Protein 5H2G (pdb70)

Nearest PDB structures (foldseek):
  5h2g-assembly1_B  TM=9.898E-01  e=1.692E-56  Corynebacterium glutamicum ATCC 13032
  3fve-assembly1_A  TM=9.184E-01  e=7.480E-35  Mycobacterium tuberculosis
  8qzy-assembly1_A  TM=8.013E-01  e=1.156E-25  Pseudomonas aeruginosa PA14
  2otn-assembly1_A  TM=8.275E-01  e=4.391E-23  Bacillus anthracis str. Ames
  6d13-assembly1_A  TM=7.868E-01  e=1.216E-22  Escherichia coli S88

B-factor: mean 37.07, std 13.82, range [15.63, 114.62]

InterPro domains:
  IPR001653 Diaminopimelate epimerase, DapF [MF_00197] (5-277)
  IPR001653 Diaminopimelate epimerase, DapF [PF01678] (7-135)
  IPR001653 Diaminopimelate epimerase, DapF [PF01678] (155-266)
  IPR001653 Diaminopimelate epimerase, DapF [PTHR31689] (4-276)
  IPR001653 Diaminopimelate epimerase, DapF [TIGR00652] (6-275)
  IPR018510 Diaminopimelate epimerase, active site [PS01326] (74-88)

GO terms:
  GO:0008837 diaminopimelate epimerase activity (F, EXP)

Sequence (558 aa):
MNLTIPFAKGHATENDFIIIPDEDARLDLTPEMVVTLCDRRAGIGADGILRVVKAADVEGSTVDPSLWFMDYRNADGSLAEMCGNGVRLFAHWLYSRGLVDNTSFDIGTRAGVRHVDILQADQHSAQVRVDMGIPDVTGLSTCDINGQVFAGLGVDMGNPHLACVVPGLSASALADMELRAPTFDQEFFPHGVNVEIVTELEDDAVSMRVWERGVGETRSCGTGTVAAACAALADAGLGEGTVKVCVPGGEVEVQIFDDGSTLTGPSAIIALGEVQIHMNLTIPFAKGHATENDFIIIPDEDARLDLTPEMVVTLCDRRAGIGADGILRVVKAADVEGSTVDPSLWFMDYRNADGSLAEMCGNGVRLFAHWLYSRGLVDNTSFDIGTRAGVRHVDILQADQHSAQVRVDMGIPDVTGLSTCDINGQVFAGLGVDMGNPHLACVVPGLSASALADMELRAPTFDQEFFPHGVNVEIVTELEDDAVSMRVWERGVGETRSCGTGTVAAACAALADAGLGEGTVKVCVPGGEVEVQIFDDGSTLTGPSAIIALGEVQIHHH

Structure (mmCIF, N/CA/C/O backbone):
data_5H2G
#
_entry.id   5H2G
#
_cell.length_a   101.738
_cell.length_b   119.079
_cell.length_c   155.585
_cell.angle_alpha   90.000
_cell.angle_beta   90.000
_cell.angle_gamma   90.000
#
_symmetry.space_group_name_H-M   'I 2 2 2'
#
loop_
_entity.id
_entity.type
_entity.pdbx_description
1 polymer 'Diaminopimelate epimerase'
2 non-polymer GLYCEROL
3 non-polymer 'SULFATE ION'
4 water water
#
loop_
_atom_site.group_PDB
_atom_site.id
_atom_site.type_symbol
_atom_site.label_atom_id
_atom_site.label_alt_id
_atom_site.label_comp_id
_atom_site.label_asym_id
_atom_site.label_entity_id
_atom_site.label_seq_id
_atom_site.pdbx_PDB_ins_code
_atom_site.Cartn_x
_atom_site.Cartn_y
_atom_site.Cartn_z
_atom_site.occupancy
_atom_site.B_iso_or_equiv
_atom_site.auth_seq_id
_atom_site.auth_comp_id
_atom_site.auth_asym_id
_atom_site.auth_atom_id
_atom_site.pdbx_PDB_model_num
ATOM 1 N N . MET A 1 1 ? 19.359 33.205 47.853 1.00 75.96 1 MET A N 1
ATOM 2 C CA . MET A 1 1 ? 19.445 32.810 46.407 1.00 67.43 1 MET A CA 1
ATOM 3 C C . MET A 1 1 ? 20.393 31.654 46.183 1.00 73.43 1 MET A C 1
ATOM 4 O O . MET A 1 1 ? 21.626 31.771 46.197 1.00 62.77 1 MET A O 1
ATOM 9 N N . ASN A 1 2 ? 19.750 30.509 46.021 1.00 65.37 2 ASN A N 1
ATOM 10 C CA . ASN A 1 2 ? 20.353 29.362 45.367 1.00 67.98 2 ASN A CA 1
ATOM 11 C C . ASN A 1 2 ? 20.368 29.671 43.852 1.00 58.18 2 ASN A C 1
ATOM 12 O O . ASN A 1 2 ? 19.318 30.056 43.330 1.00 64.76 2 ASN A O 1
ATOM 17 N N . LEU A 1 3 ? 21.492 29.457 43.162 1.00 37.44 3 LEU A N 1
ATOM 18 C CA . LEU A 1 3 ? 21.581 29.669 41.710 1.00 32.13 3 LEU A CA 1
ATOM 19 C C . LEU A 1 3 ? 21.997 28.436 40.896 1.00 34.59 3 LEU A C 1
ATOM 20 O O . LEU A 1 3 ? 22.957 27.765 41.276 1.00 33.70 3 LEU A O 1
ATOM 25 N N . THR A 1 4 ? 21.366 28.188 39.760 1.00 24.35 4 THR A N 1
ATOM 26 C CA . THR A 1 4 ? 21.751 27.139 38.876 1.00 25.84 4 THR A CA 1
ATOM 27 C C . THR A 1 4 ? 22.752 27.695 37.862 1.00 27.06 4 THR A C 1
ATOM 28 O O . THR A 1 4 ? 22.527 28.797 37.302 1.00 24.13 4 THR A O 1
ATOM 32 N N . ILE A 1 5 ? 23.850 26.984 37.653 1.00 23.13 5 ILE A N 1
ATOM 33 C CA . ILE A 1 5 ? 24.959 27.466 36.775 1.00 25.43 5 ILE A CA 1
ATOM 34 C C . ILE A 1 5 ? 25.287 26.338 35.755 1.00 24.61 5 ILE A C 1
ATOM 35 O O . ILE A 1 5 ? 25.742 25.218 36.180 1.00 22.96 5 ILE A O 1
ATOM 40 N N . PRO A 1 6 ? 25.162 26.603 34.455 1.00 26.15 6 PRO A N 1
ATOM 41 C CA . PRO A 1 6 ? 25.780 25.670 33.508 1.00 23.80 6 PRO A CA 1
ATOM 42 C C . PRO A 1 6 ? 27.327 25.577 33.666 1.00 23.90 6 PRO A C 1
ATOM 43 O O . PRO A 1 6 ? 28.059 26.597 33.744 1.00 23.61 6 PRO A O 1
ATOM 47 N N . PHE A 1 7 ? 27.834 24.342 33.597 1.00 21.95 7 PHE A N 1
ATOM 48 C CA . PHE A 1 7 ? 29.245 24.101 33.743 1.00 21.70 7 PHE A CA 1
ATOM 49 C C . PHE A 1 7 ? 29.718 22.911 32.895 1.00 21.65 7 PHE A C 1
ATOM 50 O O . PHE A 1 7 ? 28.953 22.129 32.412 1.00 21.28 7 PHE A O 1
ATOM 58 N N . ALA A 1 8 ? 31.022 22.798 32.792 1.00 21.76 8 ALA A N 1
ATOM 59 C CA . ALA A 1 8 ? 31.671 21.599 32.332 1.00 20.66 8 ALA A CA 1
ATOM 60 C C . ALA A 1 8 ? 32.720 21.174 33.337 1.00 20.76 8 ALA A C 1
ATOM 61 O O . ALA A 1 8 ? 33.262 22.029 34.090 1.00 22.88 8 ALA A O 1
ATOM 63 N N . LYS A 1 9 ? 32.966 19.845 33.414 1.00 19.81 9 LYS A N 1
ATOM 64 C CA . LYS A 1 9 ? 34.080 19.323 34.232 1.00 20.30 9 LYS A CA 1
ATOM 65 C C . LYS A 1 9 ? 35.137 18.783 33.317 1.00 21.77 9 LYS A C 1
ATOM 66 O O . LYS A 1 9 ? 34.808 18.065 32.366 1.00 21.51 9 LYS A O 1
ATOM 72 N N . GLY A 1 10 ? 36.409 19.160 33.565 1.00 20.73 10 GLY A N 1
ATOM 73 C CA . GLY A 1 10 ? 37.515 18.589 32.851 1.00 20.00 10 GLY A CA 1
ATOM 74 C C . GLY A 1 10 ? 38.766 18.508 33.648 1.00 21.35 10 GLY A C 1
ATOM 75 O O . GLY A 1 10 ? 38.796 18.914 34.827 1.00 20.81 10 GLY A O 1
ATOM 76 N N . HIS A 1 11 ? 39.802 18.001 33.038 1.00 21.09 11 HIS A N 1
ATOM 77 C CA . HIS A 1 11 ? 41.106 17.986 33.679 1.00 20.74 11 HIS A CA 1
ATOM 78 C C . HIS A 1 11 ? 42.232 17.929 32.645 1.00 22.27 11 HIS A C 1
ATOM 79 O O . HIS A 1 11 ? 42.009 17.551 31.498 1.00 21.63 11 HIS A O 1
ATOM 86 N N . ALA A 1 12 ? 43.428 18.322 33.091 1.00 20.04 12 ALA A N 1
ATOM 87 C CA . ALA A 1 12 ? 44.619 18.335 32.310 1.00 24.01 12 ALA A CA 1
ATOM 88 C C . ALA A 1 12 ? 45.698 17.627 33.121 1.00 20.49 12 ALA A C 1
ATOM 89 O O . ALA A 1 12 ? 46.148 18.112 34.155 1.00 23.22 12 ALA A O 1
ATOM 91 N N . THR A 1 13 ? 45.992 16.406 32.730 1.00 23.48 13 THR A N 1
ATOM 92 C CA . THR A 1 13 ? 46.767 15.448 33.531 1.00 21.61 13 THR A CA 1
ATOM 93 C C . THR A 1 13 ? 46.265 15.322 35.003 1.00 23.08 13 THR A C 1
ATOM 94 O O . THR A 1 13 ? 47.038 15.361 35.917 1.00 19.15 13 THR A O 1
ATOM 98 N N . GLU A 1 14 ? 44.941 15.255 35.158 1.00 22.53 14 GLU A N 1
ATOM 99 C CA . GLU A 1 14 ? 44.250 15.045 36.396 1.00 20.98 14 GLU A CA 1
ATOM 100 C C . GLU A 1 14 ? 44.400 16.178 37.419 1.00 21.51 14 GLU A C 1
ATOM 101 O O . GLU A 1 14 ? 44.129 16.004 38.593 1.00 23.04 14 GLU A O 1
ATOM 107 N N . ASN A 1 15 ? 44.766 17.353 36.931 1.00 22.31 15 ASN A N 1
ATOM 108 C CA . ASN A 1 15 ? 44.640 18.559 37.650 1.00 22.96 15 ASN A CA 1
ATOM 109 C C . ASN A 1 15 ? 43.320 19.094 37.086 1.00 23.29 15 ASN A C 1
ATOM 110 O O . ASN A 1 15 ? 43.205 19.372 35.873 1.00 22.11 15 ASN A O 1
ATOM 115 N N . ASP A 1 16 ? 42.305 19.138 37.962 1.00 21.01 16 ASP A N 1
ATOM 116 C CA . ASP A 1 16 ? 40.914 19.177 37.496 1.00 22.66 16 ASP A CA 1
ATOM 117 C C . ASP A 1 16 ? 40.266 20.508 37.748 1.00 22.27 16 ASP A C 1
ATOM 118 O O . ASP A 1 16 ? 40.564 21.175 38.747 1.00 23.97 16 ASP A O 1
ATOM 123 N N . PHE A 1 17 ? 39.332 20.852 36.872 1.00 21.32 17 PHE A N 1
ATOM 124 C CA . PHE A 1 17 ? 38.662 22.171 36.879 1.00 20.78 17 PHE A CA 1
ATOM 125 C C . PHE A 1 17 ? 37.217 22.100 36.508 1.00 23.56 17 PHE A C 1
ATOM 126 O O . PHE A 1 17 ? 36.829 21.299 35.661 1.00 22.75 17 PHE A O 1
ATOM 134 N N . ILE A 1 18 ? 36.431 23.032 37.113 1.00 21.18 18 ILE A N 1
ATOM 135 C CA . ILE A 1 18 ? 35.098 23.277 36.716 1.00 21.90 18 ILE A CA 1
ATOM 136 C C . ILE A 1 18 ? 35.183 24.513 35.767 1.00 23.09 18 ILE A C 1
ATOM 137 O O . ILE A 1 18 ? 35.774 25.583 36.101 1.00 21.93 18 ILE A O 1
ATOM 142 N N . ILE A 1 19 ? 34.656 24.322 34.572 1.00 22.77 19 ILE A N 1
ATOM 143 C CA . ILE A 1 19 ? 34.584 25.361 33.536 1.00 21.15 19 ILE A CA 1
ATOM 144 C C . ILE A 1 19 ? 33.192 25.983 33.638 1.00 22.09 19 ILE A C 1
ATOM 145 O O . ILE A 1 19 ? 32.211 25.255 33.571 1.00 21.42 19 ILE A O 1
ATOM 150 N N . ILE A 1 20 ? 33.149 27.321 33.795 1.00 22.33 20 ILE A N 1
ATOM 151 C CA . ILE A 1 20 ? 31.864 28.093 33.896 1.00 24.74 20 ILE A CA 1
ATOM 152 C C . ILE A 1 20 ? 31.847 29.071 32.774 1.00 22.85 20 ILE A C 1
ATOM 153 O O . ILE A 1 20 ? 32.507 30.096 32.877 1.00 24.12 20 ILE A O 1
ATOM 158 N N . PRO A 1 21 ? 31.124 28.769 31.713 1.00 24.00 21 PRO A N 1
ATOM 159 C CA . PRO A 1 21 ? 30.860 29.754 30.616 1.00 26.33 21 PRO A CA 1
ATOM 160 C C . PRO A 1 21 ? 30.180 31.018 31.102 1.00 28.37 21 PRO A C 1
ATOM 161 O O . PRO A 1 21 ? 29.224 30.936 31.898 1.00 26.65 21 PRO A O 1
ATOM 165 N N . ASP A 1 22 ? 30.746 32.173 30.741 1.00 26.80 22 ASP A N 1
ATOM 166 C CA . ASP A 1 22 ? 30.114 33.466 31.134 1.00 25.89 22 ASP A CA 1
ATOM 167 C C . ASP A 1 22 ? 30.536 34.512 30.133 1.00 26.17 22 ASP A C 1
ATOM 168 O O . ASP A 1 22 ? 31.076 35.524 30.484 1.00 31.18 22 ASP A O 1
ATOM 173 N N . GLU A 1 23 ? 30.259 34.211 28.861 1.00 26.12 23 GLU A N 1
ATOM 174 C CA . GLU A 1 23 ? 30.673 34.994 27.752 1.00 34.30 23 GLU A CA 1
ATOM 175 C C . GLU A 1 23 ? 30.113 36.475 27.816 1.00 35.91 23 GLU A C 1
ATOM 176 O O . GLU A 1 23 ? 30.775 37.380 27.315 1.00 33.70 23 GLU A O 1
ATOM 182 N N . ASP A 1 24 ? 28.987 36.708 28.496 1.00 34.06 24 ASP A N 1
ATOM 183 C CA . ASP A 1 24 ? 28.383 38.045 28.657 1.00 37.42 24 ASP A CA 1
ATOM 184 C C . ASP A 1 24 ? 28.701 38.617 29.994 1.00 35.93 24 ASP A C 1
ATOM 185 O O . ASP A 1 24 ? 28.194 39.639 30.347 1.00 39.20 24 ASP A O 1
ATOM 190 N N . ALA A 1 25 ? 29.570 37.978 30.757 1.00 29.04 25 ALA A N 1
ATOM 191 C CA . ALA A 1 25 ? 30.077 38.534 31.980 1.00 32.64 25 ALA A CA 1
ATOM 192 C C . ALA A 1 25 ? 28.952 38.882 32.962 1.00 38.80 25 ALA A C 1
ATOM 193 O O . ALA A 1 25 ? 28.951 39.959 33.570 1.00 34.98 25 ALA A O 1
ATOM 195 N N . ARG A 1 26 ? 28.044 37.945 33.147 1.00 32.78 26 ARG A N 1
ATOM 196 C CA . ARG A 1 26 ? 26.832 38.156 33.945 1.00 34.63 26 ARG A CA 1
ATOM 197 C C . ARG A 1 26 ? 27.031 37.617 35.306 1.00 35.76 26 ARG A C 1
ATOM 198 O O . ARG A 1 26 ? 26.346 38.030 36.199 1.00 33.16 26 ARG A O 1
ATOM 206 N N . LEU A 1 27 ? 27.940 36.658 35.536 1.00 30.61 27 LEU A N 1
ATOM 207 C CA . LEU A 1 27 ? 27.985 35.994 36.859 1.00 28.91 27 LEU A CA 1
ATOM 208 C C . LEU A 1 27 ? 28.990 36.671 37.821 1.00 32.44 27 LEU A C 1
ATOM 209 O O . LEU A 1 27 ? 30.197 36.822 37.535 1.00 32.27 27 LEU A O 1
ATOM 214 N N . ASP A 1 28 ? 28.536 36.952 39.006 1.00 29.79 28 ASP A N 1
ATOM 215 C CA . ASP A 1 28 ? 29.399 37.403 40.057 1.00 32.95 28 ASP A CA 1
ATOM 216 C C . ASP A 1 28 ? 29.704 36.161 40.890 1.00 31.87 28 ASP A C 1
ATOM 217 O O . ASP A 1 28 ? 28.943 35.756 41.750 1.00 30.58 28 ASP A O 1
ATOM 222 N N . LEU A 1 29 ? 30.855 35.562 40.589 1.00 30.28 29 LEU A N 1
ATOM 223 C CA . LEU A 1 29 ? 31.302 34.372 41.238 1.00 27.97 29 LEU A CA 1
ATOM 224 C C . LEU A 1 29 ? 32.135 34.815 42.404 1.00 27.02 29 LEU A C 1
ATOM 225 O O . LEU A 1 29 ? 33.256 35.247 42.227 1.00 27.55 29 LEU A O 1
ATOM 230 N N . THR A 1 30 ? 31.658 34.578 43.581 1.00 27.83 30 THR A N 1
ATOM 231 C CA . THR A 1 30 ? 32.343 34.974 44.795 1.00 32.96 30 THR A CA 1
ATOM 232 C C . THR A 1 30 ? 33.268 33.880 45.338 1.00 32.91 30 THR A C 1
ATOM 233 O O . THR A 1 30 ? 33.089 32.723 44.988 1.00 29.79 30 THR A O 1
ATOM 237 N N . PRO A 1 31 ? 34.211 34.225 46.226 1.00 31.28 31 PRO A N 1
ATOM 238 C CA . PRO A 1 31 ? 35.042 33.197 46.863 1.00 29.71 31 PRO A CA 1
ATOM 239 C C . PRO A 1 31 ? 34.249 32.128 47.526 1.00 30.98 31 PRO A C 1
ATOM 240 O O . PRO A 1 31 ? 34.590 30.941 47.359 1.00 28.22 31 PRO A O 1
ATOM 244 N N . GLU A 1 32 ? 33.148 32.498 48.188 1.00 27.84 32 GLU A N 1
ATOM 245 C CA . GLU A 1 32 ? 32.374 31.511 48.914 1.00 31.78 32 GLU A CA 1
ATOM 246 C C . GLU A 1 32 ? 31.709 30.466 47.904 1.00 27.28 32 GLU A C 1
ATOM 247 O O . GLU A 1 32 ? 31.692 29.225 48.167 1.00 27.56 32 GLU A O 1
ATOM 253 N N . MET A 1 33 ? 31.217 30.977 46.778 1.00 26.23 33 MET A N 1
ATOM 254 C CA . MET A 1 33 ? 30.645 30.137 45.731 1.00 25.39 33 MET A CA 1
ATOM 255 C C . MET A 1 33 ? 31.748 29.200 45.130 1.00 24.14 33 MET A C 1
ATOM 256 O O . MET A 1 33 ? 31.483 28.035 44.871 1.00 27.02 33 MET A O 1
ATOM 261 N N . VAL A 1 34 ? 32.972 29.713 44.915 1.00 24.32 34 VAL A N 1
ATOM 262 C CA . VAL A 1 34 ? 34.084 28.894 44.532 1.00 21.29 34 VAL A CA 1
ATOM 263 C C . VAL A 1 34 ? 34.314 27.699 45.450 1.00 24.95 34 VAL A C 1
ATOM 264 O O . VAL A 1 34 ? 34.360 26.501 45.029 1.00 26.69 34 VAL A O 1
ATOM 268 N N . VAL A 1 35 ? 34.458 27.971 46.740 1.00 24.63 35 VAL A N 1
ATOM 269 C CA . VAL A 1 35 ? 34.693 26.932 47.669 1.00 23.92 35 VAL A CA 1
ATOM 270 C C . VAL A 1 35 ? 33.600 25.896 47.619 1.00 26.00 35 VAL A C 1
ATOM 271 O O . VAL A 1 35 ? 33.870 24.710 47.735 1.00 25.80 35 VAL A O 1
ATOM 275 N N . THR A 1 36 ? 32.338 26.360 47.561 1.00 29.04 36 THR A N 1
ATOM 276 C CA . THR A 1 36 ? 31.173 25.506 47.575 1.00 27.49 36 THR A CA 1
ATOM 277 C C . THR A 1 36 ? 31.182 24.591 46.357 1.00 28.09 36 THR A C 1
ATOM 278 O O . THR A 1 36 ? 30.961 23.414 46.469 1.00 22.61 36 THR A O 1
ATOM 282 N N . LEU A 1 37 ? 31.476 25.174 45.216 1.00 24.11 37 LEU A N 1
ATOM 283 C CA . LEU A 1 37 ? 31.487 24.370 43.985 1.00 27.73 37 LEU A CA 1
ATOM 284 C C . LEU A 1 37 ? 32.623 23.344 43.967 1.00 25.27 37 LEU A C 1
ATOM 285 O O . LEU A 1 37 ? 32.440 22.248 43.483 1.00 22.80 37 LEU A O 1
ATOM 290 N N . CYS A 1 38 ? 33.807 23.734 44.468 1.00 22.97 38 CYS A N 1
ATOM 291 C CA . CYS A 1 38 ? 34.966 22.871 44.443 1.00 22.36 38 CYS A CA 1
ATOM 292 C C . CYS A 1 38 ? 35.032 21.832 45.508 1.00 23.51 38 CYS A C 1
ATOM 293 O O . CYS A 1 38 ? 35.931 20.952 45.479 1.00 23.27 38 CYS A O 1
ATOM 296 N N . ASP A 1 39 ? 34.094 21.881 46.446 1.00 24.32 39 ASP A N 1
ATOM 297 C CA . ASP A 1 39 ? 34.011 20.835 47.531 1.00 28.86 39 ASP A CA 1
ATOM 298 C C . ASP A 1 39 ? 33.638 19.511 46.833 1.00 27.79 39 ASP A C 1
ATOM 299 O O . ASP A 1 39 ? 32.625 19.440 46.165 1.00 24.47 39 ASP A O 1
ATOM 304 N N . ARG A 1 40 ? 34.462 18.493 46.975 1.00 27.62 40 ARG A N 1
ATOM 305 C CA . ARG A 1 40 ? 34.305 17.271 46.185 1.00 28.28 40 ARG A CA 1
ATOM 306 C C . ARG A 1 40 ? 33.022 16.432 46.558 1.00 33.34 40 ARG A C 1
ATOM 307 O O . ARG A 1 40 ? 32.406 15.803 45.698 1.00 33.74 40 ARG A O 1
ATOM 315 N N . ARG A 1 41 ? 32.602 16.498 47.817 1.00 29.58 41 ARG A N 1
ATOM 316 C CA . ARG A 1 41 ? 31.501 15.699 48.305 1.00 24.17 41 ARG A CA 1
ATOM 317 C C . ARG A 1 41 ? 30.175 16.454 48.403 1.00 23.95 41 ARG A C 1
ATOM 318 O O . ARG A 1 41 ? 29.128 15.858 48.124 1.00 25.13 41 ARG A O 1
ATOM 326 N N . ALA A 1 42 ? 30.207 17.739 48.780 1.00 24.09 42 ALA A N 1
ATOM 327 C CA . ALA A 1 42 ? 29.033 18.570 48.782 1.00 25.51 42 ALA A CA 1
ATOM 328 C C . ALA A 1 42 ? 28.759 19.309 47.497 1.00 25.28 42 ALA A C 1
ATOM 329 O O . ALA A 1 42 ? 27.688 19.814 47.315 1.00 28.40 42 ALA A O 1
ATOM 331 N N . GLY A 1 43 ? 29.753 19.428 46.639 1.00 25.80 43 GLY A N 1
ATOM 332 C CA . GLY A 1 43 ? 29.625 20.223 45.413 1.00 21.18 43 GLY A CA 1
ATOM 333 C C . GLY A 1 43 ? 30.079 19.360 44.250 1.00 21.13 43 GLY A C 1
ATOM 334 O O . GLY A 1 43 ? 29.923 18.154 44.261 1.00 24.88 43 GLY A O 1
ATOM 335 N N . ILE A 1 44 ? 30.647 19.964 43.230 1.00 21.14 44 ILE A N 1
ATOM 336 C CA . ILE A 1 44 ? 31.084 19.211 42.087 1.00 20.10 44 ILE A CA 1
ATOM 337 C C . ILE A 1 44 ? 32.501 18.670 42.300 1.00 21.33 44 ILE A C 1
ATOM 338 O O . ILE A 1 44 ? 32.795 17.488 41.970 1.00 20.53 44 ILE A O 1
ATOM 343 N N . GLY A 1 45 ? 33.392 19.491 42.889 1.00 21.44 45 GLY A N 1
ATOM 344 C CA . GLY A 1 45 ? 34.761 19.009 43.157 1.00 24.42 45 GLY A CA 1
ATOM 345 C C . GLY A 1 45 ? 35.755 19.317 42.064 1.00 23.74 45 GLY A C 1
ATOM 346 O O . GLY A 1 45 ? 35.525 18.956 40.899 1.00 26.02 45 GLY A O 1
ATOM 347 N N . ALA A 1 46 ? 36.779 20.084 42.424 1.00 23.98 46 ALA A N 1
ATOM 348 C CA . ALA A 1 46 ? 37.857 20.434 41.554 1.00 22.24 46 ALA A CA 1
ATOM 349 C C . ALA A 1 46 ? 38.997 21.099 42.279 1.00 26.07 46 ALA A C 1
ATOM 350 O O . ALA A 1 46 ? 38.787 21.642 43.365 1.00 23.18 46 ALA A O 1
ATOM 352 N N . ASP A 1 47 ? 40.106 21.270 41.562 1.00 22.25 47 ASP A N 1
ATOM 353 C CA . ASP A 1 47 ? 41.270 22.013 42.029 1.00 24.73 47 ASP A CA 1
ATOM 354 C C . ASP A 1 47 ? 40.996 23.515 41.817 1.00 26.78 47 ASP A C 1
ATOM 355 O O . ASP A 1 47 ? 41.651 24.392 42.384 1.00 24.95 47 ASP A O 1
ATOM 360 N N . GLY A 1 48 ? 40.027 23.838 40.989 1.00 21.41 48 GLY A N 1
ATOM 361 C CA . GLY A 1 48 ? 39.767 25.199 40.670 1.00 22.82 48 GLY A CA 1
ATOM 362 C C . GLY A 1 48 ? 38.690 25.410 39.661 1.00 19.81 48 GLY A C 1
ATOM 363 O O . GLY A 1 48 ? 38.113 24.436 39.156 1.00 20.43 48 GLY A O 1
ATOM 364 N N . ILE A 1 49 ? 38.411 26.699 39.382 1.00 22.52 49 ILE A N 1
ATOM 365 C CA . ILE A 1 49 ? 37.374 27.092 38.507 1.00 22.01 49 ILE A CA 1
ATOM 366 C C . ILE A 1 49 ? 37.981 27.938 37.428 1.00 22.56 49 ILE A C 1
ATOM 367 O O . ILE A 1 49 ? 38.760 28.853 37.659 1.00 26.20 49 ILE A O 1
ATOM 372 N N . LEU A 1 50 ? 37.589 27.626 36.220 1.00 24.51 50 LEU A N 1
ATOM 373 C CA . LEU A 1 50 ? 37.946 28.438 35.000 1.00 23.05 50 LEU A CA 1
ATOM 374 C C . LEU A 1 50 ? 36.675 29.096 34.460 1.00 23.32 50 LEU A C 1
ATOM 375 O O . LEU A 1 50 ? 35.799 28.474 33.838 1.00 23.10 50 LEU A O 1
ATOM 380 N N . ARG A 1 51 ? 36.532 30.392 34.791 1.00 23.97 51 ARG A N 1
ATOM 381 C CA . ARG A 1 51 ? 35.409 31.174 34.241 1.00 24.47 51 ARG A CA 1
ATOM 382 C C . ARG A 1 51 ? 35.796 31.752 32.894 1.00 21.83 51 ARG A C 1
ATOM 383 O O . ARG A 1 51 ? 36.860 32.321 32.750 1.00 24.66 51 ARG A O 1
ATOM 391 N N . VAL A 1 52 ? 34.931 31.572 31.907 1.00 22.34 52 VAL A N 1
ATOM 392 C CA . VAL A 1 52 ? 35.207 31.908 30.531 1.00 22.89 52 VAL A CA 1
ATOM 393 C C . VAL A 1 52 ? 34.534 33.290 30.232 1.00 26.73 52 VAL A C 1
ATOM 394 O O . VAL A 1 52 ? 33.298 33.357 30.100 1.00 25.67 52 VAL A O 1
ATOM 398 N N . VAL A 1 53 ? 35.354 34.342 30.124 1.00 28.16 53 VAL A N 1
ATOM 399 C CA . VAL A 1 53 ? 34.919 35.741 29.937 1.00 29.48 53 VAL A CA 1
ATOM 400 C C . VAL A 1 53 ? 35.904 36.448 29.015 1.00 31.50 53 VAL A C 1
ATOM 401 O O . VAL A 1 53 ? 37.011 36.007 28.864 1.00 27.71 53 VAL A O 1
ATOM 405 N N . LYS A 1 54 ? 35.486 37.520 28.384 1.00 30.84 54 LYS A N 1
ATOM 406 C CA . LYS A 1 54 ? 36.404 38.368 27.595 1.00 31.79 54 LYS A CA 1
ATOM 407 C C . LYS A 1 54 ? 37.256 39.217 28.467 1.00 28.23 54 LYS A C 1
ATOM 408 O O . LYS A 1 54 ? 36.770 39.701 29.456 1.00 31.49 54 LYS A O 1
ATOM 414 N N . ALA A 1 55 ? 38.513 39.493 28.043 1.00 33.94 55 ALA A N 1
ATOM 415 C CA . ALA A 1 55 ? 39.484 40.302 28.839 1.00 31.04 55 ALA A CA 1
ATOM 416 C C . ALA A 1 55 ? 38.922 41.737 29.099 1.00 30.98 55 ALA A C 1
ATOM 417 O O . ALA A 1 55 ? 39.130 42.268 30.201 1.00 31.20 55 ALA A O 1
ATOM 419 N N . ALA A 1 56 ? 38.185 42.258 28.120 1.00 33.33 56 ALA A N 1
ATOM 420 C CA . ALA A 1 56 ? 37.407 43.531 28.268 1.00 39.46 56 ALA A CA 1
ATOM 421 C C . ALA A 1 56 ? 36.609 43.584 29.555 1.00 46.61 56 ALA A C 1
ATOM 422 O O . ALA A 1 56 ? 36.549 44.648 30.215 1.00 42.63 56 ALA A O 1
ATOM 424 N N . ASP A 1 57 ? 36.056 42.435 29.985 1.00 39.02 57 ASP A N 1
ATOM 425 C CA . ASP A 1 57 ? 35.206 42.418 31.161 1.00 34.74 57 ASP A CA 1
ATOM 426 C C . ASP A 1 57 ? 35.865 42.089 32.422 1.00 33.91 57 ASP A C 1
ATOM 427 O O . ASP A 1 57 ? 35.209 41.969 33.431 1.00 36.72 57 ASP A O 1
ATOM 432 N N . VAL A 1 58 ? 37.190 41.984 32.421 1.00 34.22 58 VAL A N 1
ATOM 433 C CA . VAL A 1 58 ? 37.930 41.752 33.629 1.00 37.15 58 VAL A CA 1
ATOM 434 C C . VAL A 1 58 ? 38.650 43.065 33.970 1.00 44.30 58 VAL A C 1
ATOM 435 O O . VAL A 1 58 ? 39.478 43.536 33.211 1.00 47.28 58 VAL A O 1
ATOM 439 N N . GLU A 1 59 ? 38.292 43.682 35.075 1.00 51.04 59 GLU A N 1
ATOM 440 C CA . GLU A 1 59 ? 38.892 44.976 35.465 1.00 51.49 59 GLU A CA 1
ATOM 441 C C . GLU A 1 59 ? 40.353 44.731 35.865 1.00 49.75 59 GLU A C 1
ATOM 442 O O . GLU A 1 59 ? 40.659 43.720 36.574 1.00 47.75 59 GLU A O 1
ATOM 448 N N . GLY A 1 60 ? 41.235 45.603 35.372 1.00 47.78 60 GLY A N 1
ATOM 449 C CA . GLY A 1 60 ? 42.696 45.418 35.621 1.00 56.88 60 GLY A CA 1
ATOM 450 C C . GLY A 1 60 ? 43.401 44.418 34.668 1.00 60.15 60 GLY A C 1
ATOM 451 O O . GLY A 1 60 ? 44.626 44.252 34.705 1.00 55.20 60 GLY A O 1
ATOM 452 N N . SER A 1 61 ? 42.663 43.752 33.784 1.00 60.98 61 SER A N 1
ATOM 453 C CA . SER A 1 61 ? 43.319 42.915 32.786 1.00 53.18 61 SER A CA 1
ATOM 454 C C . SER A 1 61 ? 44.311 43.789 31.992 1.00 55.54 61 SER A C 1
ATOM 455 O O . SER A 1 61 ? 43.940 44.829 31.424 1.00 47.16 61 SER A O 1
ATOM 458 N N . THR A 1 62 ? 45.556 43.320 31.916 1.00 55.19 62 THR A N 1
ATOM 459 C CA . THR A 1 62 ? 46.616 44.049 31.260 1.00 57.50 62 THR A CA 1
ATOM 460 C C . THR A 1 62 ? 46.542 43.818 29.750 1.00 62.93 62 THR A C 1
ATOM 461 O O . THR A 1 62 ? 47.122 44.593 28.994 1.00 68.59 62 THR A O 1
ATOM 465 N N . VAL A 1 63 ? 45.798 42.801 29.294 1.00 48.39 63 VAL A N 1
ATOM 466 C CA . VAL A 1 63 ? 45.991 42.267 27.953 1.00 40.63 63 VAL A CA 1
ATOM 467 C C . VAL A 1 63 ? 45.092 42.854 26.916 1.00 34.56 63 VAL A C 1
ATOM 468 O O . VAL A 1 63 ? 44.238 43.581 27.207 1.00 43.27 63 VAL A O 1
ATOM 472 N N . ASP A 1 64 ? 45.270 42.457 25.679 1.00 35.75 64 ASP A N 1
ATOM 473 C CA . ASP A 1 64 ? 44.375 42.840 24.591 1.00 36.43 64 ASP A CA 1
ATOM 474 C C . ASP A 1 64 ? 42.919 42.468 24.968 1.00 48.20 64 ASP A C 1
ATOM 475 O O . ASP A 1 64 ? 42.601 41.286 25.216 1.00 41.17 64 ASP A O 1
ATOM 480 N N . PRO A 1 65 ? 42.021 43.459 24.968 1.00 47.41 65 PRO A N 1
ATOM 481 C CA . PRO A 1 65 ? 40.678 43.207 25.499 1.00 46.05 65 PRO A CA 1
ATOM 482 C C . PRO A 1 65 ? 39.780 42.383 24.588 1.00 41.47 65 PRO A C 1
ATOM 483 O O . PRO A 1 65 ? 38.729 41.908 25.064 1.00 45.32 65 PRO A O 1
ATOM 487 N N . SER A 1 66 ? 40.160 42.170 23.322 1.00 39.17 66 SER A N 1
ATOM 488 C CA . SER A 1 66 ? 39.421 41.239 22.503 1.00 39.09 66 SER A CA 1
ATOM 489 C C . SER A 1 66 ? 39.682 39.705 22.845 1.00 35.83 66 SER A C 1
ATOM 490 O O . SER A 1 66 ? 39.063 38.826 22.237 1.00 32.20 66 SER A O 1
ATOM 493 N N . LEU A 1 67 ? 40.665 39.404 23.663 1.00 37.07 67 LEU A N 1
ATOM 494 C CA . LEU A 1 67 ? 41.051 37.988 23.871 1.00 33.39 67 LEU A CA 1
ATOM 495 C C . LEU A 1 67 ? 40.060 37.355 24.871 1.00 38.13 67 LEU A C 1
ATOM 496 O O . LEU A 1 67 ? 39.473 38.044 25.656 1.00 35.09 67 LEU A O 1
ATOM 501 N N . TRP A 1 68 ? 39.904 36.035 24.861 1.00 34.59 68 TRP A N 1
ATOM 502 C CA . TRP A 1 68 ? 39.284 35.377 26.030 1.00 27.56 68 TRP A CA 1
ATOM 503 C C . TRP A 1 68 ? 40.259 35.400 27.181 1.00 27.29 68 TRP A C 1
ATOM 504 O O . TRP A 1 68 ? 41.485 35.269 26.998 1.00 28.22 68 TRP A O 1
ATOM 515 N N . PHE A 1 69 ? 39.724 35.512 28.382 1.00 24.63 69 PHE A N 1
ATOM 516 C CA . PHE A 1 69 ? 40.505 35.632 29.581 1.00 27.82 69 PHE A CA 1
ATOM 517 C C . PHE A 1 69 ? 40.169 34.460 30.471 1.00 29.51 69 PHE A C 1
ATOM 518 O O . PHE A 1 69 ? 39.010 34.209 30.783 1.00 28.05 69 PHE A O 1
ATOM 526 N N . MET A 1 70 ? 41.188 33.720 30.870 1.00 26.79 70 MET A N 1
ATOM 527 C CA . MET A 1 70 ? 41.048 32.646 31.811 1.00 25.22 70 MET A CA 1
ATOM 528 C C . MET A 1 70 ? 40.910 33.160 33.222 1.00 26.33 70 MET A C 1
ATOM 529 O O . MET A 1 70 ? 41.869 33.332 33.925 1.00 24.91 70 MET A O 1
ATOM 534 N N . ASP A 1 71 ? 39.667 33.367 33.662 1.00 25.14 71 ASP A N 1
ATOM 535 C CA . ASP A 1 71 ? 39.461 33.899 35.008 1.00 25.87 71 ASP A CA 1
ATOM 536 C C . ASP A 1 71 ? 39.526 32.693 35.955 1.00 29.48 71 ASP A C 1
ATOM 537 O O . ASP A 1 71 ? 38.504 32.022 36.221 1.00 27.46 71 ASP A O 1
ATOM 542 N N . TYR A 1 72 ? 40.708 32.472 36.493 1.00 27.25 72 TYR A N 1
ATOM 543 C CA . TYR A 1 72 ? 41.010 31.249 37.227 1.00 29.47 72 TYR A CA 1
ATOM 544 C C . TYR A 1 72 ? 40.870 31.476 38.747 1.00 28.75 72 TYR A C 1
ATOM 545 O O . TYR A 1 72 ? 41.446 32.421 39.290 1.00 29.68 72 TYR A O 1
ATOM 554 N N . ARG A 1 73 ? 40.132 30.621 39.446 1.00 24.73 73 ARG A N 1
ATOM 555 C CA . ARG A 1 73 ? 40.024 30.713 40.862 1.00 28.62 73 ARG A CA 1
ATOM 556 C C . ARG A 1 73 ? 40.552 29.417 41.441 1.00 29.33 73 ARG A C 1
ATOM 557 O O . ARG A 1 73 ? 40.197 28.346 40.971 1.00 28.07 73 ARG A O 1
ATOM 565 N N . ASN A 1 74 ? 41.372 29.465 42.487 1.00 27.36 74 ASN A N 1
ATOM 566 C CA . ASN A 1 74 ? 41.682 28.251 43.203 1.00 28.05 74 ASN A CA 1
ATOM 567 C C . ASN A 1 74 ? 40.461 27.778 43.950 1.00 27.55 74 ASN A C 1
ATOM 568 O O . ASN A 1 74 ? 39.593 28.572 44.295 1.00 29.07 74 ASN A O 1
ATOM 573 N N . ALA A 1 75 ? 40.470 26.479 44.300 1.00 26.70 75 ALA A N 1
ATOM 574 C CA . ALA A 1 75 ? 39.425 25.870 45.091 1.00 28.00 75 ALA A CA 1
ATOM 575 C C . ALA A 1 75 ? 39.156 26.488 46.453 1.00 31.91 75 ALA A C 1
ATOM 576 O O . ALA A 1 75 ? 38.053 26.344 46.931 1.00 29.61 75 ALA A O 1
ATOM 578 N N . ASP A 1 76 ? 40.157 27.185 47.028 1.00 31.85 76 ASP A N 1
ATOM 579 C CA . ASP A 1 76 ? 40.028 27.867 48.316 1.00 34.21 76 ASP A CA 1
ATOM 580 C C . ASP A 1 76 ? 39.447 29.231 48.179 1.00 34.39 76 ASP A C 1
ATOM 581 O O . ASP A 1 76 ? 39.295 29.950 49.161 1.00 34.92 76 ASP A O 1
ATOM 586 N N . GLY A 1 77 ? 39.075 29.621 46.968 1.00 27.05 77 GLY A N 1
ATOM 587 C CA . GLY A 1 77 ? 38.420 30.905 46.697 1.00 29.75 77 GLY A CA 1
ATOM 588 C C . GLY A 1 77 ? 39.357 32.003 46.259 1.00 34.05 77 GLY A C 1
ATOM 589 O O . GLY A 1 77 ? 38.884 33.024 45.759 1.00 36.42 77 GLY A O 1
ATOM 590 N N . SER A 1 78 ? 40.686 31.804 46.398 1.00 34.86 78 SER A N 1
ATOM 591 C CA . SER A 1 78 ? 41.603 32.848 45.975 1.00 36.71 78 SER A CA 1
ATOM 592 C C . SER A 1 78 ? 41.751 32.965 44.478 1.00 43.17 78 SER A C 1
ATOM 593 O O . SER A 1 78 ? 41.521 32.002 43.710 1.00 40.90 78 SER A O 1
ATOM 596 N N . LEU A 1 79 ? 42.059 34.191 44.066 1.00 42.35 79 LEU A N 1
ATOM 597 C CA . LEU A 1 79 ? 42.461 34.474 42.698 1.00 48.17 79 LEU A CA 1
ATOM 598 C C . LEU A 1 79 ? 43.782 33.878 42.476 1.00 44.35 79 LEU A C 1
ATOM 599 O O . LEU A 1 79 ? 44.602 33.750 43.350 1.00 49.61 79 LEU A O 1
ATOM 604 N N . ALA A 1 80 ? 43.929 33.376 41.287 1.00 48.10 80 ALA A N 1
ATOM 605 C CA . ALA A 1 80 ? 45.134 32.703 40.914 1.00 50.54 80 ALA A CA 1
ATOM 606 C C . ALA A 1 80 ? 45.612 33.403 39.651 1.00 52.91 80 ALA A C 1
ATOM 607 O O . ALA A 1 80 ? 44.822 34.010 38.908 1.00 56.50 80 ALA A O 1
ATOM 609 N N . GLU A 1 81 ? 46.918 33.286 39.442 1.00 72.66 81 GLU A N 1
ATOM 610 C CA . GLU A 1 81 ? 47.620 33.867 38.307 1.00 76.88 81 GLU A CA 1
ATOM 611 C C . GLU A 1 81 ? 47.419 32.913 37.053 1.00 76.19 81 GLU A C 1
ATOM 612 O O . GLU A 1 81 ? 46.467 33.018 36.213 1.00 57.45 81 GLU A O 1
ATOM 618 N N . MET A 1 82 ? 48.258 31.900 36.976 1.00 70.75 82 MET A N 1
ATOM 619 C CA . MET A 1 82 ? 48.187 31.039 35.837 1.00 67.13 82 MET A CA 1
ATOM 620 C C . MET A 1 82 ? 48.471 29.556 36.271 1.00 52.41 82 MET A C 1
ATOM 621 O O . MET A 1 82 ? 48.750 29.260 37.446 1.00 43.52 82 MET A O 1
ATOM 626 N N . CYS A 1 83 ? 48.147 28.643 35.376 1.00 53.79 83 CYS A N 1
ATOM 627 C CA . CYS A 1 83 ? 48.176 27.196 35.668 1.00 56.80 83 CYS A CA 1
ATOM 628 C C . CYS A 1 83 ? 48.644 26.446 34.399 1.00 51.61 83 CYS A C 1
ATOM 629 O O . CYS A 1 83 ? 47.956 26.346 33.332 1.00 49.86 83 CYS A O 1
ATOM 632 N N . GLY A 1 84 ? 49.860 26.015 34.426 1.00 38.09 84 GLY A N 1
ATOM 633 C CA . GLY A 1 84 ? 50.365 25.293 33.238 1.00 49.53 84 GLY A CA 1
ATOM 634 C C . GLY A 1 84 ? 49.439 24.212 32.639 1.00 50.79 84 GLY A C 1
ATOM 635 O O . GLY A 1 84 ? 49.514 23.881 31.382 1.00 59.22 84 GLY A O 1
ATOM 636 N N . ASN A 1 85 ? 48.667 23.572 33.541 1.00 39.37 85 ASN A N 1
ATOM 637 C CA . ASN A 1 85 ? 47.738 22.531 33.119 1.00 33.74 85 ASN A CA 1
ATOM 638 C C . ASN A 1 85 ? 46.407 23.163 32.784 1.00 32.27 85 ASN A C 1
ATOM 639 O O . ASN A 1 85 ? 45.917 22.845 31.728 1.00 28.67 85 ASN A O 1
ATOM 644 N N . GLY A 1 86 ? 45.855 24.021 33.679 1.00 28.04 86 GLY A N 1
ATOM 645 C CA . GLY A 1 86 ? 44.525 24.600 33.449 1.00 30.48 86 GLY A CA 1
ATOM 646 C C . GLY A 1 86 ? 44.407 25.373 32.131 1.00 27.90 86 GLY A C 1
ATOM 647 O O . GLY A 1 86 ? 43.359 25.333 31.500 1.00 22.81 86 GLY A O 1
ATOM 648 N N . VAL A 1 87 ? 45.516 26.035 31.712 1.00 23.78 87 VAL A N 1
ATOM 649 C CA . VAL A 1 87 ? 45.536 26.651 30.370 1.00 25.47 87 VAL A CA 1
ATOM 650 C C . VAL A 1 87 ? 45.255 25.702 29.293 1.00 21.85 87 VAL A C 1
ATOM 651 O O . VAL A 1 87 ? 44.562 26.128 28.280 1.00 25.02 87 VAL A O 1
ATOM 655 N N . ARG A 1 88 ? 45.777 24.467 29.375 1.00 21.45 88 ARG A N 1
ATOM 656 C CA . ARG A 1 88 ? 45.440 23.497 28.332 1.00 22.92 88 ARG A CA 1
ATOM 657 C C . ARG A 1 88 ? 43.956 23.220 28.257 1.00 24.10 88 ARG A C 1
ATOM 658 O O . ARG A 1 88 ? 43.419 23.138 27.125 1.00 23.69 88 ARG A O 1
ATOM 666 N N . LEU A 1 89 ? 43.308 23.036 29.424 1.00 21.75 89 LEU A N 1
ATOM 667 C CA . LEU A 1 89 ? 41.886 22.785 29.385 1.00 23.89 89 LEU A CA 1
ATOM 668 C C . LEU A 1 89 ? 41.082 23.994 28.848 1.00 21.81 89 LEU A C 1
ATOM 669 O O . LEU A 1 89 ? 40.063 23.834 28.123 1.00 22.56 89 LEU A O 1
ATOM 674 N N . PHE A 1 90 ? 41.447 25.161 29.319 1.00 23.07 90 PHE A N 1
ATOM 675 C CA . PHE A 1 90 ? 40.833 26.423 28.856 1.00 23.70 90 PHE A CA 1
ATOM 676 C C . PHE A 1 90 ? 40.965 26.547 27.333 1.00 23.11 90 PHE A C 1
ATOM 677 O O . PHE A 1 90 ? 39.967 26.796 26.635 1.00 24.42 90 PHE A O 1
ATOM 685 N N . ALA A 1 91 ? 42.151 26.284 26.812 1.00 22.35 91 ALA A N 1
ATOM 686 C CA . ALA A 1 91 ? 42.395 26.337 25.331 1.00 23.90 91 ALA A CA 1
ATOM 687 C C . ALA A 1 91 ? 41.546 25.306 24.559 1.00 25.47 91 ALA A C 1
ATOM 688 O O . ALA A 1 91 ? 40.922 25.635 23.521 1.00 26.03 91 ALA A O 1
ATOM 690 N N . HIS A 1 92 ? 41.461 24.098 25.106 1.00 24.68 92 HIS A N 1
ATOM 691 C CA . HIS A 1 92 ? 40.676 23.002 24.595 1.00 26.20 92 HIS A CA 1
ATOM 692 C C . HIS A 1 92 ? 39.185 23.411 24.531 1.00 27.78 92 HIS A C 1
ATOM 693 O O . HIS A 1 92 ? 38.509 23.226 23.461 1.00 24.73 92 HIS A O 1
ATOM 700 N N . TRP A 1 93 ? 38.696 23.967 25.636 1.00 22.79 93 TRP A N 1
ATOM 701 C CA . TRP A 1 93 ? 37.338 24.494 25.691 1.00 25.47 93 TRP A CA 1
ATOM 702 C C . TRP A 1 93 ? 37.051 25.571 24.591 1.00 24.29 93 TRP A C 1
ATOM 703 O O . TRP A 1 93 ? 36.100 25.422 23.803 1.00 24.12 93 TRP A O 1
ATOM 714 N N . LEU A 1 94 ? 37.891 26.576 24.534 1.00 23.26 94 LEU A N 1
ATOM 715 C CA . LEU A 1 94 ? 37.728 27.652 23.552 1.00 26.27 94 LEU A CA 1
ATOM 716 C C . LEU A 1 94 ? 37.668 27.186 22.116 1.00 26.77 94 LEU A C 1
ATOM 717 O O . LEU A 1 94 ? 36.732 27.542 21.399 1.00 29.82 94 LEU A O 1
ATOM 722 N N . TYR A 1 95 ? 38.618 26.346 21.730 1.00 26.16 95 TYR A N 1
ATOM 723 C CA . TYR A 1 95 ? 38.751 25.764 20.362 1.00 28.10 95 TYR A CA 1
ATOM 724 C C . TYR A 1 95 ? 37.638 24.824 20.020 1.00 31.12 95 TYR A C 1
ATOM 725 O O . TYR A 1 95 ? 36.985 24.970 18.967 1.00 28.38 95 TYR A O 1
ATOM 734 N N . SER A 1 96 ? 37.363 23.864 20.893 1.00 26.74 96 SER A N 1
ATOM 735 C CA . SER A 1 96 ? 36.382 22.832 20.598 1.00 27.32 96 SER A CA 1
ATOM 736 C C . SER A 1 96 ? 34.952 23.413 20.605 1.00 29.72 96 SER A C 1
ATOM 737 O O . SER A 1 96 ? 34.089 22.920 19.910 1.00 28.51 96 SER A O 1
ATOM 740 N N . ARG A 1 97 ? 34.699 24.481 21.339 1.00 27.47 97 ARG A N 1
ATOM 741 C CA . ARG A 1 97 ? 33.412 25.100 21.282 1.00 29.20 97 ARG A CA 1
ATOM 742 C C . ARG A 1 97 ? 33.322 26.242 20.193 1.00 33.42 97 ARG A C 1
ATOM 743 O O . ARG A 1 97 ? 32.331 26.974 20.209 1.00 31.11 97 ARG A O 1
ATOM 751 N N . GLY A 1 98 ? 34.309 26.383 19.301 1.00 34.41 98 GLY A N 1
ATOM 752 C CA . GLY A 1 98 ? 34.309 27.444 18.251 1.00 33.82 98 GLY A CA 1
ATOM 753 C C . GLY A 1 98 ? 34.341 28.875 18.751 1.00 37.33 98 GLY A C 1
ATOM 754 O O . GLY A 1 98 ? 33.888 29.762 18.087 1.00 35.18 98 GLY A O 1
ATOM 755 N N . LEU A 1 99 ? 34.863 29.146 19.933 1.00 35.22 99 LEU A N 1
ATOM 756 C CA . LEU A 1 99 ? 34.951 30.480 20.434 1.00 30.44 99 LEU A CA 1
ATOM 757 C C . LEU A 1 99 ? 36.205 31.195 19.878 1.00 31.71 99 LEU A C 1
ATOM 758 O O . LEU A 1 99 ? 36.386 32.392 20.068 1.00 33.37 99 LEU A O 1
ATOM 763 N N . VAL A 1 100 ? 37.121 30.439 19.314 1.00 30.70 100 VAL A N 1
ATOM 764 C CA . VAL A 1 100 ? 38.257 31.000 18.560 1.00 34.92 100 VAL A CA 1
ATOM 765 C C . VAL A 1 100 ? 38.249 30.239 17.225 1.00 36.72 100 VAL A C 1
ATOM 766 O O . VAL A 1 100 ? 37.719 29.089 17.114 1.00 38.83 100 VAL A O 1
ATOM 770 N N . ASP A 1 101 ? 38.872 30.843 16.231 1.00 39.35 101 ASP A N 1
ATOM 771 C CA . ASP A 1 101 ? 38.843 30.264 14.866 1.00 44.49 101 ASP A CA 1
ATOM 772 C C . ASP A 1 101 ? 40.173 29.747 14.359 1.00 44.78 101 ASP A C 1
ATOM 773 O O . ASP A 1 101 ? 40.322 29.551 13.189 1.00 53.75 101 ASP A O 1
ATOM 778 N N . ASN A 1 102 ? 41.172 29.588 15.218 1.00 41.16 102 ASN A N 1
ATOM 779 C CA . ASN A 1 102 ? 42.482 29.165 14.773 1.00 42.58 102 ASN A CA 1
ATOM 780 C C . ASN A 1 102 ? 43.049 28.185 15.814 1.00 41.96 102 ASN A C 1
ATOM 781 O O . ASN A 1 102 ? 42.721 28.329 16.988 1.00 35.44 102 ASN A O 1
ATOM 786 N N . THR A 1 103 ? 43.878 27.239 15.359 1.00 37.71 103 THR A N 1
ATOM 787 C CA . THR A 1 103 ? 44.580 26.338 16.266 1.00 37.90 103 THR A CA 1
ATOM 788 C C . THR A 1 103 ? 45.647 27.048 17.072 1.00 35.89 103 THR A C 1
ATOM 789 O O . THR A 1 103 ? 45.988 26.588 18.154 1.00 33.08 103 THR A O 1
ATOM 793 N N . SER A 1 104 ? 46.089 28.217 16.615 1.00 32.06 104 SER A N 1
ATOM 794 C CA . SER A 1 104 ? 47.128 29.011 17.260 1.00 35.58 104 SER A CA 1
ATOM 795 C C . SER A 1 104 ? 46.516 30.316 17.754 1.00 35.75 104 SER A C 1
ATOM 796 O O . SER A 1 104 ? 45.957 31.031 16.962 1.00 37.80 104 SER A O 1
ATOM 799 N N . PHE A 1 105 ? 46.604 30.628 19.051 1.00 28.89 105 PHE A N 1
ATOM 800 C CA . PHE A 1 105 ? 45.916 31.797 19.592 1.00 29.38 105 PHE A CA 1
ATOM 801 C C . PHE A 1 105 ? 46.411 32.168 20.964 1.00 31.34 105 PHE A C 1
ATOM 802 O O . PHE A 1 105 ? 47.145 31.408 21.581 1.00 28.03 105 PHE A O 1
ATOM 810 N N . ASP A 1 106 ? 46.035 33.362 21.407 1.00 27.95 106 ASP A N 1
ATOM 811 C CA . ASP A 1 106 ? 46.407 33.823 22.679 1.00 29.66 106 ASP A CA 1
ATOM 812 C C . ASP A 1 106 ? 45.214 33.807 23.612 1.00 29.76 106 ASP A C 1
ATOM 813 O O . ASP A 1 106 ? 44.081 33.973 23.193 1.00 31.41 106 ASP A O 1
ATOM 818 N N . ILE A 1 107 ? 45.548 33.712 24.891 1.00 27.01 107 ILE A N 1
ATOM 819 C CA . ILE A 1 107 ? 44.632 33.741 25.985 1.00 32.80 107 ILE A CA 1
ATOM 820 C C . ILE A 1 107 ? 45.141 34.748 27.029 1.00 33.82 107 ILE A C 1
ATOM 821 O O . ILE A 1 107 ? 46.316 34.744 27.427 1.00 32.54 107 ILE A O 1
ATOM 826 N N . GLY A 1 108 ? 44.236 35.520 27.599 1.00 31.31 108 GLY A N 1
ATOM 827 C CA . GLY A 1 108 ? 44.649 36.426 28.658 1.00 27.36 108 GLY A CA 1
ATOM 828 C C . GLY A 1 108 ? 44.604 35.723 29.996 1.00 31.64 108 GLY A C 1
ATOM 829 O O . GLY A 1 108 ? 43.767 34.828 30.186 1.00 30.52 108 GLY A O 1
ATOM 830 N N . THR A 1 109 ? 45.509 36.101 30.890 1.00 27.60 109 THR A N 1
ATOM 831 C CA . THR A 1 109 ? 45.544 35.582 32.267 1.00 31.64 109 THR A CA 1
ATOM 832 C C . THR A 1 109 ? 46.014 36.752 33.110 1.00 39.09 109 THR A C 1
ATOM 833 O O . THR A 1 109 ? 46.589 37.729 32.580 1.00 39.92 109 THR A O 1
ATOM 837 N N . ARG A 1 110 ? 45.853 36.611 34.413 1.00 32.04 110 ARG A N 1
ATOM 838 C CA . ARG A 1 110 ? 46.372 37.568 35.340 1.00 41.74 110 ARG A CA 1
ATOM 839 C C . ARG A 1 110 ? 47.880 37.645 35.310 1.00 49.52 110 ARG A C 1
ATOM 840 O O . ARG A 1 110 ? 48.412 38.633 35.841 1.00 44.78 110 ARG A O 1
ATOM 848 N N . ALA A 1 111 ? 48.561 36.622 34.759 1.00 47.61 111 ALA A N 1
ATOM 849 C CA . ALA A 1 111 ? 50.034 36.641 34.633 1.00 48.35 111 ALA A CA 1
ATOM 850 C C . ALA A 1 111 ? 50.466 37.149 33.257 1.00 48.72 111 ALA A C 1
ATOM 851 O O . ALA A 1 111 ? 51.608 36.942 32.867 1.00 51.44 111 ALA A O 1
ATOM 853 N N . GLY A 1 112 ? 49.572 37.748 32.499 1.00 38.69 112 GLY A N 1
ATOM 854 C CA . GLY A 1 112 ? 49.898 38.120 31.138 1.00 39.02 112 GLY A CA 1
ATOM 855 C C . GLY A 1 112 ? 49.315 37.193 30.100 1.00 39.79 112 GLY A C 1
ATOM 856 O O . GLY A 1 112 ? 48.694 36.180 30.429 1.00 37.56 112 GLY A O 1
ATOM 857 N N . VAL A 1 113 ? 49.539 37.561 28.849 1.00 31.59 113 VAL A N 1
ATOM 858 C CA . VAL A 1 113 ? 49.093 36.804 27.694 1.00 36.84 113 VAL A CA 1
ATOM 859 C C . VAL A 1 113 ? 49.837 35.463 27.697 1.00 37.34 113 VAL A C 1
ATOM 860 O O . VAL A 1 113 ? 51.002 35.358 28.181 1.00 35.45 113 VAL A O 1
ATOM 864 N N . ARG A 1 114 ? 49.109 34.407 27.308 1.00 34.34 114 ARG A N 1
ATOM 865 C CA . ARG A 1 114 ? 49.661 33.083 27.146 1.00 33.84 114 ARG A CA 1
ATOM 866 C C . ARG A 1 114 ? 49.395 32.617 25.717 1.00 34.50 114 ARG A C 1
ATOM 867 O O . ARG A 1 114 ? 48.292 32.734 25.208 1.00 35.31 114 ARG A O 1
ATOM 875 N N . HIS A 1 115 ? 50.431 32.186 25.026 1.00 32.70 115 HIS A N 1
ATOM 876 C CA . HIS A 1 115 ? 50.231 31.666 23.679 1.00 30.78 115 HIS A CA 1
ATOM 877 C C . HIS A 1 115 ? 50.039 30.115 23.616 1.00 27.18 115 HIS A C 1
ATO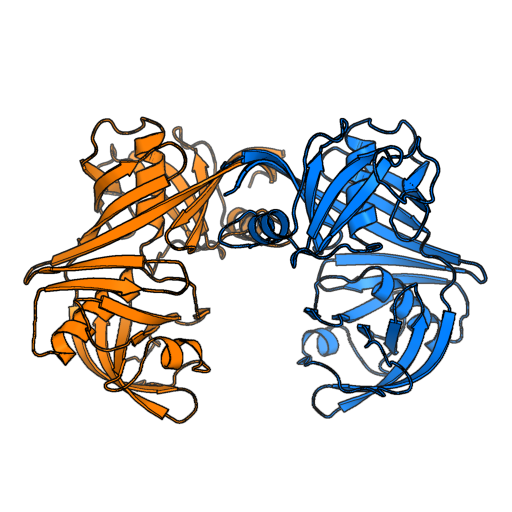M 878 O O . HIS A 1 115 ? 50.838 29.352 24.184 1.00 29.80 115 HIS A O 1
ATOM 885 N N . VAL A 1 116 ? 49.030 29.654 22.900 1.00 25.79 116 VAL A N 1
ATOM 886 C CA . VAL A 1 116 ? 48.764 28.238 22.771 1.00 25.97 116 VAL A CA 1
ATOM 887 C C . VAL A 1 116 ? 48.645 27.748 21.310 1.00 26.79 116 VAL A C 1
ATOM 888 O O . VAL A 1 116 ? 48.215 28.455 20.420 1.00 27.05 116 VAL A O 1
ATOM 892 N N . ASP A 1 117 ? 48.928 26.481 21.149 1.00 26.48 117 ASP A N 1
ATOM 893 C CA . ASP A 1 117 ? 48.702 25.761 19.935 1.00 31.72 117 ASP A CA 1
ATOM 894 C C . ASP A 1 117 ? 47.890 24.479 20.193 1.00 30.86 117 ASP A C 1
ATOM 895 O O . ASP A 1 117 ? 48.338 23.666 20.945 1.00 28.49 117 ASP A O 1
ATOM 900 N N . ILE A 1 118 ? 46.712 24.323 19.546 1.00 26.96 118 ILE A N 1
ATOM 901 C CA . ILE A 1 118 ? 45.940 23.073 19.520 1.00 28.21 118 ILE A CA 1
ATOM 902 C C . ILE A 1 118 ? 46.606 22.117 18.521 1.00 30.34 118 ILE A C 1
ATOM 903 O O . ILE A 1 118 ? 46.647 22.440 17.339 1.00 35.39 118 ILE A O 1
ATOM 908 N N . LEU A 1 119 ? 47.179 21.021 18.982 1.00 27.13 119 LEU A N 1
ATOM 909 C CA . LEU A 1 119 ? 47.752 19.983 18.092 1.00 33.98 119 LEU A CA 1
ATOM 910 C C . LEU A 1 119 ? 46.727 18.998 17.641 1.00 33.97 119 LEU A C 1
ATOM 911 O O . LEU A 1 119 ? 46.853 18.455 16.539 1.00 33.51 119 LEU A O 1
ATOM 916 N N . GLN A 1 120 ? 45.725 18.742 18.479 1.00 31.65 120 GLN A N 1
ATOM 917 C CA . GLN A 1 120 ? 44.616 17.839 18.169 1.00 30.36 120 GLN A CA 1
ATOM 918 C C . GLN A 1 120 ? 43.517 18.238 19.127 1.00 33.39 120 GLN A C 1
ATOM 919 O O . GLN A 1 120 ? 43.807 18.565 20.305 1.00 27.04 120 GLN A O 1
ATOM 925 N N . ALA A 1 121 ? 42.264 18.212 18.699 1.00 28.15 121 ALA A N 1
ATOM 926 C CA . ALA A 1 121 ? 41.129 18.420 19.663 1.00 30.74 121 ALA A CA 1
ATOM 927 C C . ALA A 1 121 ? 39.840 17.873 19.108 1.00 35.90 121 ALA A C 1
ATOM 928 O O . ALA A 1 121 ? 39.584 18.001 17.869 1.00 31.41 121 ALA A O 1
ATOM 930 N N . ASP A 1 122 ? 39.006 17.280 19.950 1.00 30.25 122 ASP A N 1
ATOM 931 C CA . ASP A 1 122 ? 37.583 17.043 19.603 1.00 32.98 122 ASP A CA 1
ATOM 932 C C . ASP A 1 122 ? 36.811 17.547 20.794 1.00 34.63 122 ASP A C 1
ATOM 933 O O . ASP A 1 122 ? 37.356 18.277 21.622 1.00 27.91 122 ASP A O 1
ATOM 938 N N . GLN A 1 123 ? 35.573 17.153 20.943 1.00 29.07 123 GLN A N 1
ATOM 939 C CA . GLN A 1 123 ? 34.767 17.691 22.029 1.00 30.59 123 GLN A CA 1
ATOM 940 C C . GLN A 1 123 ? 35.181 17.163 23.444 1.00 25.35 123 GLN A C 1
ATOM 941 O O . GLN A 1 123 ? 34.794 17.779 24.428 1.00 25.16 123 GLN A O 1
ATOM 947 N N . HIS A 1 124 ? 35.909 16.047 23.483 1.00 25.99 124 HIS A N 1
ATOM 948 C CA . HIS A 1 124 ? 36.271 15.308 24.657 1.00 29.86 124 HIS A CA 1
ATOM 949 C C . HIS A 1 124 ? 37.755 15.337 25.029 1.00 27.69 124 HIS A C 1
ATOM 950 O O . HIS A 1 124 ? 38.083 15.285 26.226 1.00 23.26 124 HIS A O 1
ATOM 957 N N . SER A 1 125 ? 38.622 15.491 24.051 1.00 23.65 125 SER A N 1
ATOM 958 C CA . SER A 1 125 ? 40.050 15.266 24.236 1.00 25.36 125 SER A CA 1
ATOM 959 C C . SER A 1 125 ? 40.825 16.175 23.401 1.00 27.65 125 SER A C 1
ATOM 960 O O . SER A 1 125 ? 40.409 16.494 22.240 1.00 28.16 125 SER A O 1
ATOM 963 N N . ALA A 1 126 ? 41.979 16.594 23.905 1.00 26.32 126 ALA A N 1
ATOM 964 C CA . ALA A 1 126 ? 42.902 17.424 23.101 1.00 23.89 126 ALA A CA 1
ATOM 965 C C . ALA A 1 126 ? 44.331 17.169 23.537 1.00 24.48 126 ALA A C 1
ATOM 966 O O . ALA A 1 126 ? 44.642 16.729 24.725 1.00 22.53 126 ALA A O 1
ATOM 968 N N . GLN A 1 127 ? 45.185 17.624 22.660 1.00 25.46 127 GLN A N 1
ATOM 969 C CA . GLN A 1 127 ? 46.615 17.819 22.890 1.00 23.85 127 GLN A CA 1
ATOM 970 C C . GLN A 1 127 ? 46.965 19.260 22.594 1.00 26.96 127 GLN A C 1
ATOM 971 O O . GLN A 1 127 ? 46.659 19.784 21.518 1.00 27.87 127 GLN A O 1
ATOM 977 N N . VAL A 1 128 ? 47.493 19.957 23.607 1.00 23.46 128 VAL A N 1
ATOM 978 C CA . VAL A 1 128 ? 47.731 21.377 23.565 1.00 23.94 128 VAL A CA 1
ATOM 979 C C . VAL A 1 128 ? 49.144 21.721 24.003 1.00 25.96 128 VAL A C 1
ATOM 980 O O . VAL A 1 128 ? 49.614 21.235 24.993 1.00 21.91 128 VAL A O 1
ATOM 984 N N . ARG A 1 129 ? 49.791 22.608 23.246 1.00 25.66 129 ARG A N 1
ATOM 985 C CA . ARG A 1 129 ? 51.067 23.132 23.567 1.00 25.93 129 ARG A CA 1
ATOM 986 C C . ARG A 1 129 ? 50.952 24.553 24.028 1.00 24.54 129 ARG A C 1
ATOM 987 O O . ARG A 1 129 ? 50.386 25.363 23.331 1.00 25.81 129 ARG A O 1
ATOM 995 N N . VAL A 1 130 ? 51.610 24.868 25.150 1.00 22.10 130 VAL A N 1
ATOM 996 C CA . VAL A 1 130 ? 51.628 26.186 25.746 1.00 23.22 130 VAL A CA 1
ATOM 997 C C . VAL A 1 130 ? 52.994 26.719 25.875 1.00 21.58 130 VAL A C 1
ATOM 998 O O . VAL A 1 130 ? 53.895 25.994 26.334 1.00 23.55 130 VAL A O 1
ATOM 1002 N N . ASP A 1 131 ? 53.186 28.007 25.589 1.00 23.09 131 ASP A N 1
ATOM 1003 C CA . ASP A 1 131 ? 54.489 28.671 25.893 1.00 25.58 131 ASP A CA 1
ATOM 1004 C C . ASP A 1 131 ? 54.637 28.971 27.372 1.00 26.85 131 ASP A C 1
ATOM 1005 O O . ASP A 1 131 ? 53.764 29.567 27.979 1.00 30.82 131 ASP A O 1
ATOM 1010 N N . MET A 1 132 ? 55.728 28.525 27.975 1.00 24.21 132 MET A N 1
ATOM 1011 C CA . MET A 1 132 ? 55.864 28.607 29.478 1.00 24.62 132 MET A CA 1
ATOM 1012 C C . MET A 1 132 ? 56.965 29.577 29.879 1.00 30.06 132 MET A C 1
ATOM 1013 O O . MET A 1 132 ? 57.194 29.756 31.033 1.00 27.34 132 MET A O 1
ATOM 1018 N N . GLY A 1 133 ? 57.634 30.243 28.911 1.00 29.04 133 GLY A N 1
ATOM 1019 C CA . GLY A 1 133 ? 58.685 31.240 29.258 1.00 33.59 133 GLY A CA 1
ATOM 1020 C C . GLY A 1 133 ? 60.054 30.610 29.475 1.00 34.15 133 GLY A C 1
ATOM 1021 O O . GLY A 1 133 ? 60.223 29.364 29.528 1.00 32.46 133 GLY A O 1
ATOM 1022 N N . ILE A 1 134 ? 61.034 31.489 29.637 1.00 31.55 134 ILE A N 1
ATOM 1023 C CA . ILE A 1 134 ? 62.445 31.111 29.804 1.00 34.96 134 ILE A CA 1
ATOM 1024 C C . ILE A 1 134 ? 62.603 30.569 31.181 1.00 31.50 134 ILE A C 1
ATOM 1025 O O . ILE A 1 134 ? 62.343 31.266 32.090 1.00 35.94 134 ILE A O 1
ATOM 1030 N N . PRO A 1 135 ? 62.963 29.287 31.366 1.00 31.94 135 PRO A N 1
ATOM 1031 C CA . PRO A 1 135 ? 63.194 28.943 32.750 1.00 31.00 135 PRO A CA 1
ATOM 1032 C C . PRO A 1 135 ? 64.422 29.763 33.300 1.00 40.68 135 PRO A C 1
ATOM 1033 O O . PRO A 1 135 ? 65.352 30.090 32.530 1.00 37.57 135 PRO A O 1
ATOM 1037 N N . ASP A 1 136 ? 64.320 30.212 34.547 1.00 31.56 136 ASP A N 1
ATOM 1038 C CA . ASP A 1 136 ? 65.368 31.028 35.168 1.00 30.63 136 ASP A CA 1
ATOM 1039 C C . ASP A 1 136 ? 65.900 30.191 36.271 1.00 25.09 136 ASP A C 1
ATOM 1040 O O . ASP A 1 136 ? 65.160 29.956 37.264 1.00 28.90 136 ASP A O 1
ATOM 1045 N N . VAL A 1 137 ? 67.134 29.687 36.169 1.00 25.72 137 VAL A N 1
ATOM 1046 C CA . VAL A 1 137 ? 67.778 28.904 37.201 1.00 26.63 137 VAL A CA 1
ATOM 1047 C C . VAL A 1 137 ? 68.443 29.844 38.252 1.00 31.73 137 VAL A C 1
ATOM 1048 O O . VAL A 1 137 ? 69.417 30.502 37.949 1.00 26.17 137 VAL A O 1
ATOM 1052 N N . THR A 1 138 ? 67.867 29.892 39.443 1.00 28.61 138 THR A N 1
ATOM 1053 C CA . THR A 1 138 ? 68.116 30.890 40.472 1.00 26.46 138 THR A CA 1
ATOM 1054 C C . THR A 1 138 ? 69.247 30.466 41.394 1.00 30.27 138 THR A C 1
ATOM 1055 O O . THR A 1 138 ? 69.729 31.278 42.161 1.00 27.34 138 THR A O 1
ATOM 1059 N N . GLY A 1 139 ? 69.722 29.204 41.288 1.00 28.51 139 GLY A N 1
ATOM 1060 C CA . GLY A 1 139 ? 70.794 28.743 42.099 1.00 29.13 139 GLY A CA 1
ATOM 1061 C C . GLY A 1 139 ? 70.662 27.290 42.441 1.00 30.76 139 GLY A C 1
ATOM 1062 O O . GLY A 1 139 ? 69.909 26.566 41.815 1.00 28.58 139 GLY A O 1
ATOM 1063 N N . LEU A 1 140 ? 71.439 26.880 43.421 1.00 27.57 140 LEU A N 1
ATOM 1064 C CA . LEU A 1 140 ? 71.583 25.468 43.855 1.00 28.30 140 LEU A CA 1
ATOM 1065 C C . LEU A 1 140 ? 71.218 25.400 45.319 1.00 31.81 140 LEU A C 1
ATOM 1066 O O . LEU A 1 140 ? 71.662 26.208 46.057 1.00 29.77 140 LEU A O 1
ATOM 1071 N N . SER A 1 141 ? 70.314 24.520 45.730 1.00 26.46 141 SER A N 1
ATOM 1072 C CA . SER A 1 141 ? 69.911 24.439 47.171 1.00 27.16 141 SER A CA 1
ATOM 1073 C C . SER A 1 141 ? 69.577 22.952 47.437 1.00 27.28 141 SER A C 1
ATOM 1074 O O . SER A 1 141 ? 69.962 22.072 46.638 1.00 28.23 141 SER A O 1
ATOM 1077 N N . THR A 1 142 ? 68.921 22.671 48.540 1.00 27.76 142 THR A N 1
ATOM 1078 C CA . THR A 1 142 ? 68.652 21.308 48.986 1.00 30.36 142 THR A CA 1
ATOM 1079 C C . THR A 1 142 ? 67.359 21.376 49.764 1.00 28.39 142 THR A C 1
ATOM 1080 O O . THR A 1 142 ? 66.912 22.461 50.238 1.00 29.45 142 THR A O 1
ATOM 1084 N N . CYS A 1 143 ? 66.731 20.223 49.907 1.00 30.59 143 CYS A N 1
ATOM 1085 C CA . CYS A 1 143 ? 65.637 20.073 50.821 1.00 29.29 143 CYS A CA 1
ATOM 1086 C C . CYS A 1 143 ? 65.842 18.757 51.562 1.00 29.25 143 CYS A C 1
ATOM 1087 O O . CYS A 1 143 ? 66.691 17.937 51.210 1.00 28.60 143 CYS A O 1
ATOM 1090 N N . ASP A 1 144 ? 65.005 18.573 52.564 1.00 31.15 144 ASP A N 1
ATOM 1091 C CA . ASP A 1 144 ? 64.993 17.338 53.346 1.00 30.10 144 ASP A CA 1
ATOM 1092 C C . ASP A 1 144 ? 63.592 16.830 53.319 1.00 25.74 144 ASP A C 1
ATOM 1093 O O . ASP A 1 144 ? 62.621 17.546 53.687 1.00 28.40 144 ASP A O 1
ATOM 1098 N N . ILE A 1 145 ? 63.422 15.611 52.842 1.00 30.11 145 ILE A N 1
ATOM 1099 C CA . ILE A 1 145 ? 62.085 14.986 52.877 1.00 33.30 145 ILE A CA 1
ATOM 1100 C C . ILE A 1 145 ? 62.185 13.780 53.818 1.00 35.71 145 ILE A C 1
ATOM 1101 O O . ILE A 1 145 ? 62.961 12.847 53.544 1.00 32.48 145 ILE A O 1
ATOM 1106 N N . ASN A 1 146 ? 61.496 13.862 54.971 1.00 40.62 146 ASN A N 1
ATOM 1107 C CA . ASN A 1 146 ? 61.382 12.701 55.866 1.00 47.99 146 ASN A CA 1
ATOM 1108 C C . ASN A 1 146 ? 62.756 12.129 56.248 1.00 44.31 146 ASN A C 1
ATOM 1109 O O . ASN A 1 146 ? 62.942 10.956 56.159 1.00 49.42 146 ASN A O 1
ATOM 1114 N N . GLY A 1 147 ? 63.739 12.986 56.559 1.00 44.45 147 GLY A N 1
ATOM 1115 C CA . GLY A 1 147 ? 65.116 12.613 56.900 1.00 40.61 147 GLY A CA 1
ATOM 1116 C C . GLY A 1 147 ? 66.183 12.487 55.825 1.00 44.38 147 GLY A C 1
ATOM 1117 O O . GLY A 1 147 ? 67.333 12.370 56.142 1.00 41.21 147 GLY A O 1
ATOM 1118 N N . GLN A 1 148 ? 65.807 12.502 54.554 1.00 42.66 148 GLN A N 1
ATOM 1119 C CA . GLN A 1 148 ? 66.730 12.274 53.447 1.00 41.21 148 GLN A CA 1
ATOM 1120 C C . GLN A 1 148 ? 66.935 13.618 52.747 1.00 41.07 148 GLN A C 1
ATOM 1121 O O . GLN A 1 148 ? 65.942 14.310 52.448 1.00 36.46 148 GLN A O 1
ATOM 1127 N N . VAL A 1 149 ? 68.193 14.017 52.564 1.00 40.47 149 VAL A N 1
ATOM 1128 C CA . VAL A 1 149 ? 68.543 15.295 51.963 1.00 38.93 149 VAL A CA 1
ATOM 1129 C C . VAL A 1 149 ? 68.601 15.120 50.416 1.00 35.53 149 VAL A C 1
ATOM 1130 O O . VAL A 1 149 ? 69.261 14.242 49.946 1.00 36.92 149 VAL A O 1
ATOM 1134 N N . PHE A 1 150 ? 67.958 15.985 49.656 1.00 33.15 150 PHE A N 1
ATOM 1135 C CA . PHE A 1 150 ? 68.055 15.970 48.186 1.00 31.30 150 PHE A CA 1
ATOM 1136 C C . PHE A 1 150 ? 68.651 17.325 47.709 1.00 30.79 150 PHE A C 1
ATOM 1137 O O . PHE A 1 150 ? 68.160 18.369 48.106 1.00 27.71 150 PHE A O 1
ATOM 1145 N N . ALA A 1 151 ? 69.632 17.280 46.815 1.00 28.90 151 ALA A N 1
ATOM 1146 C CA . ALA A 1 151 ? 70.126 18.472 46.118 1.00 30.81 151 ALA A CA 1
ATOM 1147 C C . ALA A 1 151 ? 69.141 18.781 44.965 1.00 28.91 151 ALA A C 1
ATOM 1148 O O . ALA A 1 151 ? 68.681 17.872 44.302 1.00 30.00 151 ALA A O 1
ATOM 1150 N N . GLY A 1 152 ? 68.909 20.059 44.675 1.00 28.09 152 GLY A N 1
ATOM 1151 C CA . GLY A 1 152 ? 68.122 20.516 43.504 1.00 25.29 152 GLY A CA 1
ATOM 1152 C C . GLY A 1 152 ? 68.612 21.822 42.990 1.00 26.26 152 GLY A C 1
ATOM 1153 O O . GLY A 1 152 ? 69.511 22.471 43.584 1.00 24.71 152 GLY A O 1
ATOM 1154 N N . LEU A 1 153 ? 67.998 22.191 41.903 1.00 22.58 153 LEU A N 1
A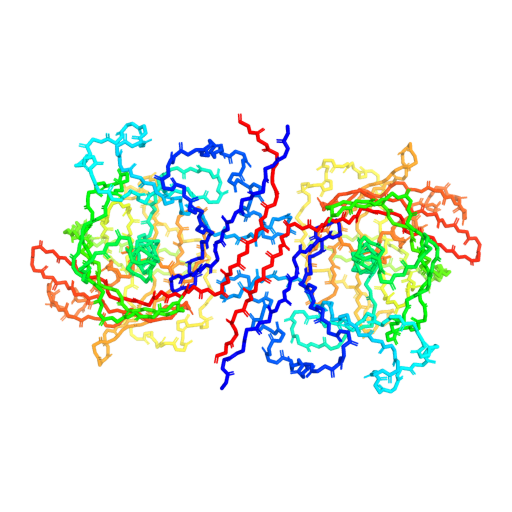TOM 1155 C CA . LEU A 1 153 ? 68.147 23.453 41.222 1.00 26.58 153 LEU A CA 1
ATOM 1156 C C . LEU A 1 153 ? 66.945 24.260 41.559 1.00 23.78 153 LEU A C 1
ATOM 1157 O O . LEU A 1 153 ? 65.773 23.833 41.348 1.00 23.72 153 LEU A O 1
ATOM 1162 N N . GLY A 1 154 ? 67.210 25.484 41.977 1.00 25.17 154 GLY A N 1
ATOM 1163 C CA . GLY A 1 154 ? 66.196 26.551 42.029 1.00 21.12 154 GLY A CA 1
ATOM 1164 C C . GLY A 1 154 ? 65.796 26.938 40.619 1.00 25.64 154 GLY A C 1
ATOM 1165 O O . GLY A 1 154 ? 66.674 27.230 39.773 1.00 25.68 154 GLY A O 1
ATOM 1166 N N . VAL A 1 155 ? 64.487 26.916 40.337 1.00 23.98 155 VAL A N 1
ATOM 1167 C CA . VAL A 1 155 ? 64.037 27.353 39.000 1.00 23.75 155 VAL A CA 1
ATOM 1168 C C . VAL A 1 155 ? 62.857 28.291 39.237 1.00 24.74 155 VAL A C 1
ATOM 1169 O O . VAL A 1 155 ? 61.962 28.073 40.115 1.00 23.97 155 VAL A O 1
ATOM 1173 N N . ASP A 1 156 ? 62.843 29.354 38.473 1.00 30.04 156 ASP A N 1
ATOM 1174 C CA . ASP A 1 156 ? 61.731 30.386 38.629 1.00 27.15 156 ASP A CA 1
ATOM 1175 C C . ASP A 1 156 ? 60.958 30.247 37.354 1.00 25.27 156 ASP A C 1
ATOM 1176 O O . ASP A 1 156 ? 61.489 30.570 36.355 1.00 23.68 156 ASP A O 1
ATOM 1181 N N . MET A 1 157 ? 59.722 29.722 37.388 1.00 23.08 157 MET A N 1
ATOM 1182 C CA . MET A 1 157 ? 58.899 29.580 36.233 1.00 25.96 157 MET A CA 1
ATOM 1183 C C . MET A 1 157 ? 57.752 30.659 36.257 1.00 28.24 157 MET A C 1
ATOM 1184 O O . MET A 1 157 ? 56.696 30.482 35.643 1.00 28.31 157 MET A O 1
ATOM 1189 N N . GLY A 1 158 ? 57.942 31.741 37.009 1.00 27.83 158 GLY A N 1
ATOM 1190 C CA . GLY A 1 158 ? 56.820 32.594 37.462 1.00 30.26 158 GLY A CA 1
ATOM 1191 C C . GLY A 1 158 ? 56.457 32.303 38.896 1.00 31.45 158 GLY A C 1
ATOM 1192 O O . GLY A 1 158 ? 55.878 33.110 39.557 1.00 26.39 158 GLY A O 1
ATOM 1193 N N . ASN A 1 159 ? 56.794 31.116 39.364 1.00 25.07 159 ASN A N 1
ATOM 1194 C CA . ASN A 1 159 ? 56.606 30.642 40.747 1.00 23.72 159 ASN A CA 1
ATOM 1195 C C . ASN A 1 159 ? 57.849 29.818 41.058 1.00 22.50 159 ASN A C 1
ATOM 1196 O O . ASN A 1 159 ? 58.634 29.486 40.140 1.00 22.38 159 ASN A O 1
ATOM 1201 N N . PRO A 1 160 ? 58.141 29.577 42.335 1.00 25.82 160 PRO A N 1
ATOM 1202 C CA . PRO A 1 160 ? 59.408 28.995 42.736 1.00 27.20 160 PRO A CA 1
ATOM 1203 C C . PRO A 1 160 ? 59.393 27.464 42.834 1.00 25.32 160 PRO A C 1
ATOM 1204 O O . PRO A 1 160 ? 58.393 26.871 43.333 1.00 22.34 160 PRO A O 1
ATOM 1208 N N . HIS A 1 161 ? 60.498 26.867 42.373 1.00 23.69 161 HIS A N 1
ATOM 1209 C CA . HIS A 1 161 ? 60.657 25.414 42.315 1.00 21.10 161 HIS A CA 1
ATOM 1210 C C . HIS A 1 161 ? 62.017 25.067 42.812 1.00 23.84 161 HIS A C 1
ATOM 1211 O O . HIS A 1 161 ? 62.972 25.812 42.553 1.00 23.27 161 HIS A O 1
ATOM 1218 N N . LEU A 1 162 ? 62.109 23.890 43.432 1.00 21.88 162 LEU A N 1
ATOM 1219 C CA . LEU A 1 162 ? 63.344 23.213 43.676 1.00 20.21 162 LEU A CA 1
ATOM 1220 C C . LEU A 1 162 ? 63.211 21.853 43.001 1.00 21.34 162 LEU A C 1
ATOM 1221 O O . LEU A 1 162 ? 62.483 20.930 43.519 1.00 22.02 162 LEU A O 1
ATOM 1226 N N . ALA A 1 163 ? 63.894 21.674 41.894 1.00 22.07 163 ALA A N 1
ATOM 1227 C CA . ALA A 1 163 ? 63.773 20.463 41.076 1.00 23.15 163 ALA A CA 1
ATOM 1228 C C . ALA A 1 163 ? 65.020 19.618 41.350 1.00 23.93 163 ALA A C 1
ATOM 1229 O O . ALA A 1 163 ? 66.119 20.061 41.066 1.00 23.89 163 ALA A O 1
ATOM 1231 N N . CYS A 1 164 ? 64.778 18.467 41.938 1.00 23.23 164 CYS A N 1
ATOM 1232 C CA . CYS A 1 164 ? 65.785 17.563 42.444 1.00 23.78 164 CYS A CA 1
ATOM 1233 C C . CYS A 1 164 ? 65.877 16.251 41.640 1.00 22.40 164 CYS A C 1
ATOM 1234 O O . CYS A 1 164 ? 65.049 15.343 41.816 1.00 23.08 164 CYS A O 1
ATOM 1237 N N . VAL A 1 165 ? 66.831 16.198 40.714 1.00 25.10 165 VAL A N 1
ATOM 1238 C CA . VAL A 1 165 ? 67.190 14.980 40.017 1.00 27.76 165 VAL A CA 1
ATOM 1239 C C . VAL A 1 165 ? 67.974 14.091 40.975 1.00 28.69 165 VAL A C 1
ATOM 1240 O O . VAL A 1 165 ? 68.913 14.509 41.543 1.00 28.10 165 VAL A O 1
ATOM 1244 N N . VAL A 1 166 ? 67.521 12.880 41.246 1.00 25.52 166 VAL A N 1
ATOM 1245 C CA . VAL A 1 166 ? 68.114 12.063 42.278 1.00 26.12 166 VAL A CA 1
ATOM 1246 C C . VAL A 1 166 ? 68.932 10.965 41.568 1.00 28.46 166 VAL A C 1
ATOM 1247 O O . VAL A 1 166 ? 68.295 10.045 40.970 1.00 23.05 166 VAL A O 1
ATOM 1251 N N . PRO A 1 167 ? 70.306 11.035 41.621 1.00 31.26 167 PRO A N 1
ATOM 1252 C CA . PRO A 1 167 ? 71.122 9.953 40.991 1.00 29.59 167 PRO A CA 1
ATOM 1253 C C . PRO A 1 167 ? 70.736 8.584 41.538 1.00 23.98 167 PRO A C 1
ATOM 1254 O O . PRO A 1 167 ? 70.505 8.439 42.746 1.00 23.32 167 PRO A O 1
ATOM 1258 N N . GLY A 1 168 ? 70.516 7.627 40.666 1.00 26.96 168 GLY A N 1
ATOM 1259 C CA . GLY A 1 168 ? 70.151 6.286 41.147 1.00 26.67 168 GLY A CA 1
ATOM 1260 C C . GLY A 1 168 ? 68.672 6.017 41.301 1.00 28.85 168 GLY A C 1
ATOM 1261 O O . GLY A 1 168 ? 68.315 4.848 41.598 1.00 27.17 168 GLY A O 1
ATOM 1262 N N . LEU A 1 169 ? 67.796 7.038 41.101 1.00 26.25 169 LEU A N 1
ATOM 1263 C CA . LEU A 1 169 ? 66.350 6.871 41.363 1.00 27.10 169 LEU A CA 1
ATOM 1264 C C . LEU A 1 169 ? 65.643 6.233 40.161 1.00 25.57 169 LEU A C 1
ATOM 1265 O O . LEU A 1 169 ? 65.711 6.708 39.057 1.00 26.32 169 LEU A O 1
ATOM 1270 N N . SER A 1 170 ? 65.016 5.096 40.399 1.00 24.91 170 SER A N 1
ATOM 1271 C CA . SER A 1 170 ? 64.197 4.414 39.390 1.00 23.87 170 SER A CA 1
ATOM 1272 C C . SER A 1 170 ? 62.730 4.864 39.524 1.00 21.47 170 SER A C 1
ATOM 1273 O O . SER A 1 170 ? 62.319 5.346 40.616 1.00 25.10 170 SER A O 1
ATOM 1276 N N . ALA A 1 171 ? 61.936 4.596 38.491 1.00 23.58 171 ALA A N 1
ATOM 1277 C CA . ALA A 1 171 ? 60.455 4.889 38.482 1.00 23.65 171 ALA A CA 1
ATOM 1278 C C . ALA A 1 171 ? 59.734 4.130 39.563 1.00 26.44 171 ALA A C 1
ATOM 1279 O O . ALA A 1 171 ? 58.957 4.740 40.349 1.00 25.10 171 ALA A O 1
ATOM 1281 N N . SER A 1 172 ? 60.150 2.873 39.828 1.00 26.15 172 SER A N 1
ATOM 1282 C CA . SER A 1 172 ? 59.530 2.107 40.946 1.00 27.42 172 SER A CA 1
ATOM 1283 C C . SER A 1 172 ? 59.960 2.620 42.277 1.00 27.68 172 SER A C 1
ATOM 1284 O O . SER A 1 172 ? 59.118 2.732 43.193 1.00 25.95 172 SER A O 1
ATOM 1287 N N . ALA A 1 173 ? 61.247 2.971 42.465 1.00 23.39 173 ALA A N 1
ATOM 1288 C CA . ALA A 1 173 ? 61.597 3.497 43.778 1.00 23.64 173 ALA A CA 1
ATOM 1289 C C . ALA A 1 173 ? 60.888 4.863 44.058 1.00 22.93 173 ALA A C 1
ATOM 1290 O O . ALA A 1 173 ? 60.506 5.205 45.200 1.00 23.20 173 ALA A O 1
ATOM 1292 N N . LEU A 1 174 ? 60.738 5.626 42.997 1.00 22.86 174 LEU A N 1
ATOM 1293 C CA . LEU A 1 174 ? 60.017 6.915 43.085 1.00 23.06 174 LEU A CA 1
ATOM 1294 C C . LEU A 1 174 ? 58.544 6.731 43.542 1.00 23.76 174 LEU A C 1
ATOM 1295 O O . LEU A 1 174 ? 58.094 7.403 44.461 1.00 27.10 174 LEU A O 1
ATOM 1300 N N . ALA A 1 175 ? 57.858 5.787 42.927 1.00 27.47 175 ALA A N 1
ATOM 1301 C CA . ALA A 1 175 ? 56.457 5.445 43.279 1.00 25.83 175 ALA A CA 1
ATOM 1302 C C . ALA A 1 175 ? 56.350 4.932 44.671 1.00 30.72 175 ALA A C 1
ATOM 1303 O O . ALA A 1 175 ? 55.370 5.248 45.378 1.00 31.44 175 ALA A O 1
ATOM 1305 N N . ASP A 1 176 ? 57.395 4.280 45.154 1.00 30.50 176 ASP A N 1
ATOM 1306 C CA . ASP A 1 176 ? 57.335 3.678 46.493 1.00 34.19 176 ASP A CA 1
ATOM 1307 C C . ASP A 1 176 ? 57.753 4.618 47.537 1.00 35.84 176 ASP A C 1
ATOM 1308 O O . ASP A 1 176 ? 57.517 4.321 48.673 1.00 30.61 176 ASP A O 1
ATOM 1313 N N . MET A 1 177 ? 58.395 5.768 47.221 1.00 30.57 177 MET A N 1
ATOM 1314 C CA . MET A 1 177 ? 58.792 6.728 48.317 1.00 30.67 177 MET A CA 1
ATOM 1315 C C . MET A 1 177 ? 57.628 7.209 49.142 1.00 29.62 177 MET A C 1
ATOM 1316 O O . MET A 1 177 ? 56.547 7.416 48.605 1.00 28.95 177 MET A O 1
ATOM 1321 N N . GLU A 1 178 ? 57.851 7.480 50.425 1.00 32.33 178 GLU A N 1
ATOM 1322 C CA . GLU A 1 178 ? 56.854 8.197 51.225 1.00 39.56 178 GLU A CA 1
ATOM 1323 C C . GLU A 1 178 ? 57.256 9.626 51.122 1.00 35.82 178 GLU A C 1
ATOM 1324 O O . GLU A 1 178 ? 58.379 10.002 51.414 1.00 38.93 178 GLU A O 1
ATOM 1330 N N . LEU A 1 179 ? 56.341 10.440 50.714 1.00 31.95 179 LEU A N 1
ATOM 1331 C CA . LEU A 1 179 ? 56.570 11.857 50.679 1.00 34.83 179 LEU A CA 1
ATOM 1332 C C . LEU A 1 179 ? 55.870 12.465 51.860 1.00 37.41 179 LEU A C 1
ATOM 1333 O O . LEU A 1 179 ? 54.769 12.020 52.239 1.00 34.45 179 LEU A O 1
ATOM 1338 N N . ARG A 1 180 ? 56.517 13.503 52.378 1.00 34.47 180 ARG A N 1
ATOM 1339 C CA . ARG A 1 180 ? 56.004 14.407 53.364 1.00 36.72 180 ARG A CA 1
ATOM 1340 C C . ARG A 1 180 ? 56.449 15.795 52.966 1.00 36.38 180 ARG A C 1
ATOM 1341 O O . ARG A 1 180 ? 57.341 15.946 52.142 1.00 37.97 180 ARG A O 1
ATOM 1349 N N . ALA A 1 181 ? 55.919 16.801 53.624 1.00 34.46 181 ALA A N 1
ATOM 1350 C CA . ALA A 1 181 ? 56.265 18.168 53.322 1.00 30.71 181 ALA A CA 1
ATOM 1351 C C . ALA A 1 181 ? 57.717 18.383 53.557 1.00 36.67 181 ALA A C 1
ATOM 1352 O O . ALA A 1 181 ? 58.288 17.985 54.612 1.00 32.62 181 ALA A O 1
ATOM 1354 N N . PRO A 1 182 ? 58.370 18.964 52.571 1.00 33.86 182 PRO A N 1
ATOM 1355 C CA . PRO A 1 182 ? 59.796 19.096 52.727 1.00 34.29 182 PRO A CA 1
ATOM 1356 C C . PRO A 1 182 ? 60.230 20.269 53.610 1.00 32.42 182 PRO A C 1
ATOM 1357 O O . PRO A 1 182 ? 59.525 21.250 53.746 1.00 33.37 182 PRO A O 1
ATOM 1361 N N . THR A 1 183 ? 61.412 20.149 54.210 1.00 35.73 183 THR A N 1
ATOM 1362 C CA . THR A 1 183 ? 62.044 21.286 54.859 1.00 34.68 183 THR A CA 1
ATOM 1363 C C . THR A 1 183 ? 63.053 21.790 53.846 1.00 33.86 183 THR A C 1
ATOM 1364 O O . THR A 1 183 ? 63.639 20.998 53.079 1.00 30.39 183 THR A O 1
ATOM 1368 N N . PHE A 1 184 ? 63.201 23.105 53.818 1.00 28.60 184 PHE A N 1
ATOM 1369 C CA . PHE A 1 184 ? 63.996 23.764 52.796 1.00 34.58 184 PHE A CA 1
ATOM 1370 C C . PHE A 1 184 ? 64.610 25.014 53.345 1.00 32.04 184 PHE A C 1
ATOM 1371 O O . PHE A 1 184 ? 64.355 25.414 54.477 1.00 33.23 184 PHE A O 1
ATOM 1379 N N . ASP A 1 185 ? 65.418 25.662 52.526 1.00 30.45 185 ASP A N 1
ATOM 1380 C CA . ASP A 1 185 ? 66.060 26.862 52.938 1.00 31.49 185 ASP A CA 1
ATOM 1381 C C . ASP A 1 185 ? 65.124 28.065 52.722 1.00 33.91 185 ASP A C 1
ATOM 1382 O O . ASP A 1 185 ? 64.833 28.534 51.598 1.00 32.83 185 ASP A O 1
ATOM 1387 N N . GLN A 1 186 ? 64.628 28.565 53.830 1.00 34.65 186 GLN A N 1
ATOM 1388 C CA . GLN A 1 186 ? 63.675 29.661 53.803 1.00 35.93 186 GLN A CA 1
ATOM 1389 C C . GLN A 1 186 ? 64.280 31.026 53.424 1.00 30.95 186 GLN A C 1
ATOM 1390 O O . GLN A 1 186 ? 63.538 31.907 53.135 1.00 32.20 186 GLN A O 1
ATOM 1396 N N . GLU A 1 187 ? 65.593 31.193 53.400 1.00 34.82 187 GLU A N 1
ATOM 1397 C CA . GLU A 1 187 ? 66.216 32.415 52.827 1.00 43.40 187 GLU A CA 1
ATOM 1398 C C . GLU A 1 187 ? 66.242 32.323 51.316 1.00 43.13 187 GLU A C 1
ATOM 1399 O O . GLU A 1 187 ? 65.993 33.304 50.631 1.00 37.57 187 GLU A O 1
ATOM 1405 N N . PHE A 1 188 ? 66.541 31.122 50.813 1.00 39.33 188 PHE A N 1
ATOM 1406 C CA . PHE A 1 188 ? 66.593 30.895 49.372 1.00 38.62 188 PHE A CA 1
ATOM 1407 C C . PHE A 1 188 ? 65.189 31.033 48.815 1.00 30.96 188 PHE A C 1
ATOM 1408 O O . PHE A 1 188 ? 65.023 31.636 47.820 1.00 34.18 188 PHE A O 1
ATOM 1416 N N . PHE A 1 189 ? 64.207 30.497 49.538 1.00 31.14 189 PHE A N 1
ATOM 1417 C CA . PHE A 1 189 ? 62.751 30.435 49.164 1.00 30.60 189 PHE A CA 1
ATOM 1418 C C . PHE A 1 189 ? 61.920 31.113 50.241 1.00 32.04 189 PHE A C 1
ATOM 1419 O O . PHE A 1 189 ? 61.235 30.435 51.023 1.00 31.91 189 PHE A O 1
ATOM 1427 N N . PRO A 1 190 ? 61.914 32.463 50.254 1.00 39.09 190 PRO A N 1
ATOM 1428 C CA . PRO A 1 190 ? 61.142 33.153 51.345 1.00 37.33 190 PRO A CA 1
ATOM 1429 C C . PRO A 1 190 ? 59.654 33.134 51.160 1.00 39.36 190 PRO A C 1
ATOM 1430 O O . PRO A 1 190 ? 58.911 33.371 52.103 1.00 43.04 190 PRO A O 1
ATOM 1434 N N . HIS A 1 191 ? 59.155 32.805 49.969 1.00 40.79 191 HIS A N 1
ATOM 1435 C CA . HIS A 1 191 ? 57.738 32.677 49.799 1.00 37.80 191 HIS A CA 1
ATOM 1436 C C . HIS A 1 191 ? 57.304 31.205 49.599 1.00 41.87 191 HIS A C 1
ATOM 1437 O O . HIS A 1 191 ? 56.255 30.967 49.029 1.00 34.12 191 HIS A O 1
ATOM 1444 N N . GLY A 1 192 ? 58.090 30.247 50.095 1.00 37.90 192 GLY A N 1
ATOM 1445 C CA . GLY A 1 192 ? 57.775 28.853 49.875 1.00 40.76 192 GLY A CA 1
ATOM 1446 C C . GLY A 1 192 ? 58.231 28.335 48.485 1.00 31.56 192 GLY A C 1
ATOM 1447 O O . GLY A 1 192 ? 58.896 29.024 47.720 1.00 26.70 192 GLY A O 1
ATOM 1448 N N . VAL A 1 193 ? 58.027 27.038 48.292 1.00 28.11 193 VAL A N 1
ATOM 1449 C CA . VAL A 1 193 ? 58.574 26.370 47.097 1.00 25.48 193 VAL A CA 1
ATOM 1450 C C . VAL A 1 193 ? 57.776 25.089 46.755 1.00 23.77 193 VAL A C 1
ATOM 1451 O O . VAL A 1 193 ? 57.216 24.409 47.658 1.00 25.41 193 VAL A O 1
ATOM 1455 N N . ASN A 1 194 ? 57.665 24.858 45.456 1.00 25.13 194 ASN A N 1
ATOM 1456 C CA . ASN A 1 194 ? 57.189 23.622 44.895 1.00 24.04 194 ASN A CA 1
ATOM 1457 C C . ASN A 1 194 ? 58.389 22.695 44.699 1.00 21.36 194 ASN A C 1
ATOM 1458 O O . ASN A 1 194 ? 59.363 23.100 44.110 1.00 21.09 194 ASN A O 1
ATOM 1463 N N . VAL A 1 195 ? 58.387 21.532 45.311 1.00 23.31 195 VAL A N 1
ATOM 1464 C CA . VAL A 1 195 ? 59.513 20.585 45.215 1.00 23.58 195 VAL A CA 1
ATOM 1465 C C . VAL A 1 195 ? 59.176 19.432 44.264 1.00 19.72 195 VAL A C 1
ATOM 1466 O O . VAL A 1 195 ? 58.176 18.768 44.447 1.00 24.41 195 VAL A O 1
ATOM 1470 N N . GLU A 1 196 ? 60.029 19.211 43.257 1.00 20.32 196 GLU A N 1
ATOM 1471 C CA . GLU A 1 196 ? 59.972 18.074 42.372 1.00 19.30 196 GLU A CA 1
ATOM 1472 C C . GLU A 1 196 ? 61.092 17.128 42.688 1.00 21.97 196 GLU A C 1
ATOM 1473 O O . GLU A 1 196 ? 62.276 17.514 42.757 1.00 21.25 196 GLU A O 1
ATOM 1479 N N . ILE A 1 197 ? 60.728 15.863 42.775 1.00 22.03 197 ILE A N 1
ATOM 1480 C CA . ILE A 1 197 ? 61.692 14.753 42.968 1.00 25.53 197 ILE A CA 1
ATOM 1481 C C . ILE A 1 197 ? 61.656 14.018 41.672 1.00 24.12 197 ILE A C 1
ATOM 1482 O O . ILE A 1 197 ? 60.581 13.540 41.244 1.00 22.18 197 ILE A O 1
ATOM 1487 N N . VAL A 1 198 ? 62.810 13.908 41.040 1.00 21.70 198 VAL A N 1
ATOM 1488 C CA . VAL A 1 198 ? 62.865 13.567 39.601 1.00 21.00 198 VAL A CA 1
ATOM 1489 C C . VAL A 1 198 ? 63.903 12.487 39.300 1.00 23.68 198 VAL A C 1
ATOM 1490 O O . VAL A 1 198 ? 65.044 12.541 39.802 1.00 24.08 198 VAL A O 1
ATOM 1494 N N . THR A 1 199 ? 63.572 11.587 38.373 1.00 24.25 199 THR A N 1
ATOM 1495 C CA . THR A 1 199 ? 64.570 10.626 37.916 1.00 23.65 199 THR A CA 1
ATOM 1496 C C . THR A 1 199 ? 65.578 11.289 36.998 1.00 24.17 199 THR A C 1
ATOM 1497 O O . THR A 1 199 ? 65.322 12.367 36.403 1.00 22.85 199 THR A O 1
ATOM 1501 N N . GLU A 1 200 ? 66.716 10.609 36.756 1.00 25.99 200 GLU A N 1
ATOM 1502 C CA . GLU A 1 200 ? 67.645 11.063 35.701 1.00 26.95 200 GLU A CA 1
ATOM 1503 C C . GLU A 1 200 ? 67.126 10.854 34.294 1.00 24.58 200 GLU A C 1
ATOM 1504 O O . GLU A 1 200 ? 66.366 9.914 34.040 1.00 28.19 200 GLU A O 1
ATOM 1510 N N . LEU A 1 201 ? 67.556 11.689 33.370 1.00 26.28 201 LEU A N 1
ATOM 1511 C CA . LEU A 1 201 ? 67.097 11.587 31.992 1.00 28.19 201 LEU A CA 1
ATOM 1512 C C . LEU A 1 201 ? 67.525 10.210 31.411 1.00 34.12 201 LEU A C 1
ATOM 1513 O O . LEU A 1 201 ? 68.719 9.853 31.506 1.00 31.47 201 LEU A O 1
ATOM 1518 N N . GLU A 1 202 ? 66.579 9.442 30.876 1.00 29.85 202 GLU A N 1
ATOM 1519 C CA . GLU A 1 202 ? 66.876 8.087 30.312 1.00 32.78 202 GLU A CA 1
ATOM 1520 C C . GLU A 1 202 ? 65.952 7.953 29.130 1.00 31.57 202 GLU A C 1
ATOM 1521 O O . GLU A 1 202 ? 64.713 8.134 29.300 1.00 29.76 202 GLU A O 1
ATOM 1527 N N . ASP A 1 203 ? 66.492 7.706 27.938 1.00 29.52 203 ASP A N 1
ATOM 1528 C CA . ASP A 1 203 ? 65.718 7.664 26.712 1.00 31.99 203 ASP A CA 1
ATOM 1529 C C . ASP A 1 203 ? 64.768 8.885 26.582 1.00 32.14 203 ASP A C 1
ATOM 1530 O O . ASP A 1 203 ? 63.596 8.751 26.250 1.00 29.23 203 ASP A O 1
ATOM 1535 N N . ASP A 1 204 ? 65.317 10.072 26.803 1.00 33.38 204 ASP A N 1
ATOM 1536 C CA . ASP A 1 204 ? 64.630 11.355 26.701 1.00 30.03 204 ASP A CA 1
ATOM 1537 C C . ASP A 1 204 ? 63.391 11.492 27.608 1.00 28.49 204 ASP A C 1
ATOM 1538 O O . ASP A 1 204 ? 62.528 12.248 27.292 1.00 27.14 204 ASP A O 1
ATOM 1543 N N . ALA A 1 205 ? 63.399 10.824 28.768 1.00 29.16 205 ALA A N 1
ATOM 1544 C CA . ALA A 1 205 ? 62.258 10.835 29.652 1.00 30.55 205 ALA A CA 1
ATOM 1545 C C . ALA A 1 205 ? 62.730 10.799 31.071 1.00 29.49 205 ALA A C 1
ATOM 1546 O O . ALA A 1 205 ? 63.802 10.338 31.372 1.00 26.67 205 ALA A O 1
ATOM 1548 N N . VAL A 1 206 ? 61.865 11.291 31.924 1.00 25.57 206 VAL A N 1
ATOM 1549 C CA . VAL A 1 206 ? 61.965 11.176 33.327 1.00 22.16 206 VAL A CA 1
ATOM 1550 C C . VAL A 1 206 ? 60.583 10.982 33.952 1.00 23.50 206 VAL A C 1
ATOM 1551 O O . VAL A 1 206 ? 59.558 11.346 33.375 1.00 24.70 206 VAL A O 1
ATOM 1555 N N . SER A 1 207 ? 60.566 10.531 35.196 1.00 21.74 207 SER A N 1
ATOM 1556 C CA . SER A 1 207 ? 59.432 10.577 36.054 1.00 24.32 207 SER A CA 1
ATOM 1557 C C . SER A 1 207 ? 59.647 11.541 37.227 1.00 22.71 207 SER A C 1
ATOM 1558 O O . SER A 1 207 ? 60.797 11.719 37.676 1.00 22.67 207 SER A O 1
ATOM 1561 N N . MET A 1 208 ? 58.542 12.045 37.791 1.00 21.56 208 MET A N 1
ATOM 1562 C CA . MET A 1 208 ? 58.505 13.099 38.848 1.00 21.73 208 MET A CA 1
ATOM 1563 C C . MET A 1 208 ? 57.311 12.865 39.746 1.00 23.94 208 MET A C 1
ATOM 1564 O O . MET A 1 208 ? 56.197 12.465 39.280 1.00 21.99 208 MET A O 1
ATOM 1569 N N . ARG A 1 209 ? 57.555 13.182 41.006 1.00 23.34 209 ARG A N 1
ATOM 1570 C CA . ARG A 1 209 ? 56.523 13.536 41.967 1.00 21.92 209 ARG A CA 1
ATOM 1571 C C . ARG A 1 209 ? 56.802 14.955 42.480 1.00 24.42 209 ARG A C 1
ATOM 1572 O O . ARG A 1 209 ? 57.969 15.441 42.518 1.00 23.24 209 ARG A O 1
ATOM 1580 N N . VAL A 1 210 ? 55.719 15.621 42.864 1.00 23.33 210 VAL A N 1
ATOM 1581 C CA . VAL A 1 210 ? 55.762 16.999 43.268 1.00 22.10 210 VAL A CA 1
ATOM 1582 C C . VAL A 1 210 ? 54.949 17.266 44.537 1.00 22.95 210 VAL A C 1
ATOM 1583 O O . VAL A 1 210 ? 53.780 16.796 44.670 1.00 24.80 210 VAL A O 1
ATOM 1587 N N . TRP A 1 211 ? 55.564 18.002 45.440 1.00 23.20 211 TRP A N 1
ATOM 1588 C CA . TRP A 1 211 ? 54.913 18.574 46.636 1.00 24.99 211 TRP A CA 1
ATOM 1589 C C . TRP A 1 211 ? 54.757 20.070 46.367 1.00 27.22 211 TRP A C 1
ATOM 1590 O O . TRP A 1 211 ? 55.749 20.820 46.354 1.00 24.44 211 TRP A O 1
ATOM 1601 N N . GLU A 1 212 ? 53.520 20.464 46.049 1.00 24.23 212 GLU A N 1
ATOM 1602 C CA . GLU A 1 212 ? 53.184 21.835 45.757 1.00 25.07 212 GLU A CA 1
ATOM 1603 C C . GLU A 1 212 ? 53.016 22.667 47.023 1.00 28.99 212 GLU A C 1
ATOM 1604 O O . GLU A 1 212 ? 52.387 22.187 47.992 1.00 26.06 212 GLU A O 1
ATOM 1610 N N . ARG A 1 213 ? 53.537 23.874 47.029 1.00 29.23 213 ARG A N 1
ATOM 1611 C CA . ARG A 1 213 ? 53.418 24.649 48.257 1.00 30.58 213 ARG A CA 1
ATOM 1612 C C . ARG A 1 213 ? 51.954 24.908 48.623 1.00 34.17 213 ARG A C 1
ATOM 1613 O O . ARG A 1 213 ? 51.104 25.118 47.768 1.00 29.42 213 ARG A O 1
ATOM 1621 N N . GLY A 1 214 ? 51.662 24.800 49.908 1.00 32.15 214 GLY A N 1
ATOM 1622 C CA . GLY A 1 214 ? 50.338 25.057 50.406 1.00 39.12 214 GLY A CA 1
ATOM 1623 C C . GLY A 1 214 ? 49.298 24.021 50.078 1.00 42.61 214 GLY A C 1
ATOM 1624 O O . GLY A 1 214 ? 48.204 24.155 50.535 1.00 46.98 214 GLY A O 1
ATOM 1625 N N . VAL A 1 215 ? 49.637 22.961 49.325 1.00 37.91 215 VAL A N 1
ATOM 1626 C CA . VAL A 1 215 ? 48.675 22.020 48.832 1.00 32.44 215 VAL A CA 1
ATOM 1627 C C . VAL A 1 215 ? 49.090 20.579 49.169 1.00 37.36 215 VAL A C 1
ATOM 1628 O O . VAL A 1 215 ? 48.215 19.744 49.506 1.00 36.21 215 VAL A O 1
ATOM 1632 N N . GLY A 1 216 ? 50.373 20.235 48.999 1.00 28.48 216 GLY A N 1
ATOM 1633 C CA . GLY A 1 216 ? 50.845 18.846 49.255 1.00 29.86 216 GLY A CA 1
ATOM 1634 C C . GLY A 1 216 ? 51.088 18.169 47.913 1.00 27.62 216 GLY A C 1
ATOM 1635 O O . GLY A 1 216 ? 51.223 18.896 46.874 1.00 22.78 216 GLY A O 1
ATOM 1636 N N . GLU A 1 217 ? 51.058 16.835 47.887 1.00 26.81 217 GLU A N 1
ATOM 1637 C CA . GLU A 1 217 ? 51.368 16.145 46.610 1.00 25.78 217 GLU A CA 1
ATOM 1638 C C . GLU A 1 217 ? 50.224 16.313 45.655 1.00 26.88 217 GLU A C 1
ATOM 1639 O O . GLU A 1 217 ? 49.106 16.214 46.057 1.00 26.09 217 GLU A O 1
ATOM 1645 N N . THR A 1 218 ? 50.490 16.524 44.373 1.00 24.28 218 THR A N 1
ATOM 1646 C CA . THR A 1 218 ? 49.469 16.668 43.388 1.00 23.83 218 THR A CA 1
ATOM 1647 C C . THR A 1 218 ? 49.730 15.697 42.245 1.00 23.80 218 THR A C 1
ATOM 1648 O O . THR A 1 218 ? 50.822 15.086 42.125 1.00 22.65 218 THR A O 1
ATOM 1652 N N . ARG A 1 219 ? 48.707 15.525 41.412 1.00 20.46 219 ARG A N 1
ATOM 1653 C CA . ARG A 1 219 ? 48.779 14.657 40.278 1.00 22.64 219 ARG A CA 1
ATOM 1654 C C . ARG A 1 219 ? 49.668 15.182 39.204 1.00 22.33 219 ARG A C 1
ATOM 1655 O O . ARG A 1 219 ? 50.347 14.426 38.421 1.00 22.02 219 ARG A O 1
ATOM 1663 N N . SER A 1 220 ? 49.722 16.505 39.123 1.00 22.50 220 SER A N 1
ATOM 1664 C CA . SER A 1 220 ? 50.507 17.145 38.076 1.00 24.02 220 SER A CA 1
ATOM 1665 C C . SER A 1 220 ? 50.664 18.622 38.398 1.00 23.82 220 SER A C 1
ATOM 1666 O O . SER A 1 220 ? 49.748 19.212 38.837 1.00 24.98 220 SER A O 1
ATOM 1669 N N . CYS A 1 221 ? 51.827 19.186 38.161 1.00 24.42 221 CYS A N 1
ATOM 1670 C CA . CYS A 1 221 ? 52.121 20.591 38.313 1.00 24.00 221 CYS A CA 1
ATOM 1671 C C . CYS A 1 221 ? 52.790 20.979 37.039 1.00 26.22 221 CYS A C 1
ATOM 1672 O O . CYS A 1 221 ? 53.944 20.557 36.763 1.00 21.93 221 CYS A O 1
ATOM 1675 N N . GLY A 1 222 ? 52.137 21.788 36.232 1.00 21.66 222 GLY A N 1
ATOM 1676 C CA . GLY A 1 222 ? 52.672 22.122 34.881 1.00 21.17 222 GLY A CA 1
ATOM 1677 C C . GLY A 1 222 ? 54.006 22.864 34.863 1.00 21.75 222 GLY A C 1
ATOM 1678 O O . GLY A 1 222 ? 54.989 22.409 34.226 1.00 21.64 222 GLY A O 1
ATOM 1679 N N . THR A 1 223 ? 54.078 23.977 35.612 1.00 19.38 223 THR A N 1
ATOM 1680 C CA . THR A 1 223 ? 55.332 24.693 35.779 1.00 22.59 223 THR A CA 1
ATOM 1681 C C . THR A 1 223 ? 56.445 23.772 36.349 1.00 22.02 223 THR A C 1
ATOM 1682 O O . THR A 1 223 ? 57.619 23.893 36.011 1.00 22.01 223 THR A O 1
ATOM 1686 N N . GLY A 1 224 ? 56.064 22.907 37.301 1.00 22.35 224 GLY A N 1
ATOM 1687 C CA . GLY A 1 224 ? 56.961 21.924 37.914 1.00 22.26 224 GLY A CA 1
ATOM 1688 C C . GLY A 1 224 ? 57.563 20.927 36.899 1.00 22.86 224 GLY A C 1
ATOM 1689 O O . GLY A 1 224 ? 58.703 20.540 37.054 1.00 20.52 224 GLY A O 1
ATOM 1690 N N . THR A 1 225 ? 56.786 20.509 35.905 1.00 21.35 225 THR A N 1
ATOM 1691 C CA . THR A 1 225 ? 57.291 19.649 34.838 1.00 21.21 225 THR A CA 1
ATOM 1692 C C . THR A 1 225 ? 58.379 20.360 34.025 1.00 23.26 225 THR A C 1
ATOM 1693 O O . THR A 1 225 ? 59.356 19.709 33.639 1.00 23.44 225 THR A O 1
ATOM 1697 N N . VAL A 1 226 ? 58.200 21.671 33.787 1.00 21.61 226 VAL A N 1
ATOM 1698 C CA . VAL A 1 226 ? 59.209 22.432 33.081 1.00 21.76 226 VAL A CA 1
ATOM 1699 C C . VAL A 1 226 ? 60.503 22.549 33.956 1.00 24.74 226 VAL A C 1
ATOM 1700 O O . VAL A 1 226 ? 61.650 22.291 33.472 1.00 22.96 226 VAL A O 1
ATOM 1704 N N . ALA A 1 227 ? 60.326 22.830 35.237 1.00 21.50 227 ALA A N 1
ATOM 1705 C CA . ALA A 1 227 ? 61.447 22.853 36.143 1.00 22.94 227 ALA A CA 1
ATOM 1706 C C . ALA A 1 227 ? 62.162 21.545 36.148 1.00 23.93 227 ALA A C 1
ATOM 1707 O O . ALA A 1 227 ? 63.397 21.524 36.192 1.00 21.94 227 ALA A O 1
ATOM 1709 N N . ALA A 1 228 ? 61.407 20.451 36.253 1.00 22.30 228 ALA A N 1
ATOM 1710 C CA . ALA A 1 228 ? 62.003 19.094 36.286 1.00 23.06 228 ALA A CA 1
ATOM 1711 C C . ALA A 1 228 ? 62.781 18.785 35.014 1.00 22.81 228 ALA A C 1
ATOM 1712 O O . ALA A 1 228 ? 63.854 18.191 35.057 1.00 22.50 228 ALA A O 1
ATOM 1714 N N . ALA A 1 229 ? 62.203 19.127 33.877 1.00 21.76 229 ALA A N 1
ATOM 1715 C CA . ALA A 1 229 ? 62.929 18.940 32.624 1.00 23.75 229 ALA A CA 1
ATOM 1716 C C . ALA A 1 229 ? 64.202 19.776 32.532 1.00 24.76 229 ALA A C 1
ATOM 1717 O O . ALA A 1 229 ? 65.230 19.320 32.031 1.00 25.62 229 ALA A O 1
ATOM 1719 N N . CYS A 1 230 ? 64.111 20.997 32.997 1.00 24.50 230 CYS A N 1
ATOM 1720 C CA . CYS A 1 230 ? 65.279 21.844 33.170 1.00 24.71 230 CYS A CA 1
ATOM 1721 C C . CYS A 1 230 ? 66.379 21.181 33.980 1.00 26.13 230 CYS A C 1
ATOM 1722 O O . CYS A 1 230 ? 67.550 21.059 33.517 1.00 26.88 230 CYS A O 1
ATOM 1725 N N . ALA A 1 231 ? 66.057 20.683 35.175 1.00 25.44 231 ALA A N 1
ATOM 1726 C CA . ALA A 1 231 ? 66.971 19.988 35.982 1.00 25.25 231 ALA A CA 1
ATOM 1727 C C . ALA A 1 231 ? 67.498 18.653 35.377 1.00 28.42 231 ALA A C 1
ATOM 1728 O O . ALA A 1 231 ? 68.701 18.305 35.558 1.00 27.48 231 ALA A O 1
ATOM 1730 N N . ALA A 1 232 ? 66.617 17.908 34.702 1.00 25.57 232 ALA A N 1
ATOM 1731 C CA . ALA A 1 232 ? 67.011 16.625 34.038 1.00 28.65 232 ALA A CA 1
ATOM 1732 C C . ALA A 1 232 ? 68.075 16.931 32.959 1.00 26.72 232 ALA A C 1
ATOM 1733 O O . ALA A 1 232 ? 69.128 16.281 32.910 1.00 29.00 232 ALA A O 1
ATOM 1735 N N . LEU A 1 233 ? 67.796 17.943 32.168 1.00 25.46 233 LEU A N 1
ATOM 1736 C CA . LEU A 1 233 ? 68.712 18.354 31.079 1.00 28.76 233 LEU A CA 1
ATOM 1737 C C . LEU A 1 233 ? 70.038 18.846 31.660 1.00 32.61 233 LEU A C 1
ATOM 1738 O O . LEU A 1 233 ? 71.133 18.374 31.256 1.00 28.92 233 LEU A O 1
ATOM 1743 N N . ALA A 1 234 ? 69.963 19.678 32.699 1.00 32.28 234 ALA A N 1
ATOM 1744 C CA . ALA A 1 234 ? 71.175 20.128 33.413 1.00 32.79 234 ALA A CA 1
ATOM 1745 C C . ALA A 1 234 ? 72.010 18.975 33.922 1.00 33.82 234 ALA A C 1
ATOM 1746 O O . ALA A 1 234 ? 73.233 18.954 33.716 1.00 32.36 234 ALA A O 1
ATOM 1748 N N . ASP A 1 235 ? 71.396 18.011 34.604 1.00 29.73 235 ASP A N 1
ATOM 1749 C CA . ASP A 1 235 ? 72.127 16.911 35.173 1.00 32.57 235 ASP A CA 1
ATOM 1750 C C . ASP A 1 235 ? 72.788 16.066 34.048 1.00 35.21 235 ASP A C 1
ATOM 1751 O O . ASP A 1 235 ? 73.800 15.433 34.264 1.00 32.80 235 ASP A O 1
ATOM 1756 N N . ALA A 1 236 ? 72.226 16.059 32.867 1.00 35.34 236 ALA A N 1
ATOM 1757 C CA . ALA A 1 236 ? 72.832 15.360 31.733 1.00 36.06 236 ALA A CA 1
ATOM 1758 C C . ALA A 1 236 ? 73.820 16.235 30.920 1.00 40.16 236 ALA A C 1
ATOM 1759 O O . ALA A 1 236 ? 74.178 15.863 29.800 1.00 39.58 236 ALA A O 1
ATOM 1761 N N . GLY A 1 237 ? 74.165 17.429 31.387 1.00 35.73 237 GLY A N 1
ATOM 1762 C CA . GLY A 1 237 ? 75.070 18.335 30.636 1.00 38.68 237 GLY A CA 1
ATOM 1763 C C . GLY A 1 237 ? 74.487 19.103 29.478 1.00 42.54 237 GLY A C 1
ATOM 1764 O O . GLY A 1 237 ? 75.209 19.588 28.619 1.00 36.74 237 GLY A O 1
ATOM 1765 N N . LEU A 1 238 ? 73.174 19.215 29.389 1.00 36.95 238 LEU A N 1
ATOM 1766 C CA . LEU A 1 238 ? 72.549 19.776 28.223 1.00 33.79 238 LEU A CA 1
ATOM 1767 C C . LEU A 1 238 ? 71.900 21.047 28.656 1.00 35.40 238 LEU A C 1
ATOM 1768 O O . LEU A 1 238 ? 71.383 21.139 29.800 1.00 35.88 238 LEU A O 1
ATOM 1773 N N . GLY A 1 239 ? 71.890 22.030 27.776 1.00 37.22 239 GLY A N 1
ATOM 1774 C CA . GLY A 1 239 ? 71.212 23.306 28.029 1.00 38.15 239 GLY A CA 1
ATOM 1775 C C . GLY A 1 239 ? 69.858 23.422 27.296 1.00 42.20 239 GLY A C 1
ATOM 1776 O O . GLY A 1 239 ? 69.089 24.351 27.559 1.00 42.21 239 GLY A O 1
ATOM 1777 N N . GLU A 1 240 ? 69.588 22.501 26.364 1.00 37.50 240 GLU A N 1
ATOM 1778 C CA . GLU A 1 240 ? 68.406 22.565 25.506 1.00 34.01 240 GLU A CA 1
ATOM 1779 C C . GLU A 1 240 ? 67.993 21.183 25.281 1.00 32.88 240 GLU A C 1
ATOM 1780 O O . GLU A 1 240 ? 68.819 20.293 25.383 1.00 32.61 240 GLU A O 1
ATOM 1786 N N . GLY A 1 241 ? 66.707 20.963 24.992 1.00 29.48 241 GLY A N 1
ATOM 1787 C CA . GLY A 1 241 ? 66.253 19.641 24.602 1.00 32.39 241 GLY A CA 1
ATOM 1788 C C . GLY A 1 241 ? 64.774 19.429 24.830 1.00 30.01 241 GLY A C 1
ATOM 1789 O O . GLY A 1 241 ? 64.069 20.364 25.306 1.00 30.77 241 GLY A O 1
ATOM 1790 N N . THR A 1 242 ? 64.348 18.207 24.524 1.00 26.97 242 THR A N 1
ATOM 1791 C CA . THR A 1 242 ? 62.942 17.744 24.654 1.00 30.03 242 THR A CA 1
ATOM 1792 C C . THR A 1 242 ? 62.900 16.593 25.594 1.00 29.25 242 THR A C 1
ATOM 1793 O O . THR A 1 242 ? 63.672 15.609 25.451 1.00 28.68 242 THR A O 1
ATOM 1797 N N . VAL A 1 243 ? 62.000 16.695 26.576 1.00 26.17 243 VAL A N 1
ATOM 1798 C CA . VAL A 1 243 ? 61.944 15.742 27.652 1.00 22.81 243 VAL A CA 1
ATOM 1799 C C . VAL A 1 243 ? 60.506 15.320 27.828 1.00 24.15 243 VAL A C 1
ATOM 1800 O O . VAL A 1 243 ? 59.633 16.147 28.102 1.00 25.86 243 VAL A O 1
ATOM 1804 N N . LYS A 1 244 ? 60.259 14.019 27.799 1.00 25.45 244 LYS A N 1
ATOM 1805 C CA . LYS A 1 244 ? 58.968 13.477 28.278 1.00 27.28 244 LYS A CA 1
ATOM 1806 C C . LYS A 1 244 ? 58.955 13.435 29.802 1.00 26.57 244 LYS A C 1
ATOM 1807 O O . LYS A 1 244 ? 59.873 12.826 30.390 1.00 25.02 244 LYS A O 1
ATOM 1813 N N . VAL A 1 245 ? 57.934 14.050 30.448 1.00 20.67 245 VAL A N 1
ATOM 1814 C CA . VAL A 1 245 ? 57.903 14.066 31.906 1.00 22.71 245 VAL A CA 1
ATOM 1815 C C . VAL A 1 245 ? 56.692 13.249 32.308 1.00 24.69 245 VAL A C 1
ATOM 1816 O O . VAL A 1 245 ? 55.579 13.609 31.862 1.00 25.30 245 VAL A O 1
ATOM 1820 N N . CYS A 1 246 ? 56.890 12.183 33.113 1.00 21.75 246 CYS A N 1
ATOM 1821 C CA . CYS A 1 246 ? 55.814 11.315 33.573 1.00 23.05 246 CYS A CA 1
ATOM 1822 C C . CYS A 1 246 ? 55.442 11.694 34.990 1.00 25.43 246 CYS A C 1
ATOM 1823 O O . CYS A 1 246 ? 56.294 11.689 35.892 1.00 23.64 246 CYS A O 1
ATOM 1826 N N . VAL A 1 247 ? 54.187 12.067 35.179 1.00 23.66 247 VAL A N 1
ATOM 1827 C CA . VAL A 1 247 ? 53.670 12.463 36.516 1.00 23.00 247 VAL A CA 1
ATOM 1828 C C . VAL A 1 247 ? 52.548 11.507 36.900 1.00 20.98 247 VAL A C 1
ATOM 1829 O O . VAL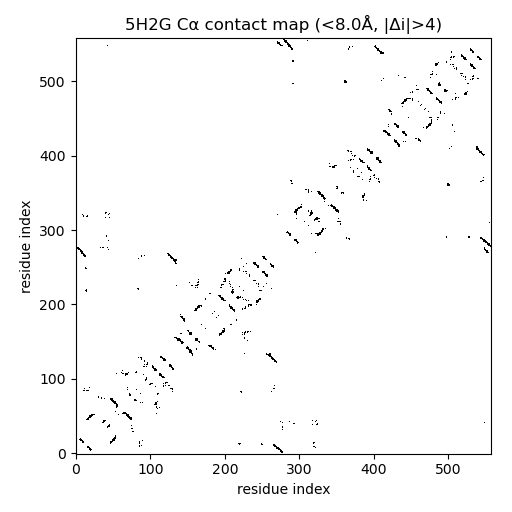 A 1 247 ? 52.029 10.801 36.036 1.00 23.99 247 VAL A O 1
ATOM 1833 N N . PRO A 1 248 ? 52.111 11.510 38.151 1.00 21.63 248 PRO A N 1
ATOM 1834 C CA . PRO A 1 248 ? 51.086 10.511 38.496 1.00 24.65 248 PRO A CA 1
ATOM 1835 C C . PRO A 1 248 ? 49.803 10.688 37.658 1.00 24.28 248 PRO A C 1
ATOM 1836 O O . PRO A 1 248 ? 49.160 9.724 37.271 1.00 25.41 248 PRO A O 1
ATOM 1840 N N . GLY A 1 249 ? 49.470 11.927 37.320 1.00 22.72 249 GLY A N 1
ATOM 1841 C CA . GLY A 1 249 ? 48.321 12.220 36.494 1.00 21.20 249 GLY A CA 1
ATOM 1842 C C . GLY A 1 249 ? 48.498 12.009 35.006 1.00 24.76 249 GLY A C 1
ATOM 1843 O O . GLY A 1 249 ? 47.537 12.148 34.257 1.00 21.69 249 GLY A O 1
ATOM 1844 N N . GLY A 1 250 ? 49.662 11.611 34.527 1.00 23.57 250 GLY A N 1
ATOM 1845 C CA . GLY A 1 250 ? 49.818 11.328 33.107 1.00 24.31 250 GLY A CA 1
ATOM 1846 C C . GLY A 1 250 ? 51.206 11.685 32.613 1.00 24.72 250 GLY A C 1
ATOM 1847 O O . GLY A 1 250 ? 52.175 11.530 33.341 1.00 26.22 250 GLY A O 1
ATOM 1848 N N . GLU A 1 251 ? 51.308 12.039 31.347 1.00 25.85 251 GLU A N 1
ATOM 1849 C CA . GLU A 1 251 ? 52.579 12.379 30.709 1.00 27.94 251 GLU A CA 1
ATOM 1850 C C . GLU A 1 251 ? 52.477 13.663 29.921 1.00 25.60 251 GLU A C 1
ATOM 1851 O O . GLU A 1 251 ? 51.458 13.951 29.285 1.00 26.20 251 GLU A O 1
ATOM 1857 N N . VAL A 1 252 ? 53.567 14.420 29.899 1.00 26.84 252 VAL A N 1
ATOM 1858 C CA . VAL A 1 252 ? 53.644 15.654 29.178 1.00 22.49 252 VAL A CA 1
ATOM 1859 C C . VAL A 1 252 ? 54.997 15.671 28.455 1.00 25.07 252 VAL A C 1
ATOM 1860 O O . VAL A 1 252 ? 55.864 14.877 28.724 1.00 26.75 252 VAL A O 1
ATOM 1864 N N . GLU A 1 253 ? 55.164 16.570 27.516 1.00 25.50 253 GLU A N 1
ATOM 1865 C CA . GLU A 1 253 ? 56.449 16.767 26.867 1.00 26.05 253 GLU A CA 1
ATOM 1866 C C . GLU A 1 253 ? 56.869 18.247 27.006 1.00 25.01 253 GLU A C 1
ATOM 1867 O O . GLU A 1 253 ? 56.119 19.173 26.628 1.00 23.56 253 GLU A O 1
ATOM 1873 N N . VAL A 1 254 ? 58.087 18.435 27.481 1.00 22.31 254 VAL A N 1
ATOM 1874 C CA . VAL A 1 254 ? 58.623 19.726 27.684 1.00 21.61 254 VAL A CA 1
ATOM 1875 C C . VAL A 1 254 ? 59.726 19.982 26.661 1.00 25.91 254 VAL A C 1
ATOM 1876 O O . VAL A 1 254 ? 60.595 19.136 26.491 1.00 26.93 254 VAL A O 1
ATOM 1880 N N . GLN A 1 255 ? 59.659 21.121 26.001 1.00 24.36 255 GLN A N 1
ATOM 1881 C CA . GLN A 1 255 ? 60.826 21.614 25.172 1.00 27.67 255 GLN A CA 1
ATOM 1882 C C . GLN A 1 255 ? 61.486 22.824 25.846 1.00 27.43 255 GLN A C 1
ATOM 1883 O O . GLN A 1 255 ? 60.790 23.765 26.164 1.00 26.95 255 GLN A O 1
ATOM 1889 N N . ILE A 1 256 ? 62.792 22.758 26.118 1.00 26.97 256 ILE A N 1
ATOM 1890 C CA . ILE A 1 256 ? 63.592 23.883 26.730 1.00 31.31 256 ILE A CA 1
ATOM 1891 C C . ILE A 1 256 ? 64.518 24.405 25.590 1.00 33.28 256 ILE A C 1
ATOM 1892 O O . ILE A 1 256 ? 65.278 23.623 24.922 1.00 28.51 256 ILE A O 1
ATOM 1897 N N . PHE A 1 257 ? 64.386 25.682 25.365 1.00 36.19 257 PHE A N 1
ATOM 1898 C CA . PHE A 1 257 ? 65.310 26.470 24.566 1.00 41.04 257 PHE A CA 1
ATOM 1899 C C . PHE A 1 257 ? 65.994 27.531 25.428 1.00 37.79 257 PHE A C 1
ATOM 1900 O O . PHE A 1 257 ? 65.430 28.038 26.407 1.00 37.42 257 PHE A O 1
ATOM 1908 N N . ASP A 1 258 ? 67.180 27.943 24.972 1.00 46.99 258 ASP A N 1
ATOM 1909 C CA . ASP A 1 258 ? 67.852 29.217 25.380 1.00 49.24 258 ASP A CA 1
ATOM 1910 C C . ASP A 1 258 ? 66.944 30.343 25.823 1.00 43.55 258 ASP A C 1
ATOM 1911 O O . ASP A 1 258 ? 67.150 30.910 26.912 1.00 56.41 258 ASP A O 1
ATOM 1916 N N . ASP A 1 259 ? 65.967 30.634 24.949 1.00 42.91 259 ASP A N 1
ATOM 1917 C CA . ASP A 1 259 ? 65.047 31.746 25.072 1.00 51.52 259 ASP A CA 1
ATOM 1918 C C . ASP A 1 259 ? 63.515 31.402 25.248 1.00 49.50 259 ASP A C 1
ATOM 1919 O O . ASP A 1 259 ? 62.637 32.174 24.860 1.00 42.07 259 ASP A O 1
ATOM 1924 N N . GLY A 1 260 ? 63.211 30.233 25.787 1.00 40.60 260 GLY A N 1
ATOM 1925 C CA . GLY A 1 260 ? 61.826 29.923 26.085 1.00 37.21 260 GLY A CA 1
ATOM 1926 C C . GLY A 1 260 ? 61.658 28.459 26.371 1.00 35.11 260 GLY A C 1
ATOM 1927 O O . GLY A 1 260 ? 62.664 27.693 26.435 1.00 30.79 260 GLY A O 1
ATOM 1928 N N . SER A 1 261 ? 60.381 28.077 26.562 1.00 29.25 261 SER A N 1
ATOM 1929 C CA . SER A 1 261 ? 60.033 26.684 26.788 1.00 26.00 261 SER A CA 1
ATOM 1930 C C . SER A 1 261 ? 58.592 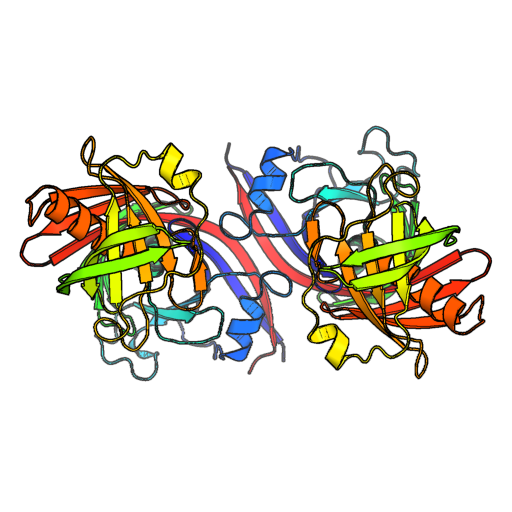26.499 26.436 1.00 25.09 261 SER A C 1
ATOM 1931 O O . SER A 1 261 ? 57.802 27.477 26.411 1.00 24.88 261 SER A O 1
ATOM 1934 N N . THR A 1 262 ? 58.263 25.249 26.116 1.00 26.75 262 THR A N 1
ATOM 1935 C CA . THR A 1 262 ? 56.885 24.791 25.882 1.00 25.51 262 THR A CA 1
ATOM 1936 C C . THR A 1 262 ? 56.553 23.548 26.729 1.00 22.21 262 THR A C 1
ATOM 1937 O O . THR A 1 262 ? 57.383 22.710 26.997 1.00 24.48 262 THR A O 1
ATOM 1941 N N . LEU A 1 263 ? 55.298 23.473 27.089 1.00 24.08 263 LEU A N 1
ATOM 1942 C CA . LEU A 1 263 ? 54.664 22.307 27.748 1.00 24.17 263 LEU A CA 1
ATOM 1943 C C . LEU A 1 263 ? 53.529 21.864 26.832 1.00 21.20 263 LEU A C 1
ATOM 1944 O O . LEU A 1 263 ? 52.544 22.608 26.599 1.00 21.98 263 LEU A O 1
ATOM 1949 N N . THR A 1 264 ? 53.650 20.633 26.336 1.00 20.60 264 THR A N 1
ATOM 1950 C CA . THR A 1 264 ? 52.629 19.949 25.598 1.00 21.86 264 THR A CA 1
ATOM 1951 C C . THR A 1 264 ? 52.049 18.800 26.427 1.00 22.71 264 THR A C 1
ATOM 1952 O O . THR A 1 264 ? 52.751 17.980 26.997 1.00 25.58 264 THR A O 1
ATOM 1956 N N . GLY A 1 265 ? 50.715 18.769 26.475 1.00 22.74 265 GLY A N 1
ATOM 1957 C CA . GLY A 1 265 ? 50.002 17.773 27.196 1.00 23.08 265 GLY A CA 1
ATOM 1958 C C . GLY A 1 265 ? 48.538 17.630 26.887 1.00 23.75 265 GLY A C 1
ATOM 1959 O O . GLY A 1 265 ? 48.000 18.335 26.053 1.00 25.31 265 GLY A O 1
ATOM 1960 N N . PRO A 1 266 ? 47.899 16.647 27.510 1.00 23.32 266 PRO A N 1
ATOM 1961 C CA . PRO A 1 266 ? 46.506 16.369 27.245 1.00 25.63 266 PRO A CA 1
ATOM 1962 C C . PRO A 1 266 ? 45.586 17.295 28.030 1.00 22.83 266 PRO A C 1
ATOM 1963 O O . PRO A 1 266 ? 45.985 17.948 29.020 1.00 22.93 266 PRO A O 1
ATOM 1967 N N . SER A 1 267 ? 44.365 17.294 27.553 1.00 21.18 267 SER A N 1
ATOM 1968 C CA . SER A 1 267 ? 43.200 17.941 28.123 1.00 21.63 267 SER A CA 1
ATOM 1969 C C . SER A 1 267 ? 42.024 16.984 27.896 1.00 21.79 267 SER A C 1
ATOM 1970 O O . SER A 1 267 ? 41.908 16.335 26.821 1.00 22.81 267 SER A O 1
ATOM 1973 N N . ALA A 1 268 ? 41.181 16.864 28.890 1.00 19.27 268 ALA A N 1
ATOM 1974 C CA . ALA A 1 268 ? 39.988 16.074 28.795 1.00 23.71 268 ALA A CA 1
ATOM 1975 C C . ALA A 1 268 ? 38.763 16.849 29.314 1.00 22.13 268 ALA A C 1
ATOM 1976 O O . ALA A 1 268 ? 38.773 17.414 30.433 1.00 22.77 268 ALA A O 1
ATOM 1978 N N . ILE A 1 269 ? 37.664 16.802 28.570 1.00 24.41 269 ILE A N 1
ATOM 1979 C CA . ILE A 1 269 ? 36.411 17.393 29.021 1.00 21.32 269 ILE A CA 1
ATOM 1980 C C . ILE A 1 269 ? 35.449 16.222 29.221 1.00 21.05 269 ILE A C 1
ATOM 1981 O O . ILE A 1 269 ? 35.106 15.503 28.250 1.00 22.79 269 ILE A O 1
ATOM 1986 N N . ILE A 1 270 ? 35.071 15.990 30.482 1.00 21.62 270 ILE A N 1
ATOM 1987 C CA . ILE A 1 270 ? 34.519 14.666 31.001 1.00 22.86 270 ILE A CA 1
ATOM 1988 C C . ILE A 1 270 ? 33.002 14.757 31.053 1.00 25.07 270 ILE A C 1
ATOM 1989 O O . ILE A 1 270 ? 32.341 13.815 30.738 1.00 23.51 270 ILE A O 1
ATOM 1994 N N . ALA A 1 271 ? 32.443 15.911 31.470 1.00 21.88 271 ALA A N 1
ATOM 1995 C CA . ALA A 1 271 ? 30.980 16.041 31.670 1.00 23.25 271 ALA A CA 1
ATOM 1996 C C . ALA A 1 271 ? 30.513 17.454 31.436 1.00 22.73 271 ALA A C 1
ATOM 1997 O O . ALA A 1 271 ? 31.252 18.390 31.640 1.00 23.84 271 ALA A O 1
ATOM 1999 N N . LEU A 1 272 ? 29.242 17.558 31.110 1.00 23.51 272 LEU A N 1
ATOM 2000 C CA . LEU A 1 272 ? 28.515 18.816 30.970 1.00 23.27 272 LEU A CA 1
ATOM 2001 C C . LEU A 1 272 ? 27.254 18.751 31.755 1.00 23.67 272 LEU A C 1
ATOM 2002 O O . LEU A 1 272 ? 26.601 17.714 31.811 1.00 24.03 272 LEU A O 1
ATOM 2007 N N . GLY A 1 273 ? 26.884 19.839 32.390 1.00 23.18 273 GLY A N 1
ATOM 2008 C CA . GLY A 1 273 ? 25.677 19.807 33.228 1.00 22.89 273 GLY A CA 1
ATOM 2009 C C . GLY A 1 273 ? 25.248 21.154 33.721 1.00 22.56 273 GLY A C 1
ATOM 2010 O O . GLY A 1 273 ? 25.765 22.175 33.287 1.00 19.84 273 GLY A O 1
ATOM 2011 N N . GLU A 1 274 ? 24.435 21.137 34.745 1.00 22.01 274 GLU A N 1
ATOM 2012 C CA . GLU A 1 274 ? 24.052 22.303 35.442 1.00 23.40 274 GLU A CA 1
ATOM 2013 C C . GLU A 1 274 ? 24.050 21.996 36.921 1.00 24.52 274 GLU A C 1
ATOM 2014 O O . GLU A 1 274 ? 23.621 20.936 37.287 1.00 21.47 274 GLU A O 1
ATOM 2020 N N . VAL A 1 275 ? 24.592 22.900 37.703 1.00 22.43 275 VAL A N 1
ATOM 2021 C CA . VAL A 1 275 ? 24.755 22.669 39.123 1.00 22.61 275 VAL A CA 1
ATOM 2022 C C . VAL A 1 275 ? 23.986 23.735 39.896 1.00 25.86 275 VAL A C 1
ATOM 2023 O O . VAL A 1 275 ? 24.028 24.922 39.553 1.00 25.25 275 VAL A O 1
ATOM 2027 N N . GLN A 1 276 ? 23.398 23.373 41.021 1.00 24.98 276 GLN A N 1
ATOM 2028 C CA . GLN A 1 276 ? 22.763 24.367 41.879 1.00 27.59 276 GLN A CA 1
ATOM 2029 C C . GLN A 1 276 ? 23.413 24.489 43.263 1.00 34.58 276 GLN A C 1
ATOM 2030 O O . GLN A 1 276 ? 23.422 23.571 43.953 1.00 36.93 276 GLN A O 1
ATOM 2036 N N . ILE A 1 277 ? 23.808 25.726 43.570 1.00 42.13 277 ILE A N 1
ATOM 2037 C CA . ILE A 1 277 ? 24.614 26.267 44.685 1.00 57.73 277 ILE A CA 1
ATOM 2038 C C . ILE A 1 277 ? 23.639 27.017 45.605 1.00 54.76 277 ILE A C 1
ATOM 2039 O O . ILE A 1 277 ? 22.911 27.897 45.086 1.00 58.47 277 ILE A O 1
ATOM 2044 N N . HIS A 1 278 ? 23.663 26.781 46.923 1.00 55.51 278 HIS A N 1
ATOM 2045 C CA . HIS A 1 278 ? 23.622 27.925 47.971 1.00 64.20 278 HIS A CA 1
ATOM 2046 C C . HIS A 1 278 ? 22.501 27.729 48.958 1.00 62.10 278 HIS A C 1
ATOM 2047 O O . HIS A 1 278 ? 22.305 28.609 49.788 1.00 74.24 278 HIS A O 1
ATOM 2054 N N . MET B 1 1 ? 32.341 1.805 20.581 1.00 74.31 1 MET B N 1
ATOM 2055 C CA . MET B 1 1 ? 31.492 3.010 20.385 1.00 79.41 1 MET B CA 1
ATOM 2056 C C . MET B 1 1 ? 31.262 3.666 21.775 1.00 72.14 1 MET B C 1
ATOM 2057 O O . MET B 1 1 ? 31.009 2.994 22.780 1.00 73.78 1 MET B O 1
ATOM 2062 N N . ASN B 1 2 ? 31.400 4.981 21.825 1.00 62.89 2 ASN B N 1
ATOM 2063 C CA . ASN B 1 2 ? 31.181 5.744 23.058 1.00 60.77 2 ASN B CA 1
ATOM 2064 C C . ASN B 1 2 ? 29.727 5.981 23.332 1.00 57.35 2 ASN B C 1
ATOM 2065 O O . ASN B 1 2 ? 28.876 5.842 22.468 1.00 63.14 2 ASN B O 1
ATOM 2070 N N . LEU B 1 3 ? 29.454 6.268 24.594 1.00 58.50 3 LEU B N 1
ATOM 2071 C CA . LEU B 1 3 ? 28.094 6.264 25.126 1.00 54.26 3 LEU B CA 1
ATOM 2072 C C . LEU B 1 3 ? 27.971 7.572 25.836 1.00 39.07 3 LEU B C 1
ATOM 2073 O O . LEU B 1 3 ? 28.866 7.946 26.552 1.00 38.39 3 LEU B O 1
ATOM 2078 N N . THR B 1 4 ? 26.893 8.279 25.613 1.00 40.70 4 THR B N 1
ATOM 2079 C CA . THR B 1 4 ? 26.642 9.443 26.440 1.00 45.74 4 THR B CA 1
ATOM 2080 C C . THR B 1 4 ? 25.559 9.055 27.473 1.00 39.27 4 THR B C 1
ATOM 2081 O O . THR B 1 4 ? 24.468 8.632 27.121 1.00 50.39 4 THR B O 1
ATOM 2085 N N . ILE B 1 5 ? 25.887 9.239 28.746 1.00 36.20 5 ILE B N 1
ATOM 2086 C CA . ILE B 1 5 ? 25.050 8.822 29.868 1.00 35.05 5 ILE B CA 1
ATOM 2087 C C . ILE B 1 5 ? 24.568 10.076 30.680 1.00 31.58 5 ILE B C 1
ATOM 2088 O O . ILE B 1 5 ? 25.400 10.723 31.353 1.00 28.88 5 ILE B O 1
ATOM 2093 N N . PRO B 1 6 ? 23.261 10.348 30.665 1.00 28.06 6 PRO B N 1
ATOM 2094 C CA . PRO B 1 6 ? 22.582 11.254 31.583 1.00 25.26 6 PRO B CA 1
ATOM 2095 C C . PRO B 1 6 ? 22.851 10.786 33.010 1.00 23.82 6 PRO B C 1
ATOM 2096 O O . PRO B 1 6 ? 22.788 9.563 33.303 1.00 24.53 6 PRO B O 1
ATOM 2100 N N . PHE B 1 7 ? 23.206 11.701 33.868 1.00 24.19 7 PHE B N 1
ATOM 2101 C CA . PHE B 1 7 ? 23.413 11.411 35.285 1.00 21.91 7 PHE B CA 1
ATOM 2102 C C . PHE B 1 7 ? 22.953 12.555 36.154 1.00 24.93 7 PHE B C 1
ATOM 2103 O O . PHE B 1 7 ? 22.714 13.661 35.698 1.00 22.05 7 PHE B O 1
ATOM 2111 N N . ALA B 1 8 ? 22.952 12.295 37.463 1.00 21.77 8 ALA B N 1
ATOM 2112 C CA . ALA B 1 8 ? 22.802 13.350 38.436 1.00 21.68 8 ALA B CA 1
ATOM 2113 C C . ALA B 1 8 ? 23.867 13.133 39.502 1.00 23.31 8 ALA B C 1
ATOM 2114 O O . ALA B 1 8 ? 24.347 11.970 39.688 1.00 22.87 8 ALA B O 1
ATOM 2116 N N . LYS B 1 9 ? 24.223 14.204 40.189 1.00 20.70 9 LYS B N 1
ATOM 2117 C CA . LYS B 1 9 ? 25.110 14.111 41.356 1.00 22.82 9 LYS B CA 1
ATOM 2118 C C . LYS B 1 9 ? 24.348 14.535 42.610 1.00 21.37 9 LYS B C 1
ATOM 2119 O O . LYS B 1 9 ? 23.627 15.538 42.605 1.00 23.02 9 LYS B O 1
ATOM 2125 N N . GLY B 1 10 ? 24.482 13.764 43.671 1.00 19.86 10 GLY B N 1
ATOM 2126 C CA . GLY B 1 10 ? 23.837 14.108 44.899 1.00 20.17 10 GLY B CA 1
ATOM 2127 C C . GLY B 1 10 ? 24.605 13.576 46.080 1.00 22.79 10 GLY B C 1
ATOM 2128 O O . GLY B 1 10 ? 25.661 12.903 45.956 1.00 23.64 10 GLY B O 1
ATOM 2129 N N . HIS B 1 11 ? 24.114 13.901 47.253 1.00 23.88 11 HIS B N 1
ATOM 2130 C CA . HIS B 1 11 ? 24.792 13.323 48.452 1.00 23.43 11 HIS B CA 1
ATOM 2131 C C . HIS B 1 11 ? 23.775 13.201 49.581 1.00 26.72 11 HIS B C 1
ATOM 2132 O O . HIS B 1 11 ? 22.791 13.976 49.589 1.00 26.43 11 HIS B O 1
ATOM 2139 N N . ALA B 1 12 ? 24.097 12.364 50.596 1.00 23.94 12 ALA B N 1
ATOM 2140 C CA . ALA B 1 12 ? 23.227 12.279 51.774 1.00 26.49 12 ALA B CA 1
ATOM 2141 C C . ALA B 1 12 ? 24.180 12.364 52.943 1.00 23.17 12 ALA B C 1
ATOM 2142 O O . ALA B 1 12 ? 25.070 11.485 53.108 1.00 24.71 12 ALA B O 1
ATOM 2144 N N . THR B 1 13 ? 24.130 13.491 53.614 1.00 28.31 13 THR B N 1
ATOM 2145 C CA . THR B 1 13 ? 25.127 13.871 54.623 1.00 28.99 13 THR B CA 1
ATOM 2146 C C . THR B 1 13 ? 26.516 13.789 54.080 1.00 29.04 13 THR B C 1
ATOM 2147 O O . THR B 1 13 ? 27.409 13.291 54.723 1.00 26.34 13 THR B O 1
ATOM 2151 N N . GLU B 1 14 ? 26.698 14.238 52.829 1.00 29.20 14 GLU B N 1
ATOM 2152 C CA . GLU B 1 14 ? 28.005 14.305 52.172 1.00 26.23 14 GLU B CA 1
ATOM 2153 C C . GLU B 1 14 ? 28.696 13.001 51.916 1.00 26.07 14 GLU B C 1
ATOM 2154 O O . GLU B 1 14 ? 29.878 12.947 51.581 1.00 29.05 14 GLU B O 1
ATOM 2160 N N . ASN B 1 15 ? 27.906 11.925 51.983 1.00 23.97 15 ASN B N 1
ATOM 2161 C CA . ASN B 1 15 ? 28.273 10.662 51.375 1.00 25.58 15 ASN B CA 1
ATOM 2162 C C . ASN B 1 15 ? 27.639 10.725 49.961 1.00 27.33 15 ASN B C 1
ATOM 2163 O O . ASN B 1 15 ? 26.390 10.754 49.820 1.00 27.56 15 ASN B O 1
ATOM 2168 N N . ASP B 1 16 ? 28.475 10.903 48.967 1.00 24.84 16 ASP B N 1
ATOM 2169 C CA . ASP B 1 16 ? 28.049 11.375 47.617 1.00 24.77 16 ASP B CA 1
ATOM 2170 C C . ASP B 1 16 ? 28.000 10.285 46.571 1.00 23.60 16 ASP B C 1
ATOM 2171 O O . ASP B 1 16 ? 28.731 9.316 46.645 1.00 23.73 16 ASP B O 1
ATOM 2176 N N . PHE B 1 17 ? 27.094 10.433 45.589 1.00 21.64 17 PHE B N 1
ATOM 2177 C CA . PHE B 1 17 ? 26.784 9.478 44.622 1.00 20.17 17 PHE B CA 1
ATOM 2178 C C . PHE B 1 17 ? 26.520 10.108 43.255 1.00 18.99 17 PHE B C 1
ATOM 2179 O O . PHE B 1 17 ? 25.988 11.209 43.162 1.00 23.35 17 PHE B O 1
ATOM 2187 N N . ILE B 1 18 ? 26.842 9.376 42.242 1.00 20.75 18 ILE B N 1
ATOM 2188 C CA . ILE B 1 18 ? 26.404 9.564 40.882 1.00 20.42 18 ILE B CA 1
ATOM 2189 C C . ILE B 1 18 ? 25.193 8.666 40.672 1.00 22.82 18 ILE B C 1
ATOM 2190 O O . ILE B 1 18 ? 25.247 7.405 40.818 1.00 21.28 18 ILE B O 1
ATOM 2195 N N . ILE B 1 19 ? 24.065 9.291 40.336 1.00 18.10 19 ILE B N 1
ATOM 2196 C CA . ILE B 1 19 ? 22.839 8.567 40.029 1.00 19.03 19 ILE B CA 1
ATOM 2197 C C . ILE B 1 19 ? 22.772 8.428 38.522 1.00 22.56 19 ILE B C 1
ATOM 2198 O O . ILE B 1 19 ? 22.964 9.398 37.857 1.00 22.49 19 ILE B O 1
ATOM 2203 N N . ILE B 1 20 ? 22.574 7.207 38.036 1.00 20.95 20 ILE B N 1
ATOM 2204 C CA . ILE B 1 20 ? 22.465 6.880 36.589 1.00 21.98 20 ILE B CA 1
ATOM 2205 C C . ILE B 1 20 ? 21.083 6.257 36.340 1.00 23.32 20 ILE B C 1
ATOM 2206 O O . ILE B 1 20 ? 20.825 5.084 36.627 1.00 23.11 20 ILE B O 1
ATOM 2211 N N . PRO B 1 21 ? 20.191 7.036 35.769 1.00 23.77 21 PRO B N 1
ATOM 2212 C CA . PRO B 1 21 ? 18.892 6.457 35.296 1.00 27.32 21 PRO B CA 1
ATOM 2213 C C . PRO B 1 21 ? 19.060 5.421 34.231 1.00 24.73 21 PRO B C 1
ATOM 2214 O O . PRO B 1 21 ? 19.783 5.632 33.283 1.00 28.36 21 PRO B O 1
ATOM 2218 N N . ASP B 1 22 ? 18.402 4.263 34.438 1.00 24.90 22 ASP B N 1
ATOM 2219 C CA . ASP B 1 22 ? 18.415 3.188 33.471 1.00 28.77 22 ASP B CA 1
ATOM 2220 C C . ASP B 1 22 ? 17.146 2.346 33.611 1.00 28.81 22 ASP B C 1
ATOM 2221 O O . ASP B 1 22 ? 17.185 1.144 33.806 1.00 28.21 22 ASP B O 1
ATOM 2226 N N . GLU B 1 23 ? 16.038 3.030 33.581 1.00 28.73 23 GLU B N 1
ATOM 2227 C CA . GLU B 1 23 ? 14.706 2.418 33.802 1.00 37.21 23 GLU B CA 1
ATOM 2228 C C . GLU B 1 23 ? 14.324 1.269 32.854 1.00 36.08 23 GLU B C 1
ATOM 2229 O O . GLU B 1 23 ? 13.591 0.405 33.239 1.00 40.56 23 GLU B O 1
ATOM 2235 N N . ASP B 1 24 ? 14.841 1.288 31.650 1.00 37.06 24 ASP B N 1
ATOM 2236 C CA . ASP B 1 24 ? 14.706 0.166 30.727 1.00 40.09 24 ASP B CA 1
ATOM 2237 C C . ASP B 1 24 ? 15.906 -0.784 30.737 1.00 44.45 24 ASP B C 1
ATOM 2238 O O . ASP B 1 24 ? 15.957 -1.621 29.858 1.00 41.29 24 ASP B O 1
ATOM 2243 N N . ALA B 1 25 ? 16.889 -0.649 31.681 1.00 35.26 25 ALA B N 1
ATOM 2244 C CA . ALA B 1 25 ? 17.909 -1.635 31.884 1.00 33.44 25 ALA B CA 1
ATOM 2245 C C . ALA B 1 25 ? 18.663 -1.849 30.634 1.00 35.03 25 ALA B C 1
ATOM 2246 O O . ALA B 1 25 ? 18.927 -2.998 30.204 1.00 36.84 25 ALA B O 1
ATOM 2248 N N . ARG B 1 26 ? 19.063 -0.742 30.043 1.00 30.59 26 ARG B N 1
ATOM 2249 C CA . ARG B 1 26 ? 19.895 -0.777 28.841 1.00 35.63 26 ARG B CA 1
ATOM 2250 C C . ARG B 1 26 ? 21.400 -0.611 29.040 1.00 32.12 26 ARG B C 1
ATOM 2251 O O . ARG B 1 26 ? 22.137 -0.755 28.089 1.00 33.59 26 ARG B O 1
ATOM 2259 N N . LEU B 1 27 ? 21.884 -0.281 30.232 1.00 27.71 27 LEU B N 1
ATOM 2260 C CA . LEU B 1 27 ? 23.270 0.029 30.355 1.00 26.91 27 LEU B CA 1
ATOM 2261 C C . LEU B 1 27 ? 23.910 -1.157 31.018 1.00 32.90 27 LEU B C 1
ATOM 2262 O O . LEU B 1 27 ? 23.473 -1.546 32.065 1.00 35.22 27 LEU B O 1
ATOM 2267 N N . ASP B 1 28 ? 24.994 -1.663 30.452 1.00 32.54 28 ASP B N 1
ATOM 2268 C CA . ASP B 1 28 ? 25.832 -2.667 31.125 1.00 32.51 28 ASP B CA 1
ATOM 2269 C C . ASP B 1 28 ? 26.983 -1.845 31.784 1.00 28.26 28 ASP B C 1
ATOM 2270 O O . ASP B 1 28 ? 27.893 -1.418 31.132 1.00 29.50 28 ASP B O 1
ATOM 2275 N N . LEU B 1 29 ? 26.817 -1.554 33.034 1.00 26.54 29 LEU B N 1
ATOM 2276 C CA . LEU B 1 29 ? 27.748 -0.701 33.787 1.00 29.58 29 LEU B CA 1
ATOM 2277 C C . LEU B 1 29 ? 28.752 -1.633 34.445 1.00 31.15 29 LEU B C 1
ATOM 2278 O O . LEU B 1 29 ? 28.398 -2.331 35.393 1.00 28.88 29 LEU B O 1
ATOM 2283 N N . THR B 1 30 ? 29.951 -1.682 33.906 1.00 32.41 30 THR B N 1
ATOM 2284 C CA . THR B 1 30 ? 30.940 -2.651 34.416 1.00 32.89 30 THR B CA 1
ATOM 2285 C C . THR B 1 30 ? 31.759 -2.076 35.569 1.00 32.15 30 THR B C 1
ATOM 2286 O O . THR B 1 30 ? 31.792 -0.862 35.791 1.00 27.53 30 THR B O 1
ATOM 2290 N N . PRO B 1 31 ? 32.408 -2.955 36.381 1.00 31.95 31 PRO B N 1
ATOM 2291 C CA . PRO B 1 31 ? 33.176 -2.424 37.460 1.00 26.85 31 PRO B CA 1
ATOM 2292 C C . PRO B 1 31 ? 34.241 -1.402 37.044 1.00 27.09 31 PRO B C 1
ATOM 2293 O O . PRO B 1 31 ? 34.511 -0.413 37.766 1.00 27.77 31 PRO B O 1
ATOM 2297 N N . GLU B 1 32 ? 34.892 -1.609 35.924 1.00 26.00 32 GLU B N 1
ATOM 2298 C CA . GLU B 1 32 ? 35.890 -0.634 35.482 1.00 27.46 32 GLU B CA 1
ATOM 2299 C C . GLU B 1 32 ? 35.280 0.737 35.128 1.00 25.97 32 GLU B C 1
ATOM 2300 O O . GLU B 1 32 ? 35.925 1.803 35.358 1.00 25.74 32 GLU B O 1
ATOM 2306 N N . MET B 1 33 ? 34.096 0.694 34.556 1.00 27.41 33 MET B N 1
ATOM 2307 C CA . MET B 1 33 ? 33.294 1.961 34.266 1.00 26.58 33 MET B CA 1
ATOM 2308 C C . MET B 1 33 ? 32.969 2.676 35.553 1.00 24.72 33 MET B C 1
ATOM 2309 O O . MET B 1 33 ? 33.148 3.886 35.667 1.00 26.70 33 MET B O 1
ATOM 2314 N N . VAL B 1 34 ? 32.549 1.939 36.554 1.00 22.84 34 VAL B N 1
ATOM 2315 C CA . VAL B 1 34 ? 32.307 2.523 37.875 1.00 22.88 34 VAL B CA 1
ATOM 2316 C C . VAL B 1 34 ? 33.577 3.211 38.371 1.00 25.00 34 VAL B C 1
ATOM 2317 O O . VAL B 1 34 ? 33.525 4.336 38.834 1.00 23.67 34 VAL B O 1
ATOM 2321 N N . VAL B 1 35 ? 34.716 2.510 38.378 1.00 22.32 35 VAL B N 1
ATOM 2322 C CA . VAL B 1 35 ? 35.925 3.093 38.918 1.00 22.94 35 VAL B CA 1
ATOM 2323 C C . VAL B 1 35 ? 36.315 4.460 38.195 1.00 23.13 35 VAL B C 1
ATOM 2324 O O . VAL B 1 35 ? 36.674 5.421 38.813 1.00 22.28 35 VAL B O 1
ATOM 2328 N N . THR B 1 36 ? 36.210 4.457 36.880 1.00 23.99 36 THR B N 1
ATOM 2329 C CA . THR B 1 36 ? 36.457 5.620 36.034 1.00 28.39 36 THR B CA 1
ATOM 2330 C C . THR B 1 36 ? 35.530 6.762 36.393 1.00 27.30 36 THR B C 1
ATOM 2331 O O . THR B 1 36 ? 35.999 7.874 36.630 1.00 28.51 36 THR B O 1
ATOM 2335 N N . LEU B 1 37 ? 34.225 6.469 36.465 1.00 23.61 37 LEU B N 1
ATOM 2336 C CA . LEU B 1 37 ? 33.244 7.518 36.780 1.00 25.72 37 LEU B CA 1
ATOM 2337 C C . LEU B 1 37 ? 33.444 8.119 38.151 1.00 24.79 37 LEU B C 1
ATOM 2338 O O . LEU B 1 37 ? 33.296 9.362 38.346 1.00 23.59 37 LEU B O 1
ATOM 2343 N N . CYS B 1 38 ? 33.792 7.261 39.104 1.00 23.01 38 CYS B N 1
ATOM 2344 C CA . CYS B 1 38 ? 33.918 7.726 40.483 1.00 21.96 38 CYS B CA 1
ATOM 2345 C C . CYS B 1 38 ? 35.269 8.354 40.837 1.00 20.42 38 CYS B C 1
ATOM 2346 O O . CYS B 1 38 ? 35.450 8.846 41.943 1.00 24.80 38 CYS B O 1
ATOM 2349 N N . ASP B 1 39 ? 36.233 8.278 39.939 1.00 23.07 39 ASP B N 1
ATOM 2350 C CA . ASP B 1 39 ? 37.525 8.939 40.159 1.00 22.56 39 ASP B CA 1
ATOM 2351 C C . ASP B 1 39 ? 37.341 10.477 40.165 1.00 23.23 39 ASP B C 1
ATOM 2352 O O . ASP B 1 39 ? 36.819 11.080 39.210 1.00 21.23 39 ASP B O 1
ATOM 2357 N N . ARG B 1 40 ? 37.642 11.073 41.312 1.00 20.40 40 ARG B N 1
ATOM 2358 C CA . ARG B 1 40 ? 37.295 12.419 41.555 1.00 25.57 40 ARG B CA 1
ATOM 2359 C C . ARG B 1 40 ? 38.041 13.415 40.656 1.00 29.20 40 ARG B C 1
ATOM 2360 O O . ARG B 1 40 ? 37.524 14.479 40.429 1.00 26.03 40 ARG B O 1
ATOM 2368 N N . ARG B 1 41 ? 39.248 13.064 40.183 1.00 25.62 41 ARG B N 1
ATOM 2369 C CA . ARG B 1 41 ? 40.019 14.008 39.349 1.00 21.98 41 ARG B CA 1
ATOM 2370 C C . ARG B 1 41 ? 39.937 13.717 37.880 1.00 22.05 41 ARG B C 1
ATOM 2371 O O . ARG B 1 41 ? 39.976 14.657 37.043 1.00 22.77 41 ARG B O 1
ATOM 2379 N N . ALA B 1 42 ? 39.808 12.445 37.543 1.00 24.62 42 ALA B N 1
ATOM 2380 C CA . ALA B 1 42 ? 39.740 12.028 36.149 1.00 24.12 42 ALA B CA 1
ATOM 2381 C C . ALA B 1 42 ? 38.341 11.791 35.706 1.00 23.63 42 ALA B C 1
ATOM 2382 O O . ALA B 1 42 ? 38.108 11.823 34.514 1.00 24.99 42 ALA B O 1
ATOM 2384 N N . GLY B 1 43 ? 37.406 11.661 36.625 1.00 21.37 43 GLY B N 1
ATOM 2385 C CA . GLY B 1 43 ? 36.005 11.391 36.277 1.00 23.09 43 GLY B CA 1
ATOM 2386 C C . GLY B 1 43 ? 35.085 12.472 36.900 1.00 22.78 43 GLY B C 1
ATOM 2387 O O . GLY B 1 43 ? 35.491 13.603 37.068 1.00 25.87 43 GLY B O 1
ATOM 2388 N N . ILE B 1 44 ? 33.882 12.066 37.308 1.00 21.21 44 ILE B N 1
ATOM 2389 C CA . ILE B 1 44 ? 32.942 12.934 37.983 1.00 22.40 44 ILE B CA 1
ATOM 2390 C C . ILE B 1 44 ? 33.252 12.981 39.464 1.00 22.66 44 ILE B C 1
ATOM 2391 O O . ILE B 1 44 ? 33.294 14.056 40.071 1.00 21.55 44 ILE B O 1
ATOM 2396 N N . GLY B 1 45 ? 33.433 11.809 40.037 1.00 23.74 45 GLY B N 1
ATOM 2397 C CA . GLY B 1 45 ? 33.875 11.715 41.469 1.00 21.02 45 GLY B CA 1
ATOM 2398 C C . GLY B 1 45 ? 32.749 11.434 42.419 1.00 24.26 45 GLY B C 1
ATOM 2399 O O . GLY B 1 45 ? 31.720 12.164 42.484 1.00 22.22 45 GLY B O 1
ATOM 2400 N N . ALA B 1 46 ? 32.875 10.343 43.157 1.00 23.81 46 ALA B N 1
ATOM 2401 C CA . ALA B 1 46 ? 31.839 10.018 44.158 1.00 23.09 46 ALA B CA 1
ATOM 2402 C C . ALA B 1 46 ? 32.295 8.829 45.006 1.00 24.78 46 ALA B C 1
ATOM 2403 O O . ALA B 1 46 ? 33.263 8.072 44.631 1.00 23.22 46 ALA B O 1
ATOM 2405 N N . ASP B 1 47 ? 31.542 8.601 46.068 1.00 24.49 47 ASP B N 1
ATOM 2406 C CA . ASP B 1 47 ? 31.713 7.401 46.904 1.00 27.36 47 ASP B CA 1
ATOM 2407 C C . ASP B 1 47 ? 31.098 6.174 46.243 1.00 27.20 47 ASP B C 1
ATOM 2408 O O . ASP B 1 47 ? 31.447 5.022 46.537 1.00 26.08 47 ASP B O 1
ATOM 2413 N N . GLY B 1 48 ? 30.237 6.387 45.283 1.00 22.39 48 GLY B N 1
ATOM 2414 C CA . GLY B 1 48 ? 29.520 5.348 44.605 1.00 27.62 48 GLY B CA 1
ATOM 2415 C C . GLY B 1 48 ? 28.550 5.773 43.489 1.00 22.40 48 GLY B C 1
ATOM 2416 O O . GLY B 1 48 ? 28.380 6.971 43.237 1.00 22.77 48 GLY B O 1
ATOM 2417 N N . ILE B 1 49 ? 28.004 4.778 42.830 1.00 22.50 49 ILE B N 1
ATOM 2418 C CA . ILE B 1 49 ? 26.981 4.933 41.768 1.00 22.04 49 ILE B CA 1
ATOM 2419 C C . ILE B 1 49 ? 25.696 4.281 42.228 1.00 21.72 49 ILE B C 1
ATOM 2420 O O . ILE B 1 49 ? 25.666 3.122 42.782 1.00 22.92 49 ILE B O 1
ATOM 2425 N N . LEU B 1 50 ? 24.603 5.006 42.057 1.00 23.73 50 LEU B N 1
ATOM 2426 C CA . LEU B 1 50 ? 23.242 4.454 42.171 1.00 21.47 50 LEU B CA 1
ATOM 2427 C C . LEU B 1 50 ? 22.570 4.340 40.814 1.00 24.76 50 LEU B C 1
ATOM 2428 O O . LEU B 1 50 ? 22.170 5.338 40.258 1.00 24.93 50 LEU B O 1
ATOM 2433 N N . ARG B 1 51 ? 22.509 3.132 40.249 1.00 25.22 51 ARG B N 1
ATOM 2434 C CA . ARG B 1 51 ? 21.822 2.915 39.020 1.00 26.36 51 ARG B CA 1
ATOM 2435 C C . ARG B 1 51 ? 20.300 2.658 39.284 1.00 26.17 51 ARG B C 1
ATOM 2436 O O . ARG B 1 51 ? 19.989 1.827 40.132 1.00 27.26 51 ARG B O 1
ATOM 2444 N N . VAL B 1 52 ? 19.414 3.376 38.537 1.00 25.46 52 VAL B N 1
ATOM 2445 C CA . VAL B 1 52 ? 17.985 3.380 38.759 1.00 26.69 52 VAL B CA 1
ATOM 2446 C C . VAL B 1 52 ? 17.361 2.403 37.786 1.00 27.57 52 VAL B C 1
ATOM 2447 O O . VAL B 1 52 ? 17.352 2.604 36.565 1.00 27.83 52 VAL B O 1
ATOM 2451 N N . VAL B 1 53 ? 16.948 1.262 38.335 1.00 27.31 53 VAL B N 1
ATOM 2452 C CA . VAL B 1 53 ? 16.548 0.078 37.538 1.00 27.13 53 VAL B CA 1
ATOM 2453 C C . VAL B 1 53 ? 15.535 -0.775 38.319 1.00 25.38 53 VAL B C 1
ATOM 2454 O O . VAL B 1 53 ? 15.391 -0.675 39.536 1.00 26.31 53 VAL B O 1
ATOM 2458 N N . LYS B 1 54 ? 14.670 -1.449 37.583 1.00 31.06 54 LYS B N 1
ATOM 2459 C CA . LYS B 1 54 ? 13.695 -2.383 38.190 1.00 33.32 54 LYS B CA 1
ATOM 2460 C C . LYS B 1 54 ? 14.383 -3.655 38.665 1.00 30.41 54 LYS B C 1
ATOM 2461 O O . LYS B 1 54 ? 15.355 -4.139 38.079 1.00 30.05 54 LYS B O 1
ATOM 2467 N N . ALA B 1 55 ? 13.902 -4.167 39.812 1.00 32.98 55 ALA B N 1
ATOM 2468 C CA . ALA B 1 55 ? 14.410 -5.408 40.393 1.00 31.59 55 ALA B CA 1
ATOM 2469 C C . ALA B 1 55 ? 14.327 -6.567 39.439 1.00 33.67 55 ALA B C 1
ATOM 2470 O O . ALA B 1 55 ? 15.235 -7.385 39.432 1.00 38.49 55 ALA B O 1
ATOM 2472 N N . ALA B 1 56 ? 13.313 -6.570 38.577 1.00 35.93 56 ALA B N 1
ATOM 2473 C CA . ALA B 1 56 ? 13.155 -7.618 37.584 1.00 36.58 56 ALA B CA 1
ATOM 2474 C C . ALA B 1 56 ? 14.438 -7.753 36.799 1.00 43.32 56 ALA B C 1
ATOM 2475 O O . ALA B 1 56 ? 14.821 -8.880 36.453 1.00 38.06 56 ALA B O 1
ATOM 2477 N N . ASP B 1 57 ? 15.148 -6.625 36.581 1.00 36.22 57 ASP B N 1
ATOM 2478 C CA . ASP B 1 57 ? 16.267 -6.611 35.635 1.00 35.50 57 ASP B CA 1
ATOM 2479 C C . ASP B 1 57 ? 17.596 -6.679 36.267 1.00 32.92 57 ASP B C 1
ATOM 2480 O O . ASP B 1 57 ? 18.572 -6.670 35.591 1.00 34.33 57 ASP B O 1
ATOM 2485 N N . VAL B 1 58 ? 17.653 -6.816 37.571 1.00 29.09 58 VAL B N 1
ATOM 2486 C CA . VAL B 1 58 ? 18.894 -7.003 38.224 1.00 33.45 58 VAL B CA 1
ATOM 2487 C C . VAL B 1 58 ? 19.205 -8.501 38.509 1.00 42.09 58 VAL B C 1
ATOM 2488 O O . VAL B 1 58 ? 18.478 -9.205 39.268 1.00 39.91 58 VAL B O 1
ATOM 2492 N N . GLU B 1 59 ? 20.321 -8.943 37.960 1.00 48.29 59 GLU B N 1
ATOM 2493 C CA . GLU B 1 59 ? 20.890 -10.283 38.183 1.00 50.68 59 GLU B CA 1
ATOM 2494 C C . GLU B 1 59 ? 21.012 -10.659 39.643 1.00 49.39 59 GLU B C 1
ATOM 2495 O O . GLU B 1 59 ? 21.567 -9.893 40.460 1.00 49.38 59 GLU B O 1
ATOM 2501 N N . GLY B 1 60 ? 20.450 -11.828 39.971 1.00 44.43 60 GLY B N 1
ATOM 2502 C CA . GLY B 1 60 ? 20.474 -12.322 41.326 1.00 42.56 60 GLY B CA 1
ATOM 2503 C C . GLY B 1 60 ? 19.435 -11.651 42.236 1.00 45.24 60 GLY B C 1
ATOM 2504 O O . GLY B 1 60 ? 19.363 -11.983 43.426 1.00 45.77 60 GLY B O 1
ATOM 2505 N N . SER B 1 61 ? 18.671 -10.657 41.771 1.00 41.00 61 SER B N 1
ATOM 2506 C CA . SER B 1 61 ? 17.649 -10.113 42.640 1.00 39.80 61 SER B CA 1
ATOM 2507 C C . SER B 1 61 ? 16.519 -11.156 42.656 1.00 35.92 61 SER B C 1
ATOM 2508 O O . SER B 1 61 ? 16.058 -11.616 41.602 1.00 37.27 61 SER B O 1
ATOM 2511 N N . THR B 1 62 ? 15.987 -11.341 43.837 1.00 37.74 62 THR B N 1
ATOM 2512 C CA . THR B 1 62 ? 14.795 -12.151 44.047 1.00 51.06 62 THR B CA 1
ATOM 2513 C C . THR B 1 62 ? 13.766 -11.504 44.959 1.00 50.57 62 THR B C 1
ATOM 2514 O O . THR B 1 62 ? 12.780 -12.189 45.312 1.00 47.18 62 THR B O 1
ATOM 2518 N N . VAL B 1 63 ? 13.949 -10.203 45.275 1.00 41.82 63 VAL B N 1
ATOM 2519 C CA . VAL B 1 63 ? 12.876 -9.399 45.855 1.00 38.98 63 VAL B CA 1
ATOM 2520 C C . VAL B 1 63 ? 11.736 -9.220 44.830 1.00 30.64 63 VAL B C 1
ATOM 2521 O O . VAL B 1 63 ? 11.844 -9.609 43.683 1.00 34.10 63 VAL B O 1
ATOM 2525 N N . ASP B 1 64 ? 10.595 -8.772 45.288 1.00 34.59 64 ASP B N 1
ATOM 2526 C CA . ASP B 1 64 ? 9.463 -8.450 44.407 1.00 33.24 64 ASP B CA 1
ATOM 2527 C C . ASP B 1 64 ? 9.914 -7.760 43.104 1.00 38.00 64 ASP B C 1
ATOM 2528 O O . ASP B 1 64 ? 10.413 -6.635 43.144 1.00 37.55 64 ASP B O 1
ATOM 2533 N N . PRO B 1 65 ? 9.742 -8.403 41.946 1.00 43.48 65 PRO B N 1
ATOM 2534 C CA . PRO B 1 65 ? 10.408 -7.874 40.747 1.00 37.91 65 PRO B CA 1
ATOM 2535 C C . PRO B 1 65 ? 9.890 -6.513 40.262 1.00 39.23 65 PRO B C 1
ATOM 2536 O O . PRO B 1 65 ? 10.473 -5.934 39.372 1.00 38.11 65 PRO B O 1
ATOM 2540 N N . SER B 1 66 ? 8.780 -6.055 40.800 1.00 37.56 66 SER B N 1
ATOM 2541 C CA . SER B 1 66 ? 8.178 -4.832 40.392 1.00 35.72 66 SER B CA 1
ATOM 2542 C C . SER B 1 66 ? 8.754 -3.615 41.184 1.00 35.73 66 SER B C 1
ATOM 2543 O O . SER B 1 66 ? 8.422 -2.492 40.870 1.00 32.90 66 SER B O 1
ATOM 2546 N N . LEU B 1 67 ? 9.577 -3.813 42.236 1.00 33.33 67 LEU B N 1
ATOM 2547 C CA . LEU B 1 67 ? 10.155 -2.675 42.973 1.00 33.14 67 LEU B CA 1
ATOM 2548 C C . LEU B 1 67 ? 11.244 -2.023 42.141 1.00 31.13 67 LEU B C 1
ATOM 2549 O O . LEU B 1 67 ? 11.888 -2.698 41.332 1.00 28.69 67 LEU B O 1
ATOM 2554 N N . TRP B 1 68 ? 11.464 -0.729 42.377 1.00 29.03 68 TRP B N 1
ATOM 2555 C CA . TRP B 1 68 ? 12.737 -0.113 42.008 1.00 26.46 68 TRP B CA 1
ATOM 2556 C C . TRP B 1 68 ? 13.874 -0.743 42.876 1.00 26.10 68 TRP B C 1
ATOM 2557 O O . TRP B 1 68 ? 13.730 -0.943 44.069 1.00 28.67 68 TRP B O 1
ATOM 2568 N N . PHE B 1 69 ? 15.025 -0.954 42.274 1.00 25.09 69 PHE B N 1
ATOM 2569 C CA . PHE B 1 69 ? 16.171 -1.558 42.915 1.00 28.14 69 PHE B CA 1
ATOM 2570 C C . PHE B 1 69 ? 17.352 -0.576 42.879 1.00 25.86 69 PHE B C 1
ATOM 2571 O O . PHE B 1 69 ? 17.699 -0.055 41.786 1.00 23.73 69 PHE B O 1
ATOM 2579 N N . MET B 1 70 ? 17.824 -0.218 44.069 1.00 27.44 70 MET B N 1
ATOM 2580 C CA . MET B 1 70 ? 19.050 0.565 44.221 1.00 26.87 70 MET B CA 1
ATOM 2581 C C . MET B 1 70 ? 20.218 -0.306 43.787 1.00 29.27 70 MET B C 1
ATOM 2582 O O . MET B 1 70 ? 20.794 -1.040 44.565 1.00 30.43 70 MET B O 1
ATOM 2587 N N . ASP B 1 71 ? 20.539 -0.235 42.510 1.00 24.18 71 ASP B N 1
ATOM 2588 C CA . ASP B 1 71 ? 21.667 -0.927 42.003 1.00 24.21 71 ASP B CA 1
ATOM 2589 C C . ASP B 1 71 ? 22.925 -0.112 42.378 1.00 24.89 71 ASP B C 1
ATOM 2590 O O . ASP B 1 71 ? 23.552 0.647 41.532 1.00 25.52 71 ASP B O 1
ATOM 2595 N N . TYR B 1 72 ? 23.334 -0.345 43.605 1.00 25.23 72 TYR B N 1
ATOM 2596 C CA . TYR B 1 72 ? 24.422 0.372 44.233 1.00 26.22 72 TYR B CA 1
ATOM 2597 C C . TYR B 1 72 ? 25.786 -0.240 43.921 1.00 25.30 72 TYR B C 1
ATOM 2598 O O . TYR B 1 72 ? 26.023 -1.459 44.131 1.00 26.25 72 TYR B O 1
ATOM 2607 N N . ARG B 1 73 ? 26.705 0.604 43.487 1.00 23.28 73 ARG B N 1
ATOM 2608 C CA . ARG B 1 73 ? 28.120 0.254 43.288 1.00 24.35 73 ARG B CA 1
ATOM 2609 C C . ARG B 1 73 ? 28.975 1.214 44.123 1.00 23.59 73 ARG B C 1
ATOM 2610 O O . ARG B 1 73 ? 28.844 2.439 44.053 1.00 23.00 73 ARG B O 1
ATOM 2618 N N . ASN B 1 74 ? 29.884 0.654 44.884 1.00 25.72 74 ASN B N 1
ATOM 2619 C CA . ASN B 1 74 ? 30.926 1.431 45.592 1.00 25.94 74 ASN B CA 1
ATOM 2620 C C . ASN B 1 74 ? 31.924 2.009 44.541 1.00 23.46 74 ASN B C 1
ATOM 2621 O O . ASN B 1 74 ? 32.000 1.487 43.423 1.00 23.54 74 ASN B O 1
ATOM 2626 N N . ALA B 1 75 ? 32.692 3.039 44.882 1.00 25.49 75 ALA B N 1
ATOM 2627 C CA . ALA B 1 75 ? 33.602 3.686 43.878 1.00 25.90 75 ALA B CA 1
ATOM 2628 C C . ALA B 1 75 ? 34.690 2.716 43.323 1.00 24.41 75 ALA B C 1
ATOM 2629 O O . ALA B 1 75 ? 35.162 2.858 42.169 1.00 27.38 75 ALA B O 1
ATOM 2631 N N . ASP B 1 76 ? 35.007 1.663 44.092 1.00 27.92 76 ASP B N 1
ATOM 2632 C CA . ASP B 1 76 ? 35.912 0.573 43.541 1.00 28.96 76 ASP B CA 1
ATOM 2633 C C . ASP B 1 76 ? 35.190 -0.472 42.683 1.00 28.54 76 ASP B C 1
ATOM 2634 O O . ASP B 1 76 ? 35.781 -1.450 42.292 1.00 26.55 76 ASP B O 1
ATOM 2639 N N . GLY B 1 77 ? 33.882 -0.308 42.448 1.00 22.55 77 GLY B N 1
ATOM 2640 C CA . GLY B 1 77 ? 33.097 -1.260 41.691 1.00 23.57 77 GLY B CA 1
ATOM 2641 C C . GLY B 1 77 ? 32.259 -2.227 42.464 1.00 23.46 77 GLY B C 1
ATOM 2642 O O . GLY B 1 77 ? 31.339 -2.854 41.899 1.00 24.57 77 GLY B O 1
ATOM 2643 N N . SER B 1 78 ? 32.531 -2.399 43.758 1.00 23.29 78 SER B N 1
ATOM 2644 C CA . SER B 1 78 ? 31.952 -3.526 44.459 1.00 23.18 78 SER B CA 1
ATOM 2645 C C . SER B 1 78 ? 30.493 -3.287 44.862 1.00 26.47 78 SER B C 1
ATOM 2646 O O . SER B 1 78 ? 29.981 -2.186 44.931 1.00 25.24 78 SER B O 1
ATOM 2649 N N . LEU B 1 79 ? 29.801 -4.396 45.077 1.00 27.37 79 LEU B N 1
ATOM 2650 C CA . LEU B 1 79 ? 28.39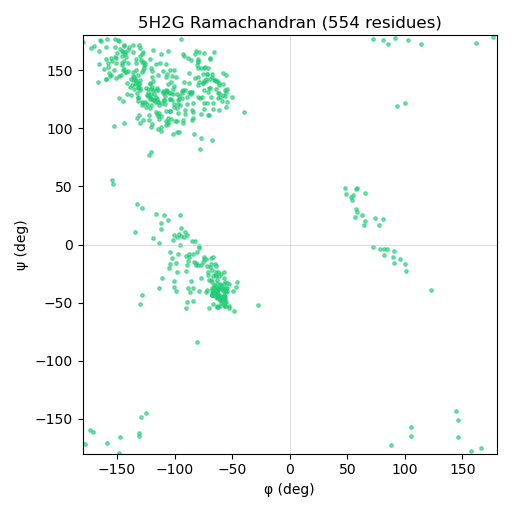6 -4.436 45.233 1.00 28.36 79 LEU B CA 1
ATOM 2651 C C . LEU B 1 79 ? 27.989 -4.240 46.703 1.00 35.12 79 LEU B C 1
ATOM 2652 O O . LEU B 1 79 ? 27.048 -3.550 46.936 1.00 40.85 79 LEU B O 1
ATOM 2657 N N . ALA B 1 80 ? 28.713 -4.758 47.659 1.00 36.73 80 ALA B N 1
ATOM 2658 C CA . ALA B 1 80 ? 28.348 -4.616 49.108 1.00 46.80 80 ALA B CA 1
ATOM 2659 C C . ALA B 1 80 ? 28.304 -3.147 49.631 1.00 53.94 80 ALA B C 1
ATOM 2660 O O . ALA B 1 80 ? 29.349 -2.476 49.697 1.00 47.34 80 ALA B O 1
ATOM 2662 N N . GLU B 1 81 ? 27.134 -2.665 50.045 1.00 61.68 81 GLU B N 1
ATOM 2663 C CA . GLU B 1 81 ? 27.050 -1.324 50.732 1.00 64.38 81 GLU B CA 1
ATOM 2664 C C . GLU B 1 81 ? 27.128 -1.503 52.231 1.00 54.42 81 GLU B C 1
ATOM 2665 O O . GLU B 1 81 ? 26.329 -2.265 52.793 1.00 49.17 81 GLU B O 1
ATOM 2671 N N . MET B 1 82 ? 27.977 -0.679 52.840 1.00 52.86 82 MET B N 1
ATOM 2672 C CA . MET B 1 82 ? 28.152 -0.594 54.292 1.00 61.00 82 MET B CA 1
ATOM 2673 C C . MET B 1 82 ? 27.241 0.419 55.064 1.00 61.38 82 MET B C 1
ATOM 2674 O O . MET B 1 82 ? 26.607 0.009 56.046 1.00 67.55 82 MET B O 1
ATOM 2679 N N . CYS B 1 83 ? 27.205 1.718 54.693 1.00 57.59 83 CYS B N 1
ATOM 2680 C CA . CYS B 1 83 ? 26.630 2.773 55.597 1.00 38.92 83 CYS B CA 1
ATOM 2681 C C . CYS B 1 83 ? 25.213 3.051 55.467 1.00 46.45 83 CYS B C 1
ATOM 2682 O O . CYS B 1 83 ? 24.699 3.527 56.408 1.00 36.67 83 CYS B O 1
ATOM 2685 N N . GLY B 1 84 ? 24.560 2.754 54.333 1.00 52.25 84 GLY B N 1
ATOM 2686 C CA . GLY B 1 84 ? 23.107 2.921 54.191 1.00 43.46 84 GLY B CA 1
ATOM 2687 C C . GLY B 1 84 ? 22.600 4.305 53.807 1.00 51.28 84 GLY B C 1
ATOM 2688 O O . GLY B 1 84 ? 21.403 4.439 53.600 1.00 55.70 84 GLY B O 1
ATOM 2689 N N . ASN B 1 85 ? 23.471 5.336 53.681 1.00 43.94 85 ASN B N 1
ATOM 2690 C CA . ASN B 1 85 ? 23.065 6.733 53.283 1.00 39.71 85 ASN B CA 1
ATOM 2691 C C . ASN B 1 85 ? 22.484 6.797 51.846 1.00 32.25 85 ASN B C 1
ATOM 2692 O O . ASN B 1 85 ? 21.579 7.590 51.590 1.00 32.89 85 ASN B O 1
ATOM 2697 N N . GLY B 1 86 ? 23.022 5.993 50.968 1.00 30.32 86 GLY B N 1
ATOM 2698 C CA . GLY B 1 86 ? 22.601 5.906 49.552 1.00 32.49 86 GLY B CA 1
ATOM 2699 C C . GLY B 1 86 ? 21.090 5.760 49.375 1.00 34.29 86 GLY B C 1
ATOM 2700 O O . GLY B 1 86 ? 20.470 6.314 48.427 1.00 27.72 86 GLY B O 1
ATOM 2701 N N . VAL B 1 87 ? 20.493 4.960 50.255 1.00 29.59 87 VAL B N 1
ATOM 2702 C CA . VAL B 1 87 ? 19.032 4.755 50.278 1.00 31.78 87 VAL B CA 1
ATOM 2703 C C . VAL B 1 87 ? 18.250 6.050 50.384 1.00 26.56 87 VAL B C 1
ATOM 2704 O O . VAL B 1 87 ? 17.195 6.165 49.767 1.00 28.86 87 VAL B O 1
ATOM 2708 N N . ARG B 1 88 ? 18.698 7.037 51.138 1.00 25.86 88 ARG B N 1
ATOM 2709 C CA . ARG B 1 88 ? 17.954 8.267 51.235 1.00 27.89 88 ARG B CA 1
ATOM 2710 C C . ARG B 1 88 ? 17.972 8.990 49.895 1.00 30.33 88 ARG B C 1
ATOM 2711 O O . ARG B 1 88 ? 16.954 9.553 49.450 1.00 27.03 88 ARG B O 1
ATOM 2719 N N . LEU B 1 89 ? 19.157 9.007 49.288 1.00 27.38 89 LEU B N 1
ATOM 2720 C CA . LEU B 1 89 ? 19.274 9.720 48.032 1.00 26.94 89 LEU B CA 1
ATOM 2721 C C . LEU B 1 89 ? 18.476 9.032 46.967 1.00 23.27 89 LEU B C 1
ATOM 2722 O O . LEU B 1 89 ? 17.895 9.713 46.085 1.00 24.71 89 LEU B O 1
ATOM 2727 N N . PHE B 1 90 ? 18.580 7.696 46.934 1.00 21.57 90 PHE B N 1
ATOM 2728 C CA . PHE B 1 90 ? 17.794 6.895 45.975 1.00 23.57 90 PHE B CA 1
ATOM 2729 C C . PHE B 1 90 ? 16.293 7.193 46.135 1.00 25.16 90 PHE B C 1
ATOM 2730 O O . PHE B 1 90 ? 15.579 7.343 45.159 1.00 23.73 90 PHE B O 1
ATOM 2738 N N . ALA B 1 91 ? 15.816 7.234 47.382 1.00 23.25 91 ALA B N 1
ATOM 2739 C CA . ALA B 1 91 ? 14.397 7.469 47.644 1.00 25.72 91 ALA B CA 1
ATOM 2740 C C . ALA B 1 91 ? 13.991 8.867 47.149 1.00 26.47 91 ALA B C 1
ATOM 2741 O O . ALA B 1 91 ? 12.946 9.056 46.551 1.00 27.98 91 ALA B O 1
ATOM 2743 N N . HIS B 1 92 ? 14.850 9.836 47.411 1.00 23.75 92 HIS B N 1
ATOM 2744 C CA . HIS B 1 92 ? 14.612 11.199 47.050 1.00 25.26 92 HIS B CA 1
ATOM 2745 C C . HIS B 1 92 ? 14.501 11.296 45.530 1.00 26.57 92 HIS B C 1
ATOM 2746 O O . HIS B 1 92 ? 13.613 11.985 45.003 1.00 25.66 92 HIS B O 1
ATOM 2753 N N . TRP B 1 93 ? 15.401 10.609 44.835 1.00 24.24 93 TRP B N 1
ATOM 2754 C CA . TRP B 1 93 ? 15.349 10.626 43.347 1.00 23.24 93 TRP B CA 1
ATOM 2755 C C . TRP B 1 93 ? 13.988 10.054 42.834 1.00 24.65 93 TRP B C 1
ATOM 2756 O O . TRP B 1 93 ? 13.267 10.618 41.927 1.00 25.61 93 TRP B O 1
ATOM 2767 N N . LEU B 1 94 ? 13.689 8.867 43.321 1.00 27.52 94 LEU B N 1
ATOM 2768 C CA . LEU B 1 94 ? 12.523 8.137 42.889 1.00 28.95 94 LEU B CA 1
ATOM 2769 C C . LEU B 1 94 ? 11.216 8.961 43.116 1.00 31.90 94 LEU B C 1
ATOM 2770 O O . LEU B 1 94 ? 10.372 9.060 42.207 1.00 29.73 94 LEU B O 1
ATOM 2775 N N . TYR B 1 95 ? 11.123 9.571 44.267 1.00 28.32 95 TYR B N 1
ATOM 2776 C CA . TYR B 1 95 ? 9.963 10.376 44.630 1.00 33.09 95 TYR B CA 1
ATOM 2777 C C . TYR B 1 95 ? 9.905 11.636 43.822 1.00 35.19 95 TYR B C 1
ATOM 2778 O O . TYR B 1 95 ? 8.873 11.921 43.179 1.00 29.39 95 TYR B O 1
ATOM 2787 N N . SER B 1 96 ? 10.994 12.423 43.847 1.00 29.65 96 SER B N 1
ATOM 2788 C CA . SER B 1 96 ? 10.991 13.680 43.206 1.00 25.99 96 SER B CA 1
ATOM 2789 C C . SER B 1 96 ? 10.843 13.515 41.670 1.00 28.36 96 SER B C 1
ATOM 2790 O O . SER B 1 96 ? 10.344 14.386 41.031 1.00 28.18 96 SER B O 1
ATOM 2793 N N . ARG B 1 97 ? 11.244 12.420 41.086 1.00 29.00 97 ARG B N 1
ATOM 2794 C CA . ARG B 1 97 ? 11.081 12.266 39.662 1.00 27.82 97 ARG B CA 1
ATOM 2795 C C . ARG B 1 97 ? 9.761 11.579 39.245 1.00 30.52 97 ARG B C 1
ATOM 2796 O O . ARG B 1 97 ? 9.537 11.278 38.059 1.00 29.07 97 ARG B O 1
ATOM 2804 N N . GLY B 1 98 ? 8.888 11.326 40.203 1.00 31.34 98 GLY B N 1
ATOM 2805 C CA . GLY B 1 98 ? 7.553 10.732 39.943 1.00 32.92 98 GLY B CA 1
ATOM 2806 C C . GLY B 1 98 ? 7.566 9.282 39.603 1.00 34.77 98 GLY B C 1
ATOM 2807 O O . GLY B 1 98 ? 6.648 8.814 38.965 1.00 34.23 98 GLY B O 1
ATOM 2808 N N . LEU B 1 99 ? 8.614 8.540 39.985 1.00 31.80 99 LEU B N 1
ATOM 2809 C CA . LEU B 1 99 ? 8.725 7.119 39.634 1.00 31.61 99 LEU B CA 1
ATOM 2810 C C . LEU B 1 99 ? 8.029 6.250 40.664 1.00 32.09 99 LEU B C 1
ATOM 2811 O O . LEU B 1 99 ? 7.888 5.062 40.471 1.00 36.21 99 LEU B O 1
ATOM 2816 N N . VAL B 1 100 ? 7.647 6.844 41.785 1.00 31.81 100 VAL B N 1
ATOM 2817 C CA . VAL B 1 100 ? 6.770 6.216 42.698 1.00 32.53 100 VAL B CA 1
ATOM 2818 C C . VAL B 1 100 ? 5.646 7.256 42.953 1.00 35.52 100 VAL B C 1
ATOM 2819 O O . VAL B 1 100 ? 5.855 8.400 42.693 1.00 38.21 100 VAL B O 1
ATOM 2823 N N . ASP B 1 101 ? 4.509 6.851 43.508 1.00 35.77 101 ASP B N 1
ATOM 2824 C CA . ASP B 1 101 ? 3.368 7.796 43.648 1.00 44.77 101 ASP B CA 1
ATOM 2825 C C . ASP B 1 101 ? 2.875 7.807 45.073 1.00 44.06 101 ASP B C 1
ATOM 2826 O O . ASP B 1 101 ? 1.704 8.014 45.334 1.00 47.77 101 ASP B O 1
ATOM 2831 N N . ASN B 1 102 ? 3.781 7.582 46.007 1.00 37.39 102 ASN B N 1
ATOM 2832 C CA . ASN B 1 102 ? 3.438 7.615 47.441 1.00 39.99 102 ASN B CA 1
ATOM 2833 C C . ASN B 1 102 ? 4.682 8.047 48.202 1.00 40.08 102 ASN B C 1
ATOM 2834 O O . ASN B 1 102 ? 5.784 7.697 47.774 1.00 36.77 102 ASN B O 1
ATOM 2839 N N . THR B 1 103 ? 4.526 8.836 49.267 1.00 35.78 103 THR B N 1
ATOM 2840 C CA . THR B 1 103 ? 5.622 9.160 50.139 1.00 39.03 103 THR B CA 1
ATOM 2841 C C . THR B 1 103 ? 6.142 7.948 50.961 1.00 37.58 103 THR B C 1
ATOM 2842 O O . THR B 1 103 ? 7.244 8.013 51.518 1.00 37.30 103 THR B O 1
ATOM 2846 N N . SER B 1 104 ? 5.355 6.863 51.057 1.00 36.13 104 SER B N 1
ATOM 2847 C CA . SER B 1 104 ? 5.756 5.666 51.758 1.00 33.91 104 SER B CA 1
ATOM 2848 C C . SER B 1 104 ? 5.907 4.518 50.759 1.00 39.48 104 SER B C 1
ATOM 2849 O O . SER B 1 104 ? 4.978 4.169 50.063 1.00 37.30 104 SER B O 1
ATOM 2852 N N . PHE B 1 105 ? 7.116 3.937 50.659 1.00 32.59 105 PHE B N 1
ATOM 2853 C CA . PHE B 1 105 ? 7.350 2.891 49.680 1.00 30.97 105 PHE B CA 1
ATOM 2854 C C . PHE B 1 105 ? 8.576 2.017 50.045 1.00 32.83 105 PHE B C 1
ATOM 2855 O O . PHE B 1 105 ? 9.319 2.308 51.005 1.00 34.31 105 PHE B O 1
ATOM 2863 N N . ASP B 1 106 ? 8.709 0.925 49.315 1.00 31.47 106 ASP B N 1
ATOM 2864 C CA . ASP B 1 106 ? 9.809 0.008 49.411 1.00 33.94 106 ASP B CA 1
ATOM 2865 C C . ASP B 1 106 ? 10.784 0.080 48.247 1.00 35.90 106 ASP B C 1
ATOM 2866 O O . ASP B 1 106 ? 10.384 0.247 47.108 1.00 31.82 106 ASP B O 1
ATOM 2871 N N . ILE B 1 107 ? 12.055 -0.158 48.553 1.00 31.10 107 ILE B N 1
ATOM 2872 C CA . ILE B 1 107 ? 13.118 -0.186 47.569 1.00 31.61 107 ILE B CA 1
ATOM 2873 C C . ILE B 1 107 ? 13.861 -1.525 47.672 1.00 29.45 107 ILE B C 1
ATOM 2874 O O . ILE B 1 107 ? 14.196 -2.008 48.780 1.00 33.86 107 ILE B O 1
ATOM 2879 N N . GLY B 1 108 ? 14.114 -2.142 46.527 1.00 28.84 108 GLY B N 1
ATOM 2880 C CA . GLY B 1 108 ? 14.936 -3.331 46.476 1.00 28.91 108 GLY B CA 1
ATOM 2881 C C . GLY B 1 108 ? 16.415 -2.985 46.640 1.00 32.41 108 GLY B C 1
ATOM 2882 O O . GLY B 1 108 ? 16.870 -1.921 46.197 1.00 28.86 108 GLY B O 1
ATOM 2883 N N . THR B 1 109 ? 17.156 -3.807 47.408 1.00 35.52 109 THR B N 1
ATOM 2884 C CA . THR B 1 109 ? 18.657 -3.636 47.607 1.00 34.15 109 THR B CA 1
ATOM 2885 C C . THR B 1 109 ? 19.270 -5.002 47.729 1.00 43.15 109 THR B C 1
ATOM 2886 O O . THR B 1 109 ? 18.547 -5.980 47.979 1.00 41.41 109 THR B O 1
ATOM 2890 N N . ARG B 1 110 ? 20.593 -5.080 47.537 1.00 41.63 110 ARG B N 1
ATOM 2891 C CA . ARG B 1 110 ? 21.309 -6.341 47.650 1.00 40.64 110 ARG B CA 1
ATOM 2892 C C . ARG B 1 110 ? 21.227 -6.876 49.088 1.00 42.71 110 ARG B C 1
ATOM 2893 O O . ARG B 1 110 ? 21.400 -8.044 49.319 1.00 49.41 110 ARG B O 1
ATOM 2901 N N . ALA B 1 111 ? 21.005 -6.002 50.044 1.00 47.68 111 ALA B N 1
ATOM 2902 C CA . ALA B 1 111 ? 20.826 -6.373 51.433 1.00 43.34 111 ALA B CA 1
ATOM 2903 C C . ALA B 1 111 ? 19.330 -6.507 51.785 1.00 42.14 111 ALA B C 1
ATOM 2904 O O . ALA B 1 111 ? 18.989 -6.430 52.939 1.00 48.96 111 ALA B O 1
ATOM 2906 N N . GLY B 1 112 ? 18.473 -6.795 50.799 1.00 44.20 112 GLY B N 1
ATOM 2907 C CA . GLY B 1 112 ? 17.010 -6.941 51.027 1.00 42.08 112 GLY B CA 1
ATOM 2908 C C . GLY B 1 112 ? 16.177 -5.682 50.852 1.00 45.34 112 GLY B C 1
ATOM 2909 O O . GLY B 1 112 ? 16.711 -4.572 50.608 1.00 42.89 112 GLY B O 1
ATOM 2910 N N . VAL B 1 113 ? 14.859 -5.851 51.017 1.00 34.78 113 VAL B N 1
ATOM 2911 C CA . VAL B 1 113 ? 13.912 -4.766 50.813 1.00 36.70 113 VAL B CA 1
ATOM 2912 C C . VAL B 1 113 ? 14.064 -3.748 51.877 1.00 35.82 113 VAL B C 1
ATOM 2913 O O . VAL B 1 113 ? 14.265 -4.115 52.988 1.00 32.57 113 VAL B O 1
ATOM 2917 N N . ARG B 1 114 ? 14.085 -2.455 51.518 1.00 35.36 114 ARG B N 1
ATOM 2918 C CA . ARG B 1 114 ? 14.077 -1.401 52.518 1.00 31.73 114 ARG B CA 1
ATOM 2919 C C . ARG B 1 114 ? 12.876 -0.524 52.396 1.00 32.72 114 ARG B C 1
ATOM 2920 O O . ARG B 1 114 ? 12.453 -0.165 51.291 1.00 34.88 114 ARG B O 1
ATOM 2928 N N . HIS B 1 115 ? 12.343 -0.152 53.539 1.00 34.09 115 HIS B N 1
ATOM 2929 C CA . HIS B 1 115 ? 11.133 0.663 53.641 1.00 34.98 115 HIS B CA 1
ATOM 2930 C C . HIS B 1 115 ? 11.555 2.088 53.940 1.00 33.16 115 HIS B C 1
ATOM 2931 O O . HIS B 1 115 ? 12.358 2.319 54.887 1.00 32.52 115 HIS B O 1
ATOM 2938 N N . VAL B 1 116 ? 11.027 3.024 53.142 1.00 31.96 116 VAL B N 1
ATOM 2939 C CA . VAL B 1 116 ? 11.272 4.459 53.346 1.00 32.19 116 VAL B CA 1
ATOM 2940 C C . VAL B 1 116 ? 10.000 5.294 53.428 1.00 34.51 116 VAL B C 1
ATOM 2941 O O . VAL B 1 116 ? 8.944 4.911 52.899 1.00 37.66 116 VAL B O 1
ATOM 2945 N N . ASP B 1 117 ? 10.137 6.455 54.078 1.00 36.25 117 ASP B N 1
ATOM 2946 C CA . ASP B 1 117 ? 9.137 7.522 54.079 1.00 33.41 117 ASP B CA 1
ATOM 2947 C C . ASP B 1 117 ? 9.808 8.848 53.773 1.00 31.81 117 ASP B C 1
ATOM 2948 O O . ASP B 1 117 ? 10.742 9.247 54.444 1.00 31.69 117 ASP B O 1
ATOM 2953 N N . ILE B 1 118 ? 9.273 9.539 52.779 1.00 29.37 118 ILE B N 1
ATOM 2954 C CA . ILE B 1 118 ? 9.640 10.870 52.458 1.00 30.16 118 ILE B CA 1
ATOM 2955 C C . ILE B 1 118 ? 8.871 11.807 53.339 1.00 31.42 118 ILE B C 1
ATOM 2956 O O . ILE B 1 118 ? 7.642 11.912 53.243 1.00 33.58 118 ILE B O 1
ATOM 2961 N N . LEU B 1 119 ? 9.568 12.493 54.193 1.00 32.08 119 LEU B N 1
ATOM 2962 C CA . LEU B 1 119 ? 8.961 13.471 55.082 1.00 33.20 119 LEU B CA 1
ATOM 2963 C C . LEU B 1 119 ? 8.825 14.797 54.352 1.00 40.00 119 LEU B C 1
ATOM 2964 O O . LEU B 1 119 ? 7.849 15.490 54.568 1.00 35.33 119 LEU B O 1
ATOM 2969 N N . GLN B 1 120 ? 9.796 15.166 53.506 1.00 36.01 120 GLN B N 1
ATOM 2970 C CA . GLN B 1 120 ? 9.645 16.294 52.569 1.00 37.42 120 GLN B CA 1
ATOM 2971 C C . GLN B 1 120 ? 10.589 16.162 51.382 1.00 36.98 120 GLN B C 1
ATOM 2972 O O . GLN B 1 120 ? 11.661 15.537 51.513 1.00 30.15 120 GLN B O 1
ATOM 2978 N N . ALA B 1 121 ? 10.168 16.645 50.215 1.00 28.70 121 ALA B N 1
ATOM 2979 C CA . ALA B 1 121 ? 11.083 16.607 49.081 1.00 33.75 121 ALA B CA 1
ATOM 2980 C C . ALA B 1 121 ? 10.747 17.662 48.085 1.00 34.11 121 ALA B C 1
ATOM 2981 O O . ALA B 1 121 ? 9.571 17.975 47.933 1.00 33.28 121 ALA B O 1
ATOM 2983 N N . ASP B 1 122 ? 11.767 18.218 47.421 1.00 32.93 122 ASP B N 1
ATOM 2984 C CA . ASP B 1 122 ? 11.569 18.854 46.115 1.00 30.96 122 ASP B CA 1
ATOM 2985 C C . ASP B 1 122 ? 12.660 18.301 45.166 1.00 35.93 122 ASP B C 1
ATOM 2986 O O . ASP B 1 122 ? 13.296 17.272 45.467 1.00 32.39 122 ASP B O 1
ATOM 2991 N N . GLN B 1 123 ? 12.888 18.942 44.033 1.00 27.82 123 GLN B N 1
ATOM 2992 C CA . GLN B 1 123 ? 13.864 18.457 43.058 1.00 33.03 123 GLN B CA 1
ATOM 2993 C C . GLN B 1 123 ? 15.314 18.459 43.531 1.00 28.55 123 GLN B C 1
ATOM 2994 O O . GLN B 1 123 ? 16.162 17.792 42.900 1.00 30.95 123 GLN B O 1
ATOM 3000 N N . HIS B 1 124 ? 15.556 19.211 44.605 1.00 25.68 124 HIS B N 1
ATOM 3001 C CA . HIS B 1 124 ? 16.854 19.566 45.097 1.00 28.95 124 HIS B CA 1
ATOM 3002 C C . HIS B 1 124 ? 17.176 18.981 46.425 1.00 28.70 124 HIS B C 1
ATOM 3003 O O . HIS B 1 124 ? 18.371 18.639 46.683 1.00 24.02 124 HIS B O 1
ATOM 3010 N N . SER B 1 125 ? 16.181 18.904 47.323 1.00 25.56 125 SER B N 1
ATOM 3011 C CA . SER B 1 125 ? 16.407 18.551 48.751 1.00 27.89 125 SER B CA 1
ATOM 3012 C C . SER B 1 125 ? 15.326 17.652 49.259 1.00 30.22 125 SER B C 1
ATOM 3013 O O . SER B 1 125 ? 14.198 17.696 48.747 1.00 30.66 125 SER B O 1
ATOM 3016 N N . ALA B 1 126 ? 15.646 16.882 50.318 1.00 28.58 126 ALA B N 1
ATOM 3017 C CA . ALA B 1 126 ? 14.671 16.032 50.921 1.00 26.55 126 ALA B CA 1
ATOM 3018 C C . ALA B 1 126 ? 15.078 15.650 52.357 1.00 30.99 126 ALA B C 1
ATOM 3019 O O . ALA B 1 126 ? 16.243 15.763 52.715 1.00 28.51 126 ALA B O 1
ATOM 3021 N N . GLN B 1 127 ? 14.074 15.239 53.140 1.00 33.53 127 GLN B N 1
ATOM 3022 C CA . GLN B 1 127 ? 14.244 14.609 54.449 1.00 33.65 127 GLN B CA 1
ATOM 3023 C C . GLN B 1 127 ? 13.552 13.243 54.298 1.00 30.47 127 GLN B C 1
ATOM 3024 O O . GLN B 1 127 ? 12.389 13.128 53.883 1.00 29.95 127 GLN B O 1
ATOM 3030 N N . VAL B 1 128 ? 14.309 12.202 54.607 1.00 26.04 128 VAL B N 1
ATOM 3031 C CA . VAL B 1 128 ? 13.869 10.871 54.326 1.00 29.67 128 VAL B CA 1
ATOM 3032 C C . VAL B 1 128 ? 14.074 10.028 55.586 1.00 29.28 128 VAL B C 1
ATOM 3033 O O . VAL B 1 128 ? 15.179 10.034 56.125 1.00 29.85 128 VAL B O 1
ATOM 3037 N N . ARG B 1 129 ? 13.081 9.223 55.937 1.00 30.35 129 ARG B N 1
ATOM 3038 C CA . ARG B 1 129 ? 13.222 8.249 57.051 1.00 32.28 129 ARG B CA 1
ATOM 3039 C C . ARG B 1 129 ? 13.326 6.865 56.469 1.00 27.14 129 ARG B C 1
ATOM 3040 O O . ARG B 1 129 ? 12.537 6.433 55.618 1.00 31.59 129 ARG B O 1
ATOM 3048 N N . VAL B 1 130 ? 14.312 6.135 56.963 1.00 27.42 130 VAL B N 1
ATOM 3049 C CA . VAL B 1 130 ? 14.601 4.815 56.516 1.00 30.12 130 VAL B CA 1
ATOM 3050 C C . VAL B 1 130 ? 14.491 3.836 57.692 1.00 33.28 130 VAL B C 1
ATOM 3051 O O . VAL B 1 130 ? 15.107 4.081 58.726 1.00 31.95 130 VAL B O 1
ATOM 3055 N N . ASP B 1 131 ? 13.811 2.715 57.476 1.00 34.00 131 ASP B N 1
ATOM 3056 C CA . ASP B 1 131 ? 13.860 1.566 58.399 1.00 37.57 131 ASP B CA 1
ATOM 3057 C C . ASP B 1 131 ? 15.211 0.892 58.330 1.00 36.11 131 ASP B C 1
ATOM 3058 O O . ASP B 1 131 ? 15.585 0.313 57.314 1.00 38.75 131 ASP B O 1
ATOM 3063 N N . MET B 1 132 ? 15.974 0.992 59.398 1.00 31.84 132 MET B N 1
ATOM 3064 C CA . MET B 1 132 ? 17.338 0.462 59.439 1.00 31.99 132 MET B CA 1
ATOM 3065 C C . MET B 1 132 ? 17.423 -0.974 60.054 1.00 38.95 132 MET B C 1
ATOM 3066 O O . MET B 1 132 ? 18.497 -1.484 60.162 1.00 40.80 132 MET B O 1
ATOM 3071 N N . GLY B 1 133 ? 16.320 -1.591 60.491 1.00 41.63 133 GLY B N 1
ATOM 3072 C CA . GLY B 1 133 ? 16.375 -3.005 60.960 1.00 39.09 133 GLY B CA 1
ATOM 3073 C C . GLY B 1 133 ? 16.721 -3.050 62.462 1.00 42.96 133 GLY B C 1
ATOM 3074 O O . GLY B 1 133 ? 16.766 -1.990 63.146 1.00 37.46 133 GLY B O 1
ATOM 3075 N N . ILE B 1 134 ? 16.951 -4.262 62.975 1.00 46.91 134 ILE B N 1
ATOM 3076 C CA . ILE B 1 134 ? 17.130 -4.476 64.431 1.00 47.15 134 ILE B CA 1
ATOM 3077 C C . ILE B 1 134 ? 18.631 -4.356 64.685 1.00 38.29 134 ILE B C 1
ATOM 3078 O O . ILE B 1 134 ? 19.441 -5.145 64.124 1.00 38.71 134 ILE B O 1
ATOM 3083 N N . PRO B 1 135 ? 19.052 -3.349 65.450 1.00 39.21 135 PRO B N 1
ATOM 3084 C CA . PRO B 1 135 ? 20.511 -3.395 65.728 1.00 43.85 135 PRO B CA 1
ATOM 3085 C C . PRO B 1 135 ? 20.861 -4.689 66.539 1.00 40.66 135 PRO B C 1
ATOM 3086 O O . PRO B 1 135 ? 20.068 -5.098 67.380 1.00 40.48 135 PRO B O 1
ATOM 3090 N N . ASP B 1 136 ? 21.983 -5.325 66.224 1.00 46.25 136 ASP B N 1
ATOM 3091 C CA . ASP B 1 136 ? 22.441 -6.506 66.956 1.00 45.39 136 ASP B CA 1
ATOM 3092 C C . ASP B 1 136 ? 23.543 -6.073 67.922 1.00 41.21 136 ASP B C 1
ATOM 3093 O O . ASP B 1 136 ? 24.733 -6.052 67.575 1.00 38.24 136 ASP B O 1
ATOM 3098 N N . VAL B 1 137 ? 23.160 -5.795 69.171 1.00 38.50 137 VAL B N 1
ATOM 3099 C CA . VAL B 1 137 ? 24.159 -5.358 70.162 1.00 36.22 137 VAL B CA 1
ATOM 3100 C C . VAL B 1 137 ? 25.039 -6.533 70.544 1.00 39.00 137 VAL B C 1
ATOM 3101 O O . VAL B 1 137 ? 24.537 -7.515 71.003 1.00 38.66 137 VAL B O 1
ATOM 3105 N N . THR B 1 138 ? 26.344 -6.417 70.341 1.00 37.60 138 THR B N 1
ATOM 3106 C CA . THR B 1 138 ? 27.272 -7.511 70.622 1.00 40.60 138 THR B CA 1
ATOM 3107 C C . THR B 1 138 ? 28.095 -7.354 71.913 1.00 40.96 138 THR B C 1
ATOM 3108 O O . THR B 1 138 ? 28.907 -8.230 72.214 1.00 47.38 138 THR B O 1
ATOM 3112 N N . GLY B 1 139 ? 28.017 -6.216 72.595 1.00 38.67 139 GLY B N 1
ATOM 3113 C CA . GLY B 1 139 ? 28.632 -6.076 73.942 1.00 38.58 139 GLY B CA 1
ATOM 3114 C C . GLY B 1 139 ? 29.780 -5.120 74.048 1.00 43.50 139 GLY B C 1
ATOM 3115 O O . GLY B 1 139 ? 30.340 -4.598 73.052 1.00 38.98 139 GLY B O 1
ATOM 3116 N N . LEU B 1 140 ? 30.180 -4.916 75.286 1.00 35.61 140 LEU B N 1
ATOM 3117 C CA . LEU B 1 140 ? 31.227 -3.967 75.596 1.00 37.50 140 LEU B CA 1
ATOM 3118 C C . LEU B 1 140 ? 32.590 -4.390 75.065 1.00 37.51 140 LEU B C 1
ATOM 3119 O O . LEU B 1 140 ? 32.948 -5.593 75.069 1.00 37.01 140 LEU B O 1
ATOM 3124 N N . SER B 1 141 ? 33.365 -3.391 74.642 1.00 37.04 141 SER B N 1
ATOM 3125 C CA . SER B 1 141 ? 34.719 -3.627 74.238 1.00 39.69 141 SER B CA 1
ATOM 3126 C C . SER B 1 141 ? 35.515 -2.370 74.300 1.00 39.05 141 SER B C 1
ATOM 3127 O O . SER B 1 141 ? 35.034 -1.373 74.842 1.00 32.49 141 SER B O 1
ATOM 3130 N N . THR B 1 142 ? 36.757 -2.396 73.777 1.00 38.20 142 THR B N 1
ATOM 3131 C CA . THR B 1 142 ? 37.537 -1.176 73.777 1.00 39.30 142 THR B CA 1
ATOM 3132 C C . THR B 1 142 ? 38.322 -1.089 72.431 1.00 38.19 142 THR B C 1
ATOM 3133 O O . THR B 1 142 ? 38.426 -2.066 71.665 1.00 38.90 142 THR B O 1
ATOM 3137 N N . CYS B 1 143 ? 38.856 0.100 72.223 1.00 43.94 143 CYS B N 1
ATOM 3138 C CA . CYS B 1 143 ? 39.833 0.319 71.167 1.00 49.20 143 CYS B CA 1
ATOM 3139 C C . CYS B 1 143 ? 40.783 1.342 71.730 1.00 49.49 143 CYS B C 1
ATOM 3140 O O . CYS B 1 143 ? 40.461 2.000 72.733 1.00 44.88 143 CYS B O 1
ATOM 3143 N N . ASP B 1 144 ? 41.934 1.493 71.057 1.00 54.98 144 ASP B N 1
ATOM 3144 C CA . ASP B 1 144 ? 42.948 2.540 71.377 1.00 54.11 144 ASP B CA 1
ATOM 3145 C C . ASP B 1 144 ? 43.049 3.438 70.133 1.00 45.16 144 ASP B C 1
ATOM 3146 O O . ASP B 1 144 ? 43.215 2.948 69.005 1.00 43.27 144 ASP B O 1
ATOM 3151 N N . ILE B 1 145 ? 42.954 4.728 70.338 1.00 50.43 145 ILE B N 1
ATOM 3152 C CA . ILE B 1 145 ? 43.289 5.632 69.278 1.00 60.00 145 ILE B CA 1
ATOM 3153 C C . ILE B 1 145 ? 44.390 6.536 69.792 1.00 61.01 145 ILE B C 1
ATOM 3154 O O . ILE B 1 145 ? 44.178 7.393 70.708 1.00 51.17 145 ILE B O 1
ATOM 3159 N N . ASN B 1 146 ? 45.574 6.317 69.192 1.00 67.95 146 ASN B N 1
ATOM 3160 C CA . ASN B 1 146 ? 46.650 7.279 69.253 1.00 65.93 146 ASN B CA 1
ATOM 3161 C C . ASN B 1 146 ? 47.082 7.371 70.728 1.00 63.14 146 ASN B C 1
ATOM 3162 O O . ASN B 1 146 ? 47.228 8.462 71.301 1.00 64.78 146 ASN B O 1
ATOM 3167 N N . GLY B 1 147 ? 47.202 6.195 71.354 1.00 67.25 147 GLY B N 1
ATOM 3168 C CA . GLY B 1 147 ? 47.510 6.076 72.775 1.00 63.70 147 GLY B CA 1
ATOM 3169 C C . GLY B 1 147 ? 46.430 6.212 73.849 1.00 72.86 147 GLY B C 1
ATOM 3170 O O . GLY B 1 147 ? 46.734 5.954 75.022 1.00 55.92 147 GLY B O 1
ATOM 3171 N N . GLN B 1 148 ? 45.201 6.620 73.507 1.00 71.12 148 GLN B N 1
ATOM 3172 C CA . GLN B 1 148 ? 44.078 6.639 74.477 1.00 63.29 148 GLN B CA 1
ATOM 3173 C C . GLN B 1 148 ? 43.145 5.461 74.300 1.00 61.06 148 GLN B C 1
ATOM 3174 O O . GLN B 1 148 ? 42.762 5.122 73.160 1.00 53.11 148 GLN B O 1
ATOM 3180 N N . VAL B 1 149 ? 42.801 4.834 75.430 1.00 60.29 149 VAL B N 1
ATOM 3181 C CA . VAL B 1 149 ? 41.843 3.714 75.464 1.00 56.91 149 VAL B CA 1
ATOM 3182 C C . VAL B 1 149 ? 40.435 4.298 75.598 1.00 44.97 149 VAL B C 1
ATOM 3183 O O . VAL B 1 149 ? 40.223 5.281 76.322 1.00 48.18 149 VAL B O 1
ATOM 3187 N N . PHE B 1 150 ? 39.498 3.698 74.858 1.00 48.38 150 PHE B N 1
ATOM 3188 C CA . PHE B 1 150 ? 38.059 4.059 74.925 1.00 50.20 150 PHE B CA 1
ATOM 3189 C C . PHE B 1 150 ? 37.182 2.815 75.033 1.00 42.69 150 PHE B C 1
ATOM 3190 O O . PHE B 1 150 ? 37.353 1.840 74.262 1.00 42.78 150 PHE B O 1
ATOM 3198 N N . ALA B 1 151 ? 36.263 2.847 76.011 1.00 40.17 151 ALA B N 1
ATOM 3199 C CA . ALA B 1 151 ? 35.196 1.848 76.115 1.00 39.83 151 ALA B CA 1
ATOM 3200 C C . ALA B 1 151 ? 34.173 2.110 74.950 1.00 35.70 151 ALA B C 1
ATOM 3201 O O . ALA B 1 151 ? 33.883 3.253 74.633 1.00 36.10 151 ALA B O 1
ATOM 3203 N N . GLY B 1 152 ? 33.560 1.086 74.427 1.00 34.06 152 GLY B N 1
ATOM 3204 C CA . GLY B 1 152 ? 32.369 1.329 73.638 1.00 35.44 152 GLY B CA 1
ATOM 3205 C C . GLY B 1 152 ? 31.521 0.098 73.546 1.00 35.98 152 GLY B C 1
ATOM 3206 O O . GLY B 1 152 ? 31.877 -0.978 74.059 1.00 35.25 152 GLY B O 1
ATOM 3207 N N . LEU B 1 153 ? 30.375 0.260 72.887 1.00 33.68 153 LEU B N 1
ATOM 3208 C CA . LEU B 1 153 ? 29.434 -0.818 72.666 1.00 30.49 153 LEU B CA 1
ATOM 3209 C C . LEU B 1 153 ? 29.517 -1.312 71.221 1.00 36.23 153 LEU B C 1
ATOM 3210 O O . LEU B 1 153 ? 29.369 -0.523 70.293 1.00 36.49 153 LEU B O 1
ATOM 3215 N N . GLY B 1 154 ? 29.743 -2.596 71.061 1.00 35.97 154 GLY B N 1
ATOM 3216 C CA . GLY B 1 154 ? 29.681 -3.273 69.806 1.00 37.75 154 GLY B CA 1
ATOM 3217 C C . GLY B 1 154 ? 28.266 -3.390 69.338 1.00 42.63 154 GLY B C 1
ATOM 3218 O O . GLY B 1 154 ? 27.373 -3.783 70.083 1.00 35.21 154 GLY B O 1
ATOM 3219 N N . VAL B 1 155 ? 28.056 -3.012 68.066 1.00 36.31 155 VAL B N 1
ATOM 3220 C CA . VAL B 1 155 ? 26.795 -3.163 67.417 1.00 35.86 155 VAL B CA 1
ATOM 3221 C C . VAL B 1 155 ? 27.062 -3.681 65.974 1.00 38.77 155 VAL B C 1
ATOM 3222 O O . VAL B 1 155 ? 27.875 -3.114 65.263 1.00 40.95 155 VAL B O 1
ATOM 3226 N N . ASP B 1 156 ? 26.398 -4.749 65.592 1.00 42.35 156 ASP B N 1
ATOM 3227 C CA . ASP B 1 156 ? 26.480 -5.271 64.219 1.00 50.78 156 ASP B CA 1
ATOM 3228 C C . ASP B 1 156 ? 25.199 -4.755 63.544 1.00 50.89 156 ASP B C 1
ATOM 3229 O O . ASP B 1 156 ? 24.113 -5.097 63.980 1.00 42.60 156 ASP B O 1
ATOM 3234 N N . MET B 1 157 ? 25.318 -3.935 62.493 1.00 52.31 157 MET B N 1
ATOM 3235 C CA . MET B 1 157 ? 24.101 -3.427 61.790 1.00 51.06 157 MET B CA 1
ATOM 3236 C C . MET B 1 157 ? 23.996 -4.006 60.385 1.00 64.78 157 MET B C 1
ATOM 3237 O O . MET B 1 157 ? 23.227 -3.484 59.525 1.00 66.08 157 MET B O 1
ATOM 3242 N N . GLY B 1 158 ? 24.727 -5.107 60.189 1.00 57.76 158 GLY B N 1
ATOM 3243 C CA . GLY B 1 158 ? 25.036 -5.654 58.908 1.00 54.00 158 GLY B CA 1
ATOM 3244 C C . GLY B 1 158 ? 26.536 -5.730 58.794 1.00 57.84 158 GLY B C 1
ATOM 3245 O O . GLY B 1 158 ? 27.065 -6.662 58.213 1.00 71.54 158 GLY B O 1
ATOM 3246 N N . ASN B 1 159 ? 27.243 -4.732 59.293 1.00 50.96 159 ASN B N 1
ATOM 3247 C CA . ASN B 1 159 ? 28.702 -4.820 59.382 1.00 56.16 159 ASN B CA 1
ATOM 3248 C C . ASN B 1 159 ? 29.049 -4.421 60.811 1.00 46.36 159 ASN B C 1
ATOM 3249 O O . ASN B 1 159 ? 28.221 -3.848 61.467 1.00 43.87 159 ASN B O 1
ATOM 3254 N N . PRO B 1 160 ? 30.256 -4.743 61.288 1.00 51.44 160 PRO B N 1
ATOM 3255 C CA . PRO B 1 160 ? 30.558 -4.446 62.703 1.00 52.50 160 PRO B CA 1
ATOM 3256 C C . PRO B 1 160 ? 30.927 -2.988 63.021 1.00 53.83 160 PRO B C 1
ATOM 3257 O O . PRO B 1 160 ? 31.715 -2.354 62.273 1.00 42.82 160 PRO B O 1
ATOM 3261 N N . HIS B 1 161 ? 30.405 -2.507 64.168 1.00 39.37 161 HIS B N 1
ATOM 3262 C CA . HIS B 1 161 ? 30.725 -1.216 64.731 1.00 36.13 161 HIS B CA 1
ATOM 3263 C C . HIS B 1 161 ? 31.169 -1.357 66.153 1.00 34.57 161 HIS B C 1
ATOM 3264 O O . HIS B 1 161 ? 30.737 -2.259 66.807 1.00 31.19 161 HIS B O 1
ATOM 3271 N N . LEU B 1 162 ? 31.989 -0.442 66.593 1.00 36.51 162 LEU B N 1
ATOM 3272 C CA . LEU B 1 162 ? 32.266 -0.201 68.010 1.00 34.37 162 LEU B CA 1
ATOM 3273 C C . LEU B 1 162 ? 32.041 1.270 68.210 1.00 31.67 162 LEU B C 1
ATOM 3274 O O . LEU B 1 162 ? 32.850 2.109 67.815 1.00 35.24 162 LEU B O 1
ATOM 3279 N N . ALA B 1 163 ? 30.959 1.606 68.867 1.00 32.61 163 ALA B N 1
ATOM 3280 C CA . ALA B 1 163 ? 30.665 2.986 69.178 1.00 29.77 163 ALA B CA 1
ATOM 3281 C C . ALA B 1 163 ? 31.066 3.334 70.578 1.00 34.05 163 ALA B C 1
ATOM 3282 O O . ALA B 1 163 ? 30.465 2.820 71.488 1.00 33.77 163 ALA B O 1
ATOM 3284 N N . CYS B 1 164 ? 31.991 4.260 70.716 1.00 35.75 164 CYS B N 1
ATOM 3285 C CA . CYS B 1 164 ? 32.616 4.637 71.946 1.00 35.77 164 CYS B CA 1
ATOM 3286 C C . CYS B 1 164 ? 32.108 5.975 72.365 1.00 39.74 164 CYS B C 1
ATOM 3287 O O . CYS B 1 164 ? 32.453 7.011 71.777 1.00 36.62 164 CYS B O 1
ATOM 3290 N N . VAL B 1 165 ? 31.254 5.951 73.390 1.00 37.53 165 VAL B N 1
ATOM 3291 C CA . VAL B 1 165 ? 30.703 7.136 73.987 1.00 37.75 165 VAL B CA 1
ATOM 3292 C C . VAL B 1 165 ? 31.643 7.556 75.064 1.00 40.89 165 VAL B C 1
ATOM 3293 O O . VAL B 1 165 ? 31.975 6.752 75.930 1.00 40.47 165 VAL B O 1
ATOM 3297 N N . VAL B 1 166 ? 32.072 8.805 75.031 1.00 40.74 166 VAL B N 1
ATOM 3298 C CA . VAL B 1 166 ? 33.187 9.273 75.879 1.00 41.22 166 VAL B CA 1
ATOM 3299 C C . VAL B 1 166 ? 32.659 10.298 76.896 1.00 43.33 166 VAL B C 1
ATOM 3300 O O . VAL B 1 166 ? 32.467 11.487 76.542 1.00 42.37 166 VAL B O 1
ATOM 3304 N N . PRO B 1 167 ? 32.401 9.852 78.174 1.00 50.83 167 PRO B N 1
ATOM 3305 C CA . PRO B 1 167 ? 31.958 10.853 79.187 1.00 49.78 167 PRO B CA 1
ATOM 3306 C C . PRO B 1 167 ? 33.000 11.976 79.339 1.00 41.66 167 PRO B C 1
ATOM 3307 O O . PRO B 1 167 ? 34.201 11.707 79.307 1.00 43.05 167 PRO B O 1
ATOM 3311 N N . GLY B 1 168 ? 32.525 13.209 79.430 1.00 41.26 168 GLY B N 1
ATOM 3312 C CA . GLY B 1 168 ? 33.390 14.370 79.547 1.00 48.28 168 GLY B CA 1
ATOM 3313 C C . GLY B 1 168 ? 33.821 15.048 78.229 1.00 53.53 168 GLY B C 1
ATOM 3314 O O . GLY B 1 168 ? 34.321 16.181 78.255 1.00 52.11 168 GLY B O 1
ATOM 3315 N N . LEU B 1 169 ? 33.664 14.360 77.086 1.00 48.67 169 LEU B N 1
ATOM 3316 C CA . LEU B 1 169 ? 34.167 14.854 75.801 1.00 44.27 169 LEU B CA 1
ATOM 3317 C C . LEU B 1 169 ? 33.155 15.790 75.197 1.00 43.25 169 LEU B C 1
ATOM 3318 O O . LEU B 1 169 ? 32.041 15.372 74.916 1.00 42.14 169 LEU B O 1
ATOM 3323 N N . SER B 1 170 ? 33.521 17.070 75.035 1.00 44.07 170 SER B N 1
ATOM 3324 C CA . SER B 1 170 ? 32.651 18.061 74.377 1.00 41.21 170 SER B CA 1
ATOM 3325 C C . SER B 1 170 ? 32.702 17.910 72.823 1.00 40.25 170 SER B C 1
ATOM 3326 O O . SER B 1 170 ? 33.584 17.237 72.290 1.00 44.15 170 SER B O 1
ATOM 3329 N N . ALA B 1 171 ? 31.752 18.538 72.144 1.00 43.73 171 ALA B N 1
ATOM 3330 C CA . ALA B 1 171 ? 31.702 18.610 70.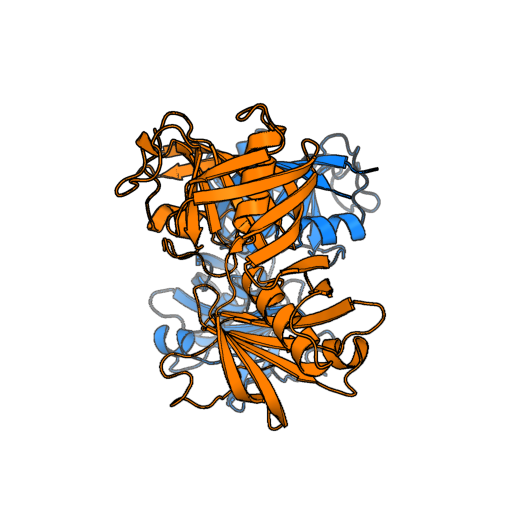669 1.00 45.17 171 ALA B CA 1
ATOM 3331 C C . ALA B 1 171 ? 32.967 19.257 70.111 1.00 44.33 171 ALA B C 1
ATOM 3332 O O . ALA B 1 171 ? 33.575 18.697 69.196 1.00 48.94 171 ALA B O 1
ATOM 3334 N N . SER B 1 172 ? 33.401 20.383 70.710 1.00 44.55 172 SER B N 1
ATOM 3335 C CA . SER B 1 172 ? 34.695 21.034 70.362 1.00 43.37 172 SER B CA 1
ATOM 3336 C C . SER B 1 172 ? 35.860 20.125 70.527 1.00 46.64 172 SER B C 1
ATOM 3337 O O . SER B 1 172 ? 36.723 20.019 69.638 1.00 45.78 172 SER B O 1
ATOM 3340 N N . ALA B 1 173 ? 35.952 19.515 71.715 1.00 43.18 173 ALA B N 1
ATOM 3341 C CA . ALA B 1 173 ? 37.040 18.551 71.965 1.00 44.51 173 ALA B CA 1
ATOM 3342 C C . ALA B 1 173 ? 37.002 17.392 70.942 1.00 41.86 173 ALA B C 1
ATOM 3343 O O . ALA B 1 173 ? 38.031 16.897 70.456 1.00 43.35 173 ALA B O 1
ATOM 3345 N N . LEU B 1 174 ? 35.809 16.942 70.592 1.00 42.90 174 LEU B N 1
ATOM 3346 C CA . LEU B 1 174 ? 35.726 15.858 69.620 1.00 39.40 174 LEU B CA 1
ATOM 3347 C C . LEU B 1 174 ? 36.296 16.322 68.268 1.00 37.86 174 LEU B C 1
ATOM 3348 O O . LEU B 1 174 ? 37.130 15.621 67.676 1.00 38.15 174 LEU B O 1
ATOM 3353 N N . ALA B 1 175 ? 35.906 17.511 67.842 1.00 39.53 175 ALA B N 1
ATOM 3354 C CA . ALA B 1 175 ? 36.416 18.055 66.552 1.00 43.82 175 ALA B CA 1
ATOM 3355 C C . ALA B 1 175 ? 37.922 18.277 66.559 1.00 50.56 175 ALA B C 1
ATOM 3356 O O . ALA B 1 175 ? 38.586 18.035 65.540 1.00 45.70 175 ALA B O 1
ATOM 3358 N N . ASP B 1 176 ? 38.497 18.637 67.715 1.00 49.91 176 ASP B N 1
ATOM 3359 C CA . ASP B 1 176 ? 39.953 18.835 67.767 1.00 48.36 176 ASP B CA 1
ATOM 3360 C C . ASP B 1 176 ? 40.726 17.553 67.870 1.00 48.94 176 ASP B C 1
ATOM 3361 O O . ASP B 1 176 ? 41.919 17.541 67.621 1.00 51.53 176 ASP B O 1
ATOM 3366 N N . MET B 1 177 ? 40.089 16.464 68.259 1.00 48.61 177 MET B N 1
ATOM 3367 C CA . MET B 1 177 ? 40.811 15.190 68.424 1.00 50.07 177 MET B CA 1
ATOM 3368 C C . MET B 1 177 ? 41.532 14.841 67.135 1.00 51.95 177 MET B C 1
ATOM 3369 O O . MET B 1 177 ? 41.013 15.111 66.061 1.00 47.80 177 MET B O 1
ATOM 3374 N N . GLU B 1 178 ? 42.699 14.220 67.233 1.00 50.13 178 GLU B N 1
ATOM 3375 C CA . GLU B 1 178 ? 43.380 13.773 66.072 1.00 57.40 178 GLU B CA 1
ATOM 3376 C C . GLU B 1 178 ? 43.184 12.311 65.963 1.00 59.82 178 GLU B C 1
ATOM 3377 O O . GLU B 1 178 ? 43.764 11.547 66.731 1.00 57.50 178 GLU B O 1
ATOM 3383 N N . LEU B 1 179 ? 42.369 11.899 64.996 1.00 54.24 179 LEU B N 1
ATOM 3384 C CA . LEU B 1 179 ? 42.134 10.468 64.805 1.00 50.89 179 LEU B CA 1
ATOM 3385 C C . LEU B 1 179 ? 43.252 9.781 64.057 1.00 52.40 179 LEU B C 1
ATOM 3386 O O . LEU B 1 179 ? 43.958 10.398 63.268 1.00 55.45 179 LEU B O 1
ATOM 3391 N N . ARG B 1 180 ? 43.409 8.498 64.331 1.00 52.11 180 ARG B N 1
ATOM 3392 C CA . ARG B 1 180 ? 44.197 7.584 63.521 1.00 54.87 180 ARG B CA 1
ATOM 3393 C C . ARG B 1 180 ? 43.452 6.283 63.580 1.00 53.47 180 ARG B C 1
ATOM 3394 O O . ARG B 1 180 ? 42.542 6.118 64.425 1.00 54.27 180 ARG B O 1
ATOM 3402 N N . ALA B 1 181 ? 43.891 5.346 62.740 1.00 48.35 181 ALA B N 1
ATOM 3403 C CA . ALA B 1 181 ? 43.303 4.018 62.630 1.00 54.10 181 ALA B CA 1
ATOM 3404 C C . ALA B 1 181 ? 43.293 3.347 64.005 1.00 60.08 181 ALA B C 1
ATOM 3405 O O . ALA B 1 181 ? 44.343 3.115 64.581 1.00 52.21 181 ALA B O 1
ATOM 3407 N N . PRO B 1 182 ? 42.111 3.026 64.530 1.00 64.55 182 PRO B N 1
ATOM 3408 C CA . PRO B 1 182 ? 42.073 2.483 65.883 1.00 60.33 182 PRO B CA 1
ATOM 3409 C C . PRO B 1 182 ? 42.717 1.093 65.985 1.00 58.53 182 PRO B C 1
ATOM 3410 O O . PRO B 1 182 ? 42.612 0.299 65.045 1.00 54.66 182 PRO B O 1
ATOM 3414 N N . THR B 1 183 ? 43.348 0.775 67.113 1.00 52.72 183 THR B N 1
ATOM 3415 C CA . THR B 1 183 ? 43.662 -0.650 67.368 1.00 56.13 183 THR B CA 1
ATOM 3416 C C . THR B 1 183 ? 42.576 -1.105 68.328 1.00 51.27 183 THR B C 1
ATOM 3417 O O . THR B 1 183 ? 42.037 -0.320 69.106 1.00 56.62 183 THR B O 1
ATOM 3421 N N . PHE B 1 184 ? 42.261 -2.369 68.234 1.00 49.86 184 PHE B N 1
ATOM 3422 C CA . PHE B 1 184 ? 41.113 -2.914 68.895 1.00 62.50 184 PHE B CA 1
ATOM 3423 C C . PHE B 1 184 ? 41.400 -4.371 69.190 1.00 69.01 184 PHE B C 1
ATOM 3424 O O . PHE B 1 184 ? 42.399 -4.959 68.716 1.00 61.20 184 PHE B O 1
ATOM 3432 N N . ASP B 1 185 ? 40.513 -4.939 69.988 1.00 62.62 185 ASP B N 1
ATOM 3433 C CA . ASP B 1 185 ? 40.624 -6.304 70.372 1.00 64.42 185 ASP B CA 1
ATOM 3434 C C . ASP B 1 185 ? 40.313 -7.110 69.095 1.00 61.42 185 ASP B C 1
ATOM 3435 O O . ASP B 1 185 ? 39.171 -7.113 68.629 1.00 53.61 185 ASP B O 1
ATOM 3440 N N . GLN B 1 186 ? 41.345 -7.782 68.554 1.00 63.48 186 GLN B N 1
ATOM 3441 C CA . GLN B 1 186 ? 41.210 -8.647 67.358 1.00 66.43 186 GLN B CA 1
ATOM 3442 C C . GLN B 1 186 ? 40.440 -9.939 67.644 1.00 73.79 186 GLN B C 1
ATOM 3443 O O . GLN B 1 186 ? 39.907 -10.557 66.714 1.00 67.47 186 GLN B O 1
ATOM 3449 N N . GLU B 1 187 ? 40.405 -10.390 68.903 1.00 68.06 187 GLU B N 1
ATOM 3450 C CA . GLU B 1 187 ? 39.581 -11.563 69.257 1.00 67.56 187 GLU B CA 1
ATOM 3451 C C . GLU B 1 187 ? 38.095 -11.204 68.978 1.00 60.71 187 GLU B C 1
ATOM 3452 O O . GLU B 1 187 ? 37.377 -11.914 68.235 1.00 57.97 187 GLU B O 1
ATOM 3458 N N . PHE B 1 188 ? 37.659 -10.077 69.559 1.00 56.02 188 PHE B N 1
ATOM 3459 C CA . PHE B 1 188 ? 36.259 -9.585 69.427 1.00 56.18 188 PHE B CA 1
ATOM 3460 C C . PHE B 1 188 ? 35.972 -9.171 67.939 1.00 54.95 188 PHE B C 1
ATOM 3461 O O . PHE B 1 188 ? 34.914 -9.455 67.391 1.00 47.42 188 PHE B O 1
ATOM 3469 N N . PHE B 1 189 ? 36.934 -8.506 67.305 1.00 49.83 189 PHE B N 1
ATOM 3470 C CA . PHE B 1 189 ? 36.763 -8.092 65.908 1.00 62.86 189 PHE B CA 1
ATOM 3471 C C . PHE B 1 189 ? 37.902 -8.741 65.066 1.00 56.20 189 PHE B C 1
ATOM 3472 O O . PHE B 1 189 ? 38.908 -8.089 64.789 1.00 55.25 189 PHE B O 1
ATOM 3480 N N . PRO B 1 190 ? 37.759 -10.040 64.707 1.00 61.75 190 PRO B N 1
ATOM 3481 C CA . PRO B 1 190 ? 38.891 -10.712 64.018 1.00 65.38 190 PRO B CA 1
ATOM 3482 C C . PRO B 1 190 ? 39.176 -10.182 62.583 1.00 64.78 190 PRO B C 1
ATOM 3483 O O . PRO B 1 190 ? 40.222 -10.501 62.021 1.00 71.63 190 PRO B O 1
ATOM 3487 N N . HIS B 1 191 ? 38.269 -9.369 62.028 1.00 63.13 191 HIS B N 1
ATOM 3488 C CA . HIS B 1 191 ? 38.381 -8.802 60.660 1.00 60.49 191 HIS B CA 1
ATOM 3489 C C . HIS B 1 191 ? 38.096 -7.320 60.682 1.00 58.69 191 HIS B C 1
ATOM 3490 O O . HIS B 1 191 ? 37.466 -6.814 59.761 1.00 64.72 191 HIS B O 1
ATOM 3497 N N . GLY B 1 192 ? 38.489 -6.640 61.767 1.00 53.21 192 GLY B N 1
ATOM 3498 C CA . GLY B 1 192 ? 38.324 -5.201 61.887 1.00 45.40 192 GLY B CA 1
ATOM 3499 C C . GLY B 1 192 ? 36.881 -4.722 62.102 1.00 44.03 192 GLY B C 1
ATOM 3500 O O . GLY B 1 192 ? 35.875 -5.481 62.103 1.00 45.82 192 GLY B O 1
ATOM 3501 N N . VAL B 1 193 ? 36.789 -3.416 62.262 1.00 44.12 193 VAL B N 1
ATOM 3502 C CA . VAL B 1 193 ? 35.564 -2.809 62.721 1.00 42.64 193 VAL B CA 1
ATOM 3503 C C . VAL B 1 193 ? 35.543 -1.333 62.406 1.00 36.74 193 VAL B C 1
ATOM 3504 O O . VAL B 1 193 ? 36.591 -0.665 62.397 1.00 40.08 193 VAL B O 1
ATOM 3508 N N . ASN B 1 194 ? 34.342 -0.817 62.226 1.00 33.86 194 ASN B N 1
ATOM 3509 C CA . ASN B 1 194 ? 34.124 0.613 62.097 1.00 34.61 194 ASN B CA 1
ATOM 3510 C C . ASN B 1 194 ? 34.006 1.242 63.463 1.00 38.14 194 ASN B C 1
ATOM 3511 O O . ASN B 1 194 ? 33.206 0.754 64.256 1.00 43.37 194 ASN B O 1
ATOM 3516 N N . VAL B 1 195 ? 34.722 2.330 63.735 1.00 36.62 195 VAL B N 1
ATOM 3517 C CA . VAL B 1 195 ? 34.745 2.882 65.085 1.00 41.22 195 VAL B CA 1
ATOM 3518 C C . VAL B 1 195 ? 34.140 4.259 65.064 1.00 38.06 195 VAL B C 1
ATOM 3519 O O . VAL B 1 195 ? 34.546 5.164 64.304 1.00 37.74 195 VAL B O 1
ATOM 3523 N N . GLU B 1 196 ? 33.166 4.425 65.931 1.00 31.72 196 GLU B N 1
ATOM 3524 C CA . GLU B 1 196 ? 32.609 5.727 66.171 1.00 33.56 196 GLU B CA 1
ATOM 3525 C C . GLU B 1 196 ? 33.085 6.275 67.520 1.00 34.72 196 GLU B C 1
ATOM 3526 O O . GLU B 1 196 ? 33.086 5.542 68.571 1.00 35.37 196 GLU B O 1
ATOM 3532 N N . ILE B 1 197 ? 33.410 7.549 67.529 1.00 32.48 197 ILE B N 1
ATOM 3533 C CA . ILE B 1 197 ? 33.755 8.245 68.782 1.00 36.50 197 ILE B CA 1
ATOM 3534 C C . ILE B 1 197 ? 32.657 9.234 68.901 1.00 40.52 197 ILE B C 1
ATOM 3535 O O . ILE B 1 197 ? 32.436 10.016 67.999 1.00 31.78 197 ILE B O 1
ATOM 3540 N N . VAL B 1 198 ? 31.976 9.207 70.036 1.00 33.52 198 VAL B N 1
ATOM 3541 C CA . VAL B 1 198 ? 30.708 9.858 70.233 1.00 31.62 198 VAL B CA 1
ATOM 3542 C C . VAL B 1 198 ? 30.657 10.590 71.571 1.00 37.95 198 VAL B C 1
ATOM 3543 O O . VAL B 1 198 ? 31.176 10.070 72.587 1.00 36.61 198 VAL B O 1
ATOM 3547 N N . THR B 1 199 ? 30.042 11.754 71.600 1.00 33.36 199 THR B N 1
ATOM 3548 C CA . THR B 1 199 ? 29.824 12.438 72.882 1.00 40.55 199 THR B CA 1
ATOM 3549 C C . THR B 1 199 ? 28.618 11.875 73.595 1.00 41.68 199 THR B C 1
ATOM 3550 O O . THR B 1 199 ? 27.822 11.117 72.997 1.00 31.46 199 THR B O 1
ATOM 3554 N N . GLU B 1 200 ? 28.481 12.228 74.896 1.00 37.58 200 GLU B N 1
ATOM 3555 C CA . GLU B 1 200 ? 27.323 11.797 75.656 1.00 35.73 200 GLU B CA 1
ATOM 3556 C C . GLU B 1 200 ? 26.068 12.547 75.374 1.00 35.38 200 GLU B C 1
ATOM 3557 O O . GLU B 1 200 ? 26.122 13.725 75.022 1.00 38.68 200 GLU B O 1
ATOM 3563 N N . LEU B 1 201 ? 24.922 11.881 75.567 1.00 35.37 201 LEU B N 1
ATOM 3564 C CA . LEU B 1 201 ? 23.669 12.518 75.243 1.00 40.75 201 LEU B CA 1
ATOM 3565 C C . LEU B 1 201 ? 23.606 13.826 75.970 1.00 47.56 201 LEU B C 1
ATOM 3566 O O . LEU B 1 201 ? 23.889 13.875 77.167 1.00 45.92 201 LEU B O 1
ATOM 3571 N N . GLU B 1 202 ? 23.207 14.862 75.265 1.00 44.93 202 GLU B N 1
ATOM 3572 C CA . GLU B 1 202 ? 22.884 16.147 75.866 1.00 49.72 202 GLU B CA 1
ATOM 3573 C C . GLU B 1 202 ? 21.793 16.747 75.017 1.00 48.99 202 GLU B C 1
ATOM 3574 O O . GLU B 1 202 ? 21.937 16.812 73.793 1.00 55.30 202 GLU B O 1
ATOM 3580 N N . ASP B 1 203 ? 20.679 17.126 75.628 1.00 50.14 203 ASP B N 1
ATOM 3581 C CA . ASP B 1 203 ? 19.516 17.646 74.878 1.00 50.39 203 ASP B CA 1
ATOM 3582 C C . ASP B 1 203 ? 19.089 16.667 73.790 1.00 51.28 203 ASP B C 1
ATOM 3583 O O . ASP B 1 203 ? 18.731 17.051 72.680 1.00 49.37 203 ASP B O 1
ATOM 3588 N N . ASP B 1 204 ? 19.158 15.384 74.113 1.00 43.61 204 ASP B N 1
ATOM 3589 C CA . ASP B 1 204 ? 18.823 14.306 73.163 1.00 45.06 204 ASP B CA 1
ATOM 3590 C C . ASP B 1 204 ? 19.670 14.310 71.865 1.00 37.42 204 ASP B C 1
ATOM 3591 O O . ASP B 1 204 ? 19.204 13.813 70.829 1.00 39.45 204 ASP B O 1
ATOM 3596 N N . ALA B 1 205 ? 20.894 14.829 71.956 1.00 33.55 205 ALA B N 1
ATOM 3597 C CA . ALA B 1 205 ? 21.823 14.927 70.820 1.00 36.65 205 ALA B CA 1
ATOM 3598 C C . ALA B 1 205 ? 23.181 14.441 71.226 1.00 39.87 205 ALA B C 1
ATOM 3599 O O . ALA B 1 205 ? 23.574 14.537 72.418 1.00 34.10 205 ALA B O 1
ATOM 3601 N N . VAL B 1 206 ? 23.908 13.906 70.258 1.00 32.98 206 VAL B N 1
ATOM 3602 C CA . VAL B 1 206 ? 25.343 13.609 70.356 1.00 30.03 206 VAL B CA 1
ATOM 3603 C C . VAL B 1 206 ? 26.069 14.103 69.089 1.00 34.23 206 VAL B C 1
ATOM 3604 O O . VAL B 1 206 ? 25.436 14.331 68.086 1.00 35.26 206 VAL B O 1
ATOM 3608 N N . SER B 1 207 ? 27.377 14.299 69.193 1.00 33.99 207 SER B N 1
ATOM 3609 C CA . SER B 1 207 ? 28.316 14.425 68.063 1.00 35.33 207 SER B CA 1
ATOM 3610 C C . SER B 1 207 ? 29.188 13.199 67.938 1.00 37.50 207 SER B C 1
ATOM 3611 O O . SER B 1 207 ? 29.488 12.521 68.944 1.00 31.81 207 SER B O 1
ATOM 3614 N N . MET B 1 208 ? 29.495 12.837 66.686 1.00 29.93 208 MET B N 1
ATOM 3615 C CA . MET B 1 208 ? 30.186 11.618 66.315 1.00 28.89 208 MET B CA 1
ATOM 3616 C C . MET B 1 208 ? 31.228 11.885 65.232 1.00 35.87 208 MET B C 1
ATOM 3617 O O . MET B 1 208 ? 30.970 12.698 64.300 1.00 38.74 208 MET B O 1
ATOM 3622 N N . ARG B 1 209 ? 32.366 11.197 65.329 1.00 33.88 209 ARG B N 1
ATOM 3623 C CA . ARG B 1 209 ? 33.252 11.006 64.149 1.00 33.55 209 ARG B CA 1
ATOM 3624 C C . ARG B 1 209 ? 33.364 9.519 63.968 1.00 35.86 209 ARG B C 1
ATOM 3625 O O . ARG B 1 209 ? 33.086 8.735 64.897 1.00 34.08 209 ARG B O 1
ATOM 3633 N N . VAL B 1 210 ? 33.745 9.090 62.778 1.00 29.08 210 VAL B N 1
ATOM 3634 C CA . VAL B 1 210 ? 33.763 7.695 62.409 1.00 30.19 210 VAL B CA 1
ATOM 3635 C C . VAL B 1 210 ? 34.984 7.362 61.540 1.00 37.54 210 VAL B C 1
ATOM 3636 O O . VAL B 1 210 ? 35.315 8.101 60.586 1.00 35.35 210 VAL B O 1
ATOM 3640 N N . TRP B 1 211 ? 35.691 6.314 61.942 1.00 34.10 211 TRP B N 1
ATOM 3641 C CA . TRP B 1 211 ? 36.796 5.742 61.190 1.00 37.78 211 TRP B CA 1
ATOM 3642 C C . TRP B 1 211 ? 36.220 4.460 60.627 1.00 38.84 211 TRP B C 1
ATOM 3643 O O . TRP B 1 211 ? 35.962 3.511 61.357 1.00 37.04 211 TRP B O 1
ATOM 3654 N N . GLU B 1 212 ? 35.923 4.455 59.325 1.00 31.89 212 GLU B N 1
ATOM 3655 C CA . GLU B 1 212 ? 35.386 3.300 58.667 1.00 35.51 212 GLU B CA 1
ATOM 3656 C C . GLU B 1 212 ? 36.484 2.312 58.278 1.00 40.18 212 GLU B C 1
ATOM 3657 O O . GLU B 1 212 ? 37.565 2.690 57.868 1.00 37.49 212 GLU B O 1
ATOM 3663 N N . ARG B 1 213 ? 36.152 1.043 58.387 1.00 42.49 213 ARG B N 1
ATOM 3664 C CA . ARG B 1 213 ? 37.119 -0.022 58.240 1.00 50.93 213 ARG B CA 1
ATOM 3665 C C . ARG B 1 213 ? 37.753 0.003 56.833 1.00 49.90 213 ARG B C 1
ATOM 3666 O O . ARG B 1 213 ? 37.031 -0.014 55.836 1.00 46.08 213 ARG B O 1
ATOM 3674 N N . GLY B 1 214 ? 39.085 0.020 56.768 1.00 46.34 214 GLY B N 1
ATOM 3675 C CA . GLY B 1 214 ? 39.828 0.141 55.494 1.00 52.43 214 GLY B CA 1
ATOM 3676 C C . GLY B 1 214 ? 39.514 1.375 54.631 1.00 52.61 214 GLY B C 1
ATOM 3677 O O . GLY B 1 214 ? 39.703 1.332 53.429 1.00 51.66 214 GLY B O 1
ATOM 3678 N N . VAL B 1 215 ? 39.009 2.449 55.247 1.00 47.65 215 VAL B N 1
ATOM 3679 C CA . VAL B 1 215 ? 38.666 3.689 54.575 1.00 41.54 215 VAL B CA 1
ATOM 3680 C C . VAL B 1 215 ? 39.270 4.827 55.304 1.00 41.16 215 VAL B C 1
ATOM 3681 O O . VAL B 1 215 ? 39.906 5.668 54.723 1.00 36.90 215 VAL B O 1
ATOM 3685 N N . GLY B 1 216 ? 39.073 4.923 56.609 1.00 35.23 216 GLY B N 1
ATOM 3686 C CA . GLY B 1 216 ? 39.561 6.077 57.340 1.00 34.84 216 GLY B CA 1
ATOM 3687 C C . GLY B 1 216 ? 38.344 6.903 57.644 1.00 33.30 216 GLY B C 1
ATOM 3688 O O . GLY B 1 216 ? 37.221 6.395 57.510 1.00 33.27 216 GLY B O 1
ATOM 3689 N N . GLU B 1 217 ? 38.570 8.152 58.025 1.00 31.17 217 GLU B N 1
ATOM 3690 C CA . GLU B 1 217 ? 37.510 8.966 58.537 1.00 34.10 217 GLU B CA 1
ATOM 3691 C C . GLU B 1 217 ? 36.611 9.398 57.390 1.00 41.65 217 GLU B C 1
ATOM 3692 O O . GLU B 1 217 ? 37.094 9.735 56.309 1.00 35.16 217 GLU B O 1
ATOM 3698 N N . THR B 1 218 ? 35.307 9.414 57.634 1.00 37.20 218 THR B N 1
ATOM 3699 C CA . THR B 1 218 ? 34.369 9.790 56.563 1.00 33.99 218 THR B CA 1
ATOM 3700 C C . THR B 1 218 ? 33.441 10.828 57.154 1.00 37.53 218 THR B C 1
ATOM 3701 O O . THR B 1 218 ? 33.389 11.085 58.391 1.00 32.88 218 THR B O 1
ATOM 3705 N N . ARG B 1 219 ? 32.655 11.398 56.273 1.00 27.35 219 ARG B N 1
ATOM 3706 C CA . ARG B 1 219 ? 31.815 12.482 56.597 1.00 30.17 219 ARG B CA 1
ATOM 3707 C C . ARG B 1 219 ? 30.616 11.993 57.342 1.00 28.35 219 ARG B C 1
ATOM 3708 O O . ARG B 1 219 ? 30.016 12.723 58.118 1.00 29.05 219 ARG B O 1
ATOM 3716 N N . SER B 1 220 ? 30.230 10.754 57.074 1.00 26.91 220 SER B N 1
ATOM 3717 C CA . SER B 1 220 ? 29.007 10.233 57.578 1.00 34.25 220 SER B CA 1
ATOM 3718 C C . SER B 1 220 ? 29.016 8.725 57.408 1.00 30.35 220 SER B C 1
ATOM 3719 O O . SER B 1 220 ? 29.709 8.199 56.568 1.00 35.47 220 SER B O 1
ATOM 3722 N N . CYS B 1 221 ? 28.252 8.019 58.223 1.00 29.26 221 CYS B N 1
ATOM 3723 C CA . CYS B 1 221 ? 28.041 6.581 58.064 1.00 30.01 221 CYS B CA 1
ATOM 3724 C C . CYS B 1 221 ? 26.695 6.330 58.670 1.00 32.53 221 CYS B C 1
ATOM 3725 O O . CYS B 1 221 ? 26.605 6.351 59.927 1.00 27.39 221 CYS B O 1
ATOM 3728 N N . GLY B 1 222 ? 25.653 6.176 57.848 1.00 29.07 222 GLY B N 1
ATOM 3729 C CA . GLY B 1 222 ? 24.287 5.927 58.327 1.00 28.38 222 GLY B CA 1
ATOM 3730 C C . GLY B 1 222 ? 24.232 4.791 59.380 1.00 30.03 222 GLY B C 1
ATOM 3731 O O . GLY B 1 222 ? 23.797 5.035 60.498 1.00 31.37 222 GLY B O 1
ATOM 3732 N N . THR B 1 223 ? 24.705 3.581 59.065 1.00 27.98 223 THR B N 1
ATOM 3733 C CA . THR B 1 223 ? 24.666 2.495 60.041 1.00 33.64 223 THR B CA 1
ATOM 3734 C C . THR B 1 223 ? 25.429 2.856 61.334 1.00 37.32 223 THR B C 1
ATOM 3735 O O . THR B 1 223 ? 24.995 2.490 62.447 1.00 37.78 223 THR B O 1
ATOM 3739 N N . GLY B 1 224 ? 26.543 3.567 61.166 1.00 33.29 224 GLY B N 1
ATOM 3740 C CA . GLY B 1 224 ? 27.347 4.100 62.254 1.00 33.77 224 GLY B CA 1
ATOM 3741 C C . GLY B 1 224 ? 26.611 5.009 63.177 1.00 35.66 224 GLY B C 1
ATOM 3742 O O . GLY B 1 224 ? 26.820 4.936 64.463 1.00 31.81 224 GLY B O 1
ATOM 3743 N N . THR B 1 225 ? 25.755 5.854 62.615 1.00 29.60 225 THR B N 1
ATOM 3744 C CA . THR B 1 225 ? 24.948 6.725 63.461 1.00 29.96 225 THR B CA 1
ATOM 3745 C C . THR B 1 225 ? 23.916 5.933 64.302 1.00 32.01 225 THR B C 1
ATOM 3746 O O . THR B 1 225 ? 23.601 6.350 65.408 1.00 31.86 225 THR B O 1
ATOM 3750 N N . VAL B 1 226 ? 23.412 4.821 63.774 1.00 32.14 226 VAL B N 1
ATOM 3751 C CA . VAL B 1 226 ? 22.484 3.959 64.529 1.00 32.22 226 VAL B CA 1
ATOM 3752 C C . VAL B 1 226 ? 23.234 3.299 65.697 1.00 37.59 226 VAL B C 1
ATOM 3753 O O . VAL B 1 226 ? 22.740 3.316 66.816 1.00 34.68 226 VAL B O 1
ATOM 3757 N N . ALA B 1 227 ? 24.441 2.811 65.444 1.00 31.88 227 ALA B N 1
ATOM 3758 C CA . ALA B 1 227 ? 25.236 2.210 66.504 1.00 37.91 227 ALA B CA 1
ATOM 3759 C C . ALA B 1 227 ? 25.561 3.245 67.556 1.00 41.43 227 ALA B C 1
ATOM 3760 O O . ALA B 1 227 ? 25.571 2.908 68.748 1.00 39.28 227 ALA B O 1
ATOM 3762 N N . ALA B 1 228 ? 25.844 4.473 67.122 1.00 35.48 228 ALA B N 1
ATOM 3763 C CA . ALA B 1 228 ? 26.161 5.548 68.022 1.00 36.76 228 ALA B CA 1
ATOM 3764 C C . ALA B 1 228 ? 24.987 5.835 68.940 1.00 40.34 228 ALA B C 1
ATOM 3765 O O . ALA B 1 228 ? 25.201 6.196 70.100 1.00 36.09 228 ALA B O 1
ATOM 3767 N N . ALA B 1 229 ? 23.773 5.747 68.413 1.00 33.15 229 ALA B N 1
ATOM 3768 C CA . ALA B 1 229 ? 22.578 6.076 69.180 1.00 34.96 229 ALA B CA 1
ATOM 3769 C C . ALA B 1 229 ? 22.368 4.952 70.223 1.00 34.83 229 ALA B C 1
ATOM 3770 O O . ALA B 1 229 ? 22.050 5.239 71.350 1.00 37.74 229 ALA B O 1
ATOM 3772 N N . CYS B 1 230 ? 22.617 3.717 69.839 1.00 33.45 230 CYS B N 1
ATOM 3773 C CA . CYS B 1 230 ? 22.476 2.569 70.721 1.00 37.45 230 CYS B CA 1
ATOM 3774 C C . CYS B 1 230 ? 23.440 2.707 71.853 1.00 36.83 230 CYS B C 1
ATOM 3775 O O . CYS B 1 230 ? 23.055 2.493 73.024 1.00 37.03 230 CYS B O 1
ATOM 3778 N N . ALA B 1 231 ? 24.657 3.099 71.511 1.00 35.28 231 ALA B N 1
ATOM 3779 C CA . ALA B 1 231 ? 25.682 3.335 72.482 1.00 33.69 231 ALA B CA 1
ATOM 3780 C C . ALA B 1 231 ? 25.437 4.506 73.392 1.00 40.57 231 ALA B C 1
ATOM 3781 O O . ALA B 1 231 ? 25.718 4.402 74.630 1.00 35.40 231 ALA B O 1
ATOM 3783 N N . ALA B 1 232 ? 24.904 5.604 72.872 1.00 33.34 232 ALA B N 1
ATOM 3784 C CA . ALA B 1 232 ? 24.645 6.749 73.691 1.00 34.68 232 ALA B CA 1
ATOM 3785 C C . ALA B 1 232 ? 23.522 6.470 74.726 1.00 36.79 232 ALA B C 1
ATOM 3786 O O . ALA B 1 232 ? 23.505 7.032 75.843 1.00 38.90 232 ALA B O 1
ATOM 3788 N N . LEU B 1 233 ? 22.532 5.716 74.268 1.00 36.90 233 LEU B N 1
ATOM 3789 C CA . LEU B 1 233 ? 21.431 5.271 75.098 1.00 36.53 233 LEU B CA 1
ATOM 3790 C C . LEU B 1 233 ? 21.960 4.364 76.216 1.00 39.47 233 LEU B C 1
ATOM 3791 O O . LEU B 1 233 ? 21.733 4.664 77.407 1.00 37.90 233 LEU B O 1
ATOM 3796 N N . ALA B 1 234 ? 22.701 3.335 75.842 1.00 36.21 234 ALA B N 1
ATOM 3797 C CA . ALA B 1 234 ? 23.316 2.425 76.817 1.00 40.47 234 ALA B CA 1
ATOM 3798 C C . ALA B 1 234 ? 24.188 3.173 77.834 1.00 43.29 234 ALA B C 1
ATOM 3799 O O . ALA B 1 234 ? 24.211 2.834 79.048 1.00 35.55 234 ALA B O 1
ATOM 3801 N N . ASP B 1 235 ? 24.946 4.167 77.351 1.00 36.31 235 ASP B N 1
ATOM 3802 C CA . ASP B 1 235 ? 25.795 4.985 78.228 1.00 38.80 235 ASP B CA 1
ATOM 3803 C C . ASP B 1 235 ? 24.967 5.725 79.264 1.00 37.61 235 ASP B C 1
ATOM 3804 O O . ASP B 1 235 ? 25.531 6.101 80.329 1.00 36.04 235 ASP B O 1
ATOM 3809 N N . ALA B 1 236 ? 23.703 6.006 78.934 1.00 37.17 236 ALA B N 1
ATOM 3810 C CA . ALA B 1 236 ? 22.772 6.701 79.845 1.00 38.44 236 ALA B CA 1
ATOM 3811 C C . ALA B 1 236 ? 21.831 5.723 80.623 1.00 38.33 236 ALA B C 1
ATOM 3812 O O . ALA B 1 236 ? 20.916 6.163 81.287 1.00 40.93 236 ALA B O 1
ATOM 3814 N N . GLY B 1 237 ? 22.044 4.425 80.507 1.00 41.59 237 GLY B N 1
ATOM 3815 C CA . GLY B 1 237 ? 21.206 3.428 81.146 1.00 43.97 237 GLY B CA 1
ATOM 3816 C C . GLY B 1 237 ? 19.916 3.100 80.425 1.00 51.13 237 GLY B C 1
ATOM 3817 O O . GLY B 1 237 ? 19.014 2.518 81.039 1.00 46.94 237 GLY B O 1
ATOM 3818 N N . LEU B 1 238 ? 19.851 3.372 79.112 1.00 42.10 238 LEU B N 1
ATOM 3819 C CA . LEU B 1 238 ? 18.599 3.261 78.303 1.00 43.28 238 LEU B CA 1
ATOM 3820 C C . LEU B 1 238 ? 18.746 2.232 77.156 1.00 42.51 238 LEU B C 1
ATOM 3821 O O . LEU B 1 238 ? 1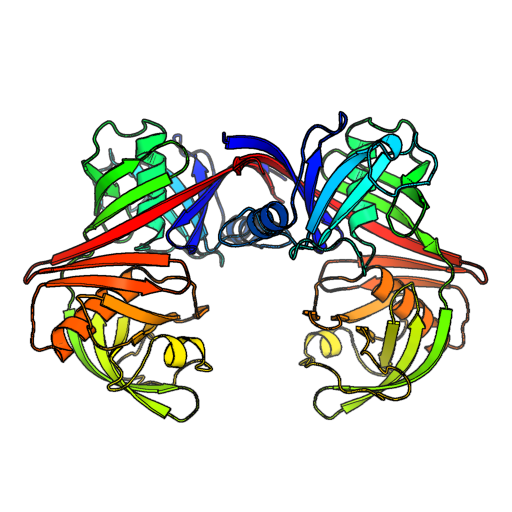9.860 1.958 76.667 1.00 41.12 238 LEU B O 1
ATOM 3826 N N . GLY B 1 239 ? 17.631 1.595 76.814 1.00 41.62 239 GLY B N 1
ATOM 3827 C CA . GLY B 1 239 ? 17.557 0.614 75.703 1.00 49.61 239 GLY B CA 1
ATOM 3828 C C . GLY B 1 239 ? 16.867 1.175 74.436 1.00 42.88 239 GLY B C 1
ATOM 3829 O O . GLY B 1 239 ? 17.089 0.636 73.346 1.00 42.91 239 GLY B O 1
ATOM 3830 N N . GLU B 1 240 ? 16.073 2.239 74.606 1.00 41.78 240 GLU B N 1
ATOM 3831 C CA . GLU B 1 240 ? 15.182 2.814 73.562 1.00 45.78 240 GLU B CA 1
ATOM 3832 C C . GLU B 1 240 ? 15.133 4.349 73.715 1.00 45.63 240 GLU B C 1
ATOM 3833 O O . GLU B 1 240 ? 15.302 4.893 74.819 1.00 43.86 240 GLU B O 1
ATOM 3839 N N . GLY B 1 241 ? 14.933 5.055 72.595 1.00 39.91 241 GLY B N 1
ATOM 3840 C CA . GLY B 1 241 ? 14.982 6.502 72.584 1.00 37.01 241 GLY B CA 1
ATOM 3841 C C . GLY B 1 241 ? 15.172 7.096 71.183 1.00 39.73 241 GLY B C 1
ATOM 3842 O O . GLY B 1 241 ? 15.449 6.366 70.212 1.00 38.24 241 GLY B O 1
ATOM 3843 N N . THR B 1 242 ? 15.090 8.410 71.116 1.00 35.97 242 THR B N 1
ATOM 3844 C CA . THR B 1 242 ? 15.283 9.194 69.899 1.00 35.65 242 THR B CA 1
ATOM 3845 C C . THR B 1 242 ? 16.479 10.084 70.083 1.00 41.53 242 THR B C 1
ATOM 3846 O O . THR B 1 242 ? 16.511 10.872 71.037 1.00 41.55 242 THR B O 1
ATOM 3850 N N . VAL B 1 243 ? 17.482 9.953 69.190 1.00 32.92 243 VAL B N 1
ATOM 3851 C CA . VAL B 1 243 ? 18.757 10.665 69.322 1.00 31.43 243 VAL B CA 1
ATOM 3852 C C . VAL B 1 243 ? 19.161 11.436 68.041 1.00 36.96 243 VAL B C 1
ATOM 3853 O O . VAL B 1 243 ? 19.280 10.826 66.949 1.00 32.09 243 VAL B O 1
ATOM 3857 N N . LYS B 1 244 ? 19.373 12.738 68.164 1.00 37.21 244 LYS B N 1
ATOM 3858 C CA . LYS B 1 244 ? 19.899 13.520 67.064 1.00 39.27 244 LYS B CA 1
ATOM 3859 C C . LYS B 1 244 ? 21.419 13.287 67.025 1.00 40.87 244 LYS B C 1
ATOM 3860 O O . LYS B 1 244 ? 22.075 13.371 68.050 1.00 31.23 244 LYS B O 1
ATOM 3866 N N . VAL B 1 245 ? 21.979 12.899 65.870 1.00 31.06 245 VAL B N 1
ATOM 3867 C CA . VAL B 1 245 ? 23.423 12.593 65.771 1.00 29.56 245 VAL B CA 1
ATOM 3868 C C . VAL B 1 245 ? 24.041 13.572 64.773 1.00 36.02 245 VAL B C 1
ATOM 3869 O O . VAL B 1 245 ? 23.552 13.659 63.605 1.00 33.37 245 VAL B O 1
ATOM 3873 N N . CYS B 1 246 ? 25.070 14.299 65.217 1.00 34.59 246 CYS B N 1
ATOM 3874 C CA . CYS B 1 246 ? 25.760 15.324 64.434 1.00 32.67 246 CYS B CA 1
ATOM 3875 C C . CYS B 1 246 ? 27.081 14.732 63.983 1.00 36.95 246 CYS B C 1
ATOM 3876 O O . CYS B 1 246 ? 27.953 14.388 64.800 1.00 32.01 246 CYS B O 1
ATOM 3879 N N . VAL B 1 247 ? 27.197 14.575 62.662 1.00 32.48 247 VAL B N 1
ATOM 3880 C CA . VAL B 1 247 ? 28.414 14.110 62.000 1.00 29.65 247 VAL B CA 1
ATOM 3881 C C . VAL B 1 247 ? 29.064 15.236 61.145 1.00 27.29 247 VAL B C 1
ATOM 3882 O O . VAL B 1 247 ? 28.433 16.250 60.861 1.00 29.33 247 VAL B O 1
ATOM 3886 N N . PRO B 1 248 ? 30.317 15.088 60.751 1.00 27.05 248 PRO B N 1
ATOM 3887 C CA . PRO B 1 248 ? 30.861 16.189 59.905 1.00 30.75 248 PRO B CA 1
ATOM 3888 C C . PRO B 1 248 ? 30.026 16.531 58.633 1.00 30.89 248 PRO B C 1
ATOM 3889 O O . PRO B 1 248 ? 29.889 17.715 58.295 1.00 30.16 248 PRO B O 1
ATOM 3893 N N . GLY B 1 249 ? 29.382 15.543 58.029 1.00 31.41 249 GLY B N 1
ATOM 3894 C CA . GLY B 1 249 ? 28.510 15.761 56.871 1.00 32.04 249 GLY B CA 1
ATOM 3895 C C . GLY B 1 249 ? 27.110 16.295 57.091 1.00 33.83 249 GLY B C 1
ATOM 3896 O O . GLY B 1 249 ? 26.395 16.564 56.125 1.00 31.97 249 GLY B O 1
ATOM 3897 N N . GLY B 1 250 ? 26.700 16.483 58.359 1.00 32.27 250 GLY B N 1
ATOM 3898 C CA . GLY B 1 250 ? 25.427 17.128 58.696 1.00 31.02 250 GLY B CA 1
ATOM 3899 C C . GLY B 1 250 ? 24.799 16.493 59.948 1.00 33.38 250 GLY B C 1
ATOM 3900 O O . GLY B 1 250 ? 25.534 16.125 60.856 1.00 35.82 250 GLY B O 1
ATOM 3901 N N . GLU B 1 251 ? 23.476 16.376 59.961 1.00 32.88 251 GLU B N 1
ATOM 3902 C CA . GLU B 1 251 ? 22.740 15.945 61.134 1.00 34.29 251 GLU B CA 1
ATOM 3903 C C . GLU B 1 251 ? 21.685 14.973 60.714 1.00 35.60 251 GLU B C 1
ATOM 3904 O O . GLU B 1 251 ? 21.021 15.144 59.678 1.00 36.06 251 GLU B O 1
ATOM 3910 N N . VAL B 1 252 ? 21.536 13.907 61.489 1.00 32.34 252 VAL B N 1
ATOM 3911 C CA . VAL B 1 252 ? 20.489 12.947 61.293 1.00 29.62 252 VAL B CA 1
ATOM 3912 C C . VAL B 1 252 ? 19.792 12.712 62.636 1.00 31.43 252 VAL B C 1
ATOM 3913 O O . VAL B 1 252 ? 20.309 13.162 63.655 1.00 32.26 252 VAL B O 1
ATOM 3917 N N . GLU B 1 253 ? 18.656 12.026 62.602 1.00 33.51 253 GLU B N 1
ATOM 3918 C CA . GLU B 1 253 ? 17.869 11.619 63.799 1.00 32.87 253 GLU B CA 1
ATOM 3919 C C . GLU B 1 253 ? 17.631 10.110 63.801 1.00 35.46 253 GLU B C 1
ATOM 3920 O O . GLU B 1 253 ? 17.060 9.528 62.851 1.00 31.90 253 GLU B O 1
ATOM 3926 N N . VAL B 1 254 ? 18.140 9.443 64.833 1.00 29.98 254 VAL B N 1
ATOM 3927 C CA . VAL B 1 254 ? 17.969 8.006 64.959 1.00 31.24 254 VAL B CA 1
ATOM 3928 C C . VAL B 1 254 ? 16.883 7.727 66.005 1.00 36.32 254 VAL B C 1
ATOM 3929 O O . VAL B 1 254 ? 16.859 8.359 67.072 1.00 37.63 254 VAL B O 1
ATOM 3933 N N . GLN B 1 255 ? 16.036 6.751 65.728 1.00 35.75 255 GLN B N 1
ATOM 3934 C CA . GLN B 1 255 ? 15.094 6.213 66.738 1.00 40.69 255 GLN B CA 1
ATOM 3935 C C . GLN B 1 255 ? 15.340 4.753 66.930 1.00 40.06 255 GLN B C 1
ATOM 3936 O O . GLN B 1 255 ? 15.349 3.958 65.945 1.00 36.35 255 GLN B O 1
ATOM 3942 N N . ILE B 1 256 ? 15.558 4.395 68.201 1.00 34.34 256 ILE B N 1
ATOM 3943 C CA . ILE B 1 256 ? 15.796 3.007 68.621 1.00 33.24 256 ILE B CA 1
ATOM 3944 C C . ILE B 1 256 ? 14.530 2.581 69.357 1.00 36.71 256 ILE B C 1
ATOM 3945 O O . ILE B 1 256 ? 14.124 3.253 70.356 1.00 36.72 256 ILE B O 1
ATOM 3950 N N . PHE B 1 257 ? 13.911 1.533 68.831 1.00 38.44 257 PHE B N 1
ATOM 3951 C CA . PHE B 1 257 ? 12.748 0.867 69.405 1.00 42.24 257 PHE B CA 1
ATOM 3952 C C . PHE B 1 257 ? 13.284 -0.459 69.981 1.00 45.44 257 PHE B C 1
ATOM 3953 O O . PHE B 1 257 ? 14.370 -0.935 69.585 1.00 39.10 257 PHE B O 1
ATOM 3961 N N . ASP B 1 258 ? 12.477 -1.145 70.805 1.00 48.64 258 ASP B N 1
ATOM 3962 C CA . ASP B 1 258 ? 12.934 -2.463 71.337 1.00 54.85 258 ASP B CA 1
ATOM 3963 C C . ASP B 1 258 ? 13.051 -3.553 70.255 1.00 52.39 258 ASP B C 1
ATOM 3964 O O . ASP B 1 258 ? 13.837 -4.518 70.384 1.00 49.68 258 ASP B O 1
ATOM 3969 N N . ASP B 1 259 ? 12.327 -3.349 69.154 1.00 45.16 259 ASP B N 1
ATOM 3970 C CA . ASP B 1 259 ? 12.269 -4.309 68.039 1.00 52.94 259 ASP B CA 1
ATOM 3971 C C . ASP B 1 259 ? 12.781 -3.761 66.659 1.00 55.74 259 ASP B C 1
ATOM 3972 O O . ASP B 1 259 ? 12.675 -4.439 65.664 1.00 47.25 259 ASP B O 1
ATOM 3977 N N . GLY B 1 260 ? 13.329 -2.559 66.598 1.00 51.97 260 GLY B N 1
ATOM 3978 C CA . GLY B 1 260 ? 13.778 -1.999 65.297 1.00 51.89 260 GLY B CA 1
ATOM 3979 C C . GLY B 1 260 ? 14.420 -0.643 65.453 1.00 43.05 260 GLY B C 1
ATOM 3980 O O . GLY B 1 260 ? 14.661 -0.203 66.588 1.00 33.94 260 GLY B O 1
ATOM 3981 N N . SER B 1 261 ? 14.701 0.026 64.323 1.00 36.32 261 SER B N 1
ATOM 3982 C CA . SER B 1 261 ? 15.293 1.358 64.345 1.00 34.59 261 SER B CA 1
ATOM 3983 C C . SER B 1 261 ? 15.030 2.110 63.054 1.00 33.38 261 SER B C 1
ATOM 3984 O O . SER B 1 261 ? 14.817 1.510 62.030 1.00 32.48 261 SER B O 1
ATOM 3987 N N . THR B 1 262 ? 15.009 3.418 63.168 1.00 35.89 262 THR B N 1
ATOM 3988 C CA . THR B 1 262 ? 14.944 4.269 61.980 1.00 37.58 262 THR B CA 1
ATOM 3989 C C . THR B 1 262 ? 16.031 5.331 62.004 1.00 35.27 262 THR B C 1
ATOM 3990 O O . THR B 1 262 ? 16.534 5.748 63.051 1.00 34.02 262 THR B O 1
ATOM 3994 N N . LEU B 1 263 ? 16.355 5.807 60.828 1.00 30.91 263 LEU B N 1
ATOM 3995 C CA . LEU B 1 263 ? 17.312 6.936 60.641 1.00 30.25 263 LEU B CA 1
ATOM 3996 C C . LEU B 1 263 ? 16.657 7.919 59.696 1.00 31.67 263 LEU B C 1
ATOM 3997 O O . LEU B 1 263 ? 16.226 7.531 58.572 1.00 31.94 263 LEU B O 1
ATOM 4002 N N . THR B 1 264 ? 16.521 9.150 60.114 1.00 28.32 264 THR B N 1
ATOM 4003 C CA . THR B 1 264 ? 15.947 10.176 59.296 1.00 29.31 264 THR B CA 1
ATOM 4004 C C . THR B 1 264 ? 17.056 11.182 59.008 1.00 29.83 264 THR B C 1
ATOM 4005 O O . THR B 1 264 ? 17.808 11.601 59.880 1.00 29.18 264 THR B O 1
ATOM 4009 N N . GLY B 1 265 ? 17.195 11.580 57.764 1.00 30.23 265 GLY B N 1
ATOM 4010 C CA . GLY B 1 265 ? 18.268 12.473 57.391 1.00 31.55 265 GLY B CA 1
ATOM 4011 C C . GLY B 1 265 ? 18.077 13.135 56.028 1.00 29.20 265 GLY B C 1
ATOM 4012 O O . GLY B 1 265 ? 17.154 12.784 55.251 1.00 31.11 265 GLY B O 1
ATOM 4013 N N . PRO B 1 266 ? 18.994 14.032 55.707 1.00 30.90 266 PRO B N 1
ATOM 4014 C CA . PRO B 1 266 ? 18.820 14.811 54.499 1.00 29.28 266 PRO B CA 1
ATOM 4015 C C . PRO B 1 266 ? 19.356 14.084 53.260 1.00 28.23 266 PRO B C 1
ATOM 4016 O O . PRO B 1 266 ? 20.176 13.111 53.361 1.00 24.03 266 PRO B O 1
ATOM 4020 N N . SER B 1 267 ? 18.835 14.537 52.114 1.00 29.02 267 SER B N 1
ATOM 4021 C CA . SER B 1 267 ? 19.344 14.134 50.805 1.00 26.12 267 SER B CA 1
ATOM 4022 C C . SER B 1 267 ? 19.449 15.437 49.965 1.00 29.05 267 SER B C 1
ATOM 4023 O O . SER B 1 267 ? 18.606 16.296 50.087 1.00 24.31 267 SER B O 1
ATOM 4026 N N . ALA B 1 268 ? 20.453 15.555 49.104 1.00 25.50 268 ALA B N 1
ATOM 4027 C CA . ALA B 1 268 ? 20.551 16.677 48.177 1.00 25.32 268 ALA B CA 1
ATOM 4028 C C . ALA B 1 268 ? 20.898 16.181 46.782 1.00 26.61 268 ALA B C 1
ATOM 4029 O O . ALA B 1 268 ? 21.743 15.278 46.610 1.00 27.70 268 ALA B O 1
ATOM 4031 N N . ILE B 1 269 ? 20.246 16.745 45.785 1.00 23.31 269 ILE B N 1
ATOM 4032 C CA . ILE B 1 269 ? 20.529 16.486 44.364 1.00 23.77 269 ILE B CA 1
ATOM 4033 C C . ILE B 1 269 ? 21.052 17.799 43.842 1.00 28.18 269 ILE B C 1
ATOM 4034 O O . ILE B 1 269 ? 20.357 18.813 43.911 1.00 27.10 269 ILE B O 1
ATOM 4039 N N . ILE B 1 270 ? 22.351 17.835 43.578 1.00 26.54 270 ILE B N 1
ATOM 4040 C CA . ILE B 1 270 ? 22.975 19.095 43.317 1.00 24.59 270 ILE B CA 1
ATOM 4041 C C . ILE B 1 270 ? 23.290 19.371 41.828 1.00 23.66 270 ILE B C 1
ATOM 4042 O O . ILE B 1 270 ? 23.610 20.490 41.512 1.00 24.59 270 ILE B O 1
ATOM 4047 N N . ALA B 1 271 ? 23.287 18.375 40.984 1.00 24.28 271 ALA B N 1
ATOM 4048 C CA . ALA B 1 271 ? 23.508 18.600 39.563 1.00 21.30 271 ALA B CA 1
ATOM 4049 C C . ALA B 1 271 ? 22.933 17.587 38.693 1.00 25.39 271 ALA B C 1
ATOM 4050 O O . ALA B 1 271 ? 22.751 16.447 39.106 1.00 23.63 271 ALA B O 1
ATOM 4052 N N . LEU B 1 272 ? 22.706 17.994 37.422 1.00 21.65 272 LEU B N 1
ATOM 4053 C CA . LEU B 1 272 ? 22.200 17.193 36.393 1.00 23.16 272 LEU B CA 1
ATOM 4054 C C . LEU B 1 272 ? 23.068 17.364 35.188 1.00 21.16 272 LEU B C 1
ATOM 4055 O O . LEU B 1 272 ? 23.479 18.486 34.872 1.00 22.83 272 LEU B O 1
ATOM 4060 N N . GLY B 1 273 ? 23.365 16.273 34.512 1.00 23.21 273 GLY B N 1
ATOM 4061 C CA . GLY B 1 273 ? 24.160 16.390 33.297 1.00 26.03 273 GLY B CA 1
ATOM 4062 C C . GLY B 1 273 ? 24.351 15.163 32.466 1.00 25.71 273 GLY B C 1
ATOM 4063 O O . GLY B 1 273 ? 23.583 14.196 32.591 1.00 23.28 273 GLY B O 1
ATOM 4064 N N . GLU B 1 274 ? 25.406 15.219 31.631 1.00 21.51 274 GLU B N 1
ATOM 4065 C CA . GLU B 1 274 ? 25.778 14.079 30.807 1.00 24.85 274 GLU B CA 1
ATOM 4066 C C . GLU B 1 274 ? 27.250 13.848 30.825 1.00 21.94 274 GLU B C 1
ATOM 4067 O O . GLU B 1 274 ? 28.053 14.768 30.857 1.00 22.44 274 GLU B O 1
ATOM 4073 N N . VAL B 1 275 ? 27.597 12.589 30.763 1.00 25.71 275 VAL B N 1
ATOM 4074 C CA . VAL B 1 275 ? 28.995 12.160 30.783 1.00 28.35 275 VAL B CA 1
ATOM 4075 C C . VAL B 1 275 ? 29.185 11.131 29.679 1.00 29.00 275 VAL B C 1
ATOM 4076 O O . VAL B 1 275 ? 28.335 10.258 29.465 1.00 28.79 275 VAL B O 1
ATOM 4080 N N . GLN B 1 276 ? 30.330 11.195 29.022 1.00 35.53 276 GLN B N 1
ATOM 4081 C CA . GLN B 1 276 ? 30.587 10.286 27.959 1.00 39.83 276 GLN B CA 1
ATOM 4082 C C . GLN B 1 276 ? 31.500 9.144 28.472 1.00 43.03 276 GLN B C 1
ATOM 4083 O O . GLN B 1 276 ? 32.466 9.403 29.133 1.00 41.07 276 GLN B O 1
ATOM 4089 N N . ILE B 1 277 ? 31.208 7.900 28.131 1.00 45.41 277 ILE B N 1
ATOM 4090 C CA . ILE B 1 277 ? 32.159 6.808 28.445 1.00 60.05 277 ILE B CA 1
ATOM 4091 C C . ILE B 1 277 ? 32.194 5.734 27.359 1.00 60.14 277 ILE B C 1
ATOM 4092 O O . ILE B 1 277 ? 31.179 5.471 26.660 1.00 55.14 277 ILE B O 1
ATOM 4097 N N . HIS B 1 278 ? 33.360 5.100 27.236 1.00 78.83 278 HIS B N 1
ATOM 4098 C CA . HIS B 1 278 ? 33.484 3.852 26.423 1.00 77.50 278 HIS B CA 1
ATOM 4099 C C . HIS B 1 278 ? 32.564 2.623 26.844 1.00 70.43 278 HIS B C 1
ATOM 4100 O O . HIS B 1 278 ? 32.614 2.181 27.998 1.00 68.78 278 HIS B O 1
ATOM 4107 N N . HIS B 1 279 ? 31.740 2.099 25.913 1.00 64.22 279 HIS B N 1
ATOM 4108 C CA . HIS B 1 279 ? 30.781 0.912 26.129 1.00 68.30 279 HIS B CA 1
ATOM 4109 C C . HIS B 1 279 ? 31.631 -0.392 26.437 1.00 76.38 279 HIS B C 1
ATOM 4110 O O . HIS B 1 279 ? 32.690 -0.607 25.781 1.00 54.51 279 HIS B O 1
ATOM 4117 N N . HIS B 1 280 ? 31.252 -1.179 27.479 1.00 69.34 280 HIS B N 1
ATOM 4118 C CA . HIS B 1 280 ? 31.974 -2.438 27.830 1.00 74.97 280 HIS B CA 1
ATOM 4119 C C . HIS B 1 280 ? 30.954 -3.551 28.064 1.00 71.55 280 HIS B C 1
ATOM 4120 O O . HIS B 1 280 ? 31.149 -4.663 27.564 1.00 60.68 280 HIS B O 1
#

Radius of gyration: 25.92 Å; Cα contacts (8 Å, |Δi|>4): 1509; chains: 2; bounding box: 72×58×66 Å

Secondary structure (DSSP, 8-state):
--EEEEEEEEEETTEEEEEEE-TT------HHHHHHHH-TTTS---SEEEEEEEGGGSTT--S-TTSEEEEEEETTS-B----TTHHHHHHHHHHHTTSSSSSEEEEB-TT--EEEEEEEE-SSEEEEEEE----EEEEEEEEEETTEEEEEEEEESSSEEEEEE-TT--HHHHHHPPP-PPEE-TTT-TT--EEEEEPPPBTTEEEEEEEETTTEE-S--HHHHHHHHHHHHHHTT-SSEEEEEEETTEEEEEEEETTEEEEEEEEEEEEEEEEEE-/-EEEEEEEEEEETTEEEEEEE-TT------HHHHHHHH-TTTSS--SEEEEEEEGGGSTT--S-TTSEEEEEEETTS-----S-THHHHHHHHHHHTTSSSSSEEEEB-TT--EEEEEEEE-SSEEEEEEE----EEEEEEEEEETTEEEEEEEEESSSEEEEEE-TT--HHHHHH----PPEE-TTTSTT--EEEEEPPPBTTEEEEEEEETTTEEES--HHHHHHHHHHHHHHTT-SSEEEEEEETTEEEEEEEETTEEEEEEEEEEEEEEEEEEE--

CATH classification: 3.10.310.10 (+1 more: 3.10.310.10)

Foldseek 3Di:
DKDKFWWFWKWFLPQIEIEGEDAVVPDDCALVNLLQQQPVVRHVHHQWYFYWYFLLNDPPFPDDRRAIEGQIAGNNSHTDFDALRVVQQVLLVCVQVVVDDAQWDWYTTNNGIKTKGWPDHHNFKTKMKTWQWAKDFLAKWWKAWPHRIFIFTWTPSVFTEGAGADPPDDPVNQVVDDGDDIGTDCVSPVPDYKYWYWYAQDPQEIEIWIQGPPPGTDQDGNSNQQRNSCGNCVVVVHRWDKHWYAGNSGIWIKTHDPTTIMIIGMMGTDDIDMTIDD/DKDKFWWFWKFFLPQIEIETEDAVLPAPCALVNLLQQQPVPRHVHGQWYFYWYFLLNDPPRDPDRRATERQIAGNNGDQDDFFCRVVQQNLQCCVQVVVDPAQWDWYHGPVGIKIKGWPDHHPFKTKMKTWQFAKAWDAWFWKAWPHDIFIFTWTCSVHIETEGEDEPQDPVNVVPDDGDQIGTDCVSVVPDHKYKYWYAQDPLEIEIWIQGDPPGTDQHGNSHVQRNSCGNQVVVVHRWDKHWYQGNSGIWIKTHDNGTIMIIGMMGTDDIDMDMDDGD

Solvent-accessible surface area: 23414 Å² total; per-residue (Å²): 208,89,72,59,6,77,11,0,4,1,24,0,3,31,24,0,0,0,0,2,50,13,82,117,35,206,34,113,6,46,85,116,17,0,72,54,2,7,60,32,87,29,4,11,1,3,52,0,0,0,24,0,0,65,2,70,78,22,182,71,33,122,15,73,82,80,31,20,2,0,2,19,23,46,33,106,6,54,107,12,107,40,12,4,1,0,0,0,0,0,0,0,21,0,70,19,63,59,44,31,145,78,61,46,20,52,0,0,2,70,37,19,63,58,56,0,28,11,89,85,31,74,85,66,50,4,67,0,78,0,58,18,39,106,18,76,78,70,22,143,16,64,3,43,7,75,68,108,93,20,75,7,32,0,2,58,20,79,42,32,0,0,0,0,19,26,103,74,26,54,64,77,47,7,74,116,44,114,27,130,65,16,88,58,64,128,157,64,10,96,150,17,6,7,1,0,2,0,12,66,38,137,140,94,25,5,21,2,32,0,59,34,102,89,106,9,67,27,99,1,10,4,22,0,0,0,0,0,0,13,3,0,5,48,76,49,70,91,64,86,25,58,0,91,0,34,11,52,9,28,88,4,86,0,72,10,73,120,106,11,4,18,0,14,0,47,3,21,4,35,5,80,14,92,4,41,5,136,156,78,40,78,9,75,9,0,2,1,28,0,2,30,19,0,4,0,0,2,39,12,72,102,37,203,23,92,8,26,80,121,2,0,64,71,4,5,58,34,88,26,3,10,1,3,50,0,0,0,20,0,0,59,2,68,75,10,163,77,29,135,32,76,84,77,30,25,4,5,1,15,22,35,34,104,6,50,84,86,49,44,10,4,1,0,0,0,0,0,0,0,18,0,71,19,64,59,51,29,146,83,61,48,21,59,0,0,9,102,87,28,68,38,67,0,27,10,85,120,36,81,84,80,58,5,59,0,86,1,65,14,32,128,17,83,78,54,25,143,14,64,3,50,8,90,68,112,111,20,69,7,18,0,1,53,26,74,47,30,0,0,0,0,14,25,90,82,33,60,60,79,42,4,72,112,36,118,17,115,64,11,88,46,62,118,161,72,10,92,145,15,4,0,1,0,2,0,11,65,45,130,135,98,23,4,22,2,30,0,59,17,91,84,104,9,68,31,96,3,0,0,12,0,0,0,0,0,0,11,3,0,5,51,55,57,71,92,50,96,24,60,0,90,0,30,12,55,10,26,94,6,86,0,66,9,88,124,103,13,3,24,1,18,0,38,4,21,6,21,4,86,15,84,5,51,16,96,94,122

Organism: Corynebacterium glutamicum (strain ATCC 13032 / DSM 20300 / JCM 1318 / BCRC 11384 / CCUG 27702 / LMG 3730 / NBRC 12168 / NCIMB 10025 / NRRL B-2784 / 534) (NCBI:txid196627)

=== Feature glossary ===
Reading guide. The protein is described through the following features:

Foldseek 3Di. A 3Di character summarizes, for each residue, the relative orientation of the Cα frame of its nearest spatial neighbor. Because it encodes fold topology rather than chemistry, 3Di alignments detect remote structural similarity that sequence alignment misses.

Contact-map, Ramachandran, and PAE plots. Plot images: a contact map (which residues are close in 3D, as an N×N binary image), a Ramachandran scatter (backbone torsion angles, revealing secondary-structure composition at a glance), and — for AlphaFold structures — a PAE heatmap (pairwise prediction confidence).

Radius of gyration, Cα contacts, bounding box. Radius of gyration (Rg) is the root-mean-square distance of Cα atoms from their centroid — a single number for overall size and compactness. A globular domain of N residues has Rg ≈ 2.2·N^0.38 Å; an extended or disordered chain has a much larger Rg. The Cα contact count is the number of residue pairs whose Cα atoms are within 8 Å and are more than four positions apart in sequence — a standard proxy for tertiary packing density. The bounding box is the smallest axis-aligned box enclosing all Cα atoms.

Secondary structure (8-state, DSSP). Eight-state secondary structure (DSSP): H is the canonical α-helix, G the tighter 3₁₀-helix, I the wider π-helix; E/B are β-structure, T and S are turns and bends, and '-' is everything else. DSSP derives these from the pattern of main-chain N–H···O=C hydrogen bonds, not from the sequence.

B-factor. B-factor (Debye–Waller factor) reflects atomic displacement in the crystal lattice. It is an experimental observable (units Å²), not a prediction; low values mean the atom is pinned down, high values mean it moves or is heterogeneous across the crystal.

pLDDT. pLDDT is the predicted lDDT-Cα score: AlphaFold's confidence that the local environment of each residue 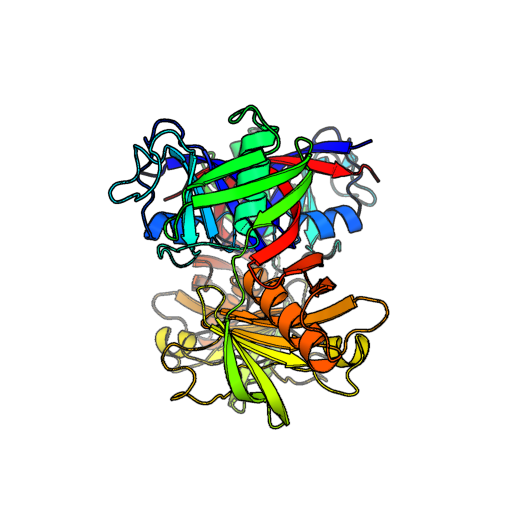(all inter-atomic distances within 15 Å) is correctly placed. It is a per-residue number between 0 and 100, with higher meaning more reliable.

Nearest PDB structures. Nearest PDB neighbors are the top structural matches found by Foldseek when searching this structure against the entire Protein Data Bank. Each hit reports a TM-score (0 to 1; >0.5 almost always implies the same fold) and an E-value. These are *structural* homologs — they may share no detectable sequence similarity.

Solvent-accessible surface area. Accessible surface area quantifies burial. A residue with SASA near zero is packed into the hydrophobic core; one with SASA >100 Å² sits on the surface. Computed here via the Shrake–Rupley numerical algorithm with a 1.4 Å probe.

Rendered structure images. Structure images are PyMOL renders from six orthogonal camera directions. Cartoon representation draws helices as coils and strands as arrows; sticks shows the backbone as bonds; surface shows the solvent-excluded envelope. Rainbow coloring maps sequence position to hue (blue→red, N→C); chain coloring assigns a distinct color per polypeptide.

Backbone torsions (φ/ψ). φ (phi) and ψ (psi) are the two rotatable backbone dihedrals per residue: φ is the C(i-1)–N–Cα–C torsion, ψ is the N–Cα–C–N(i+1) torsion, both in degrees on (−180°, 180°]. α-helical residues cluster near (−60°, −45°); β-strand residues near (−120°, +130°). A Ramachandran plot is simply a scatter of (φ, ψ) for every residue.

Predicted aligned error. Predicted Aligned Error (PAE) is an AlphaFold confidence matrix: entry (i, j) is the expected error in the position of residue j, in ångströms, when the prediction is superimposed on the true structure at residue i. Low PAE within a block of residues means that block is internally rigid and well-predicted; high PAE between two blocks means their relative placement is uncertain even if each block individually is confident.

mmCIF coordinates. Structure coordinates are given as an mmCIF _atom_site loop: one row per atom with element, residue name, chain id, sequence number, and x/y/z position in Å. Only the four main-chain atoms per residue are included here; side chains are omitted to keep the record compact.

InterPro / GO / CATH / organism. Database cross-references. InterPro integrates a dozen domain/family signature databases into unified entries with residue-range hits. GO terms attach function/process/location labels with evidence codes. CATH codes position the fold in a four-level structural taxonomy. Organism is the NCBI-taxonomy species name.

Secondary structure (3-state, P-SEA). SS3 is a coarse helix/strand/coil call (letters a/b/c) made by the P-SEA algorithm from inter-Cα distances and dihedrals. It is less detailed than DSSP but needs only Cα positions.

Sequence. Sequence gives the chain of amino acids in standard one-letter code (A=alanine, C=cysteine, …, Y=tyrosine), read N→C. It is the only feature that is directly encoded by the gene; all structural features are derived from the folded form of this sequence.